Protein AF-A0A1G3ZGP4-F1 (afdb_monomer_lite)

pLDDT: mean 72.04, std 26.47, range [20.64, 98.38]

Structure (mmCIF, N/CA/C/O backbone):
data_AF-A0A1G3ZGP4-F1
#
_entry.id   AF-A0A1G3ZGP4-F1
#
loop_
_atom_site.group_PDB
_atom_site.id
_atom_site.type_symbol
_atom_site.label_atom_id
_atom_site.label_alt_id
_atom_site.label_comp_id
_atom_site.label_asym_id
_atom_site.label_entity_id
_atom_site.label_seq_id
_atom_site.pdbx_PDB_ins_code
_atom_site.Cartn_x
_atom_site.Cartn_y
_atom_site.Cartn_z
_atom_site.occupancy
_atom_site.B_iso_or_equiv
_atom_site.auth_seq_id
_atom_site.auth_comp_id
_atom_site.auth_asym_id
_atom_site.auth_atom_id
_atom_site.pdbx_PDB_model_num
ATOM 1 N N . MET A 1 1 ? 17.259 -28.794 33.630 1.00 30.28 1 MET A N 1
ATOM 2 C CA . MET A 1 1 ? 17.400 -28.107 32.332 1.00 30.28 1 MET A CA 1
ATOM 3 C C . MET A 1 1 ? 16.826 -29.034 31.277 1.00 30.28 1 MET A C 1
ATOM 5 O O . MET A 1 1 ? 17.489 -29.990 30.903 1.00 30.28 1 MET A O 1
ATOM 9 N N . ALA A 1 2 ? 15.559 -28.841 30.924 1.00 24.89 2 ALA A N 1
ATOM 10 C CA . ALA A 1 2 ? 14.882 -29.600 29.879 1.00 24.89 2 ALA A CA 1
ATOM 11 C C . ALA A 1 2 ? 14.595 -28.608 28.750 1.00 24.89 2 ALA A C 1
ATOM 13 O O . ALA A 1 2 ? 13.905 -27.619 28.978 1.00 24.89 2 ALA A O 1
ATOM 14 N N . SER A 1 3 ? 15.227 -28.825 27.597 1.00 26.55 3 SER A N 1
ATOM 15 C CA . SER A 1 3 ? 14.994 -28.055 26.375 1.00 26.55 3 SER A CA 1
ATOM 16 C C . SER A 1 3 ? 13.676 -28.521 25.769 1.00 26.55 3 SER A C 1
ATOM 18 O O . SER A 1 3 ? 13.491 -29.727 25.609 1.00 26.55 3 SER A O 1
ATOM 20 N N . THR A 1 4 ? 12.763 -27.597 25.488 1.00 29.69 4 THR A N 1
ATOM 21 C CA . THR A 1 4 ? 11.471 -27.861 24.847 1.00 29.69 4 THR A CA 1
ATOM 22 C C . THR A 1 4 ? 11.693 -28.022 23.336 1.00 29.69 4 THR A C 1
ATOM 24 O O . THR A 1 4 ? 12.043 -27.037 22.687 1.00 29.69 4 THR A O 1
ATOM 27 N N . PRO A 1 5 ? 11.514 -29.215 22.742 1.00 32.72 5 PRO A N 1
ATOM 28 C CA . PRO A 1 5 ? 11.531 -29.385 21.295 1.00 32.72 5 PRO A CA 1
ATOM 29 C C . PRO A 1 5 ? 10.116 -29.123 20.764 1.00 32.72 5 PRO A C 1
ATOM 31 O O . PRO A 1 5 ? 9.144 -29.674 21.280 1.00 32.72 5 PRO A O 1
ATOM 34 N N . GLY A 1 6 ? 9.969 -28.253 19.767 1.00 30.44 6 GLY A N 1
ATOM 35 C CA . GLY A 1 6 ? 8.663 -28.055 19.128 1.00 30.44 6 GLY A CA 1
ATOM 36 C C . GLY A 1 6 ? 8.574 -26.872 18.170 1.00 30.44 6 GLY A C 1
ATOM 37 O O . GLY A 1 6 ? 7.780 -26.913 17.240 1.00 30.44 6 GLY A O 1
ATOM 38 N N . GLY A 1 7 ? 9.402 -25.839 18.346 1.00 31.33 7 GLY A N 1
ATOM 39 C CA . GLY A 1 7 ? 9.427 -24.688 17.433 1.00 31.33 7 GLY A CA 1
ATOM 40 C C . GLY A 1 7 ? 10.243 -24.943 16.165 1.00 31.33 7 GLY A C 1
ATOM 41 O O . GLY A 1 7 ? 9.754 -24.715 15.062 1.00 31.33 7 GLY A O 1
ATOM 42 N N . GLU A 1 8 ? 11.470 -25.449 16.322 1.00 35.12 8 GLU A N 1
ATOM 43 C CA . GLU A 1 8 ? 12.421 -25.623 15.214 1.00 35.12 8 GLU A CA 1
ATOM 44 C C . GLU A 1 8 ? 12.004 -26.739 14.246 1.00 35.12 8 GLU A C 1
ATOM 46 O O . GLU A 1 8 ? 12.036 -26.519 13.044 1.00 35.12 8 GLU A O 1
ATOM 51 N N . GLU A 1 9 ? 11.487 -27.873 14.731 1.00 37.09 9 GLU A N 1
ATOM 52 C CA . GLU A 1 9 ? 11.041 -28.989 13.873 1.00 37.09 9 GLU A CA 1
ATOM 53 C C . GLU A 1 9 ? 9.813 -28.632 13.006 1.00 37.09 9 GLU A C 1
ATOM 55 O O . GLU A 1 9 ? 9.682 -29.089 11.869 1.00 37.09 9 GLU A O 1
ATOM 60 N N . ILE A 1 10 ? 8.914 -27.775 13.508 1.00 41.91 10 ILE A N 1
ATOM 61 C CA . ILE A 1 10 ? 7.769 -27.268 12.730 1.00 41.91 10 ILE A CA 1
ATOM 62 C C . ILE A 1 10 ? 8.244 -26.240 11.695 1.00 41.91 10 ILE A C 1
ATOM 64 O O . ILE A 1 10 ? 7.747 -26.235 10.565 1.00 41.91 10 ILE A O 1
ATOM 68 N N . LEU A 1 11 ? 9.224 -25.401 12.058 1.00 37.25 11 LEU A N 1
ATOM 69 C CA . LEU A 1 11 ? 9.869 -24.469 11.134 1.00 37.25 11 LEU A CA 1
ATOM 70 C C . LEU A 1 11 ? 10.601 -25.227 10.016 1.00 37.25 11 LEU A C 1
ATOM 72 O O . LEU A 1 11 ? 10.443 -24.874 8.853 1.00 37.25 11 LEU A O 1
ATOM 76 N N . GLU A 1 12 ? 11.326 -26.298 10.344 1.00 40.34 12 GLU A N 1
ATOM 77 C CA . GLU A 1 12 ? 12.027 -27.161 9.387 1.00 40.34 12 GLU A CA 1
ATOM 78 C C . GLU A 1 12 ? 11.057 -27.888 8.449 1.00 40.34 12 GLU A C 1
ATOM 80 O O . GLU A 1 12 ? 11.281 -27.900 7.243 1.00 40.34 12 GLU A O 1
ATOM 85 N N . SER A 1 13 ? 9.924 -28.392 8.951 1.00 39.81 13 SER A N 1
ATOM 86 C CA . SER A 1 13 ? 8.887 -29.013 8.111 1.00 39.81 13 SER A CA 1
ATOM 87 C C . SER A 1 13 ? 8.228 -28.022 7.136 1.00 39.81 13 SER A C 1
ATOM 89 O O . SER A 1 13 ? 7.870 -28.379 6.009 1.00 39.81 13 SER A O 1
ATOM 91 N N . LEU A 1 14 ? 8.077 -26.756 7.539 1.00 38.91 14 LEU A N 1
ATOM 92 C CA . LEU A 1 14 ? 7.629 -25.677 6.654 1.00 38.91 14 LEU A CA 1
ATOM 93 C C . LEU A 1 14 ? 8.726 -25.259 5.665 1.00 38.91 14 LEU A C 1
ATOM 95 O O . LEU A 1 14 ? 8.410 -25.043 4.499 1.00 38.91 14 LEU A O 1
ATOM 99 N N . ILE A 1 15 ? 9.994 -25.209 6.086 1.00 42.00 15 ILE A N 1
ATOM 100 C CA . ILE A 1 15 ? 11.162 -24.970 5.219 1.00 42.00 15 ILE A CA 1
ATOM 101 C C . ILE A 1 15 ? 11.289 -26.077 4.162 1.00 42.00 15 ILE A C 1
ATOM 103 O O . ILE A 1 15 ? 11.559 -25.779 3.000 1.00 42.00 15 ILE A O 1
ATOM 107 N N . GLU A 1 16 ? 11.032 -27.333 4.519 1.00 36.81 16 GLU A N 1
ATOM 108 C CA . GLU A 1 16 ? 11.048 -28.485 3.612 1.00 36.81 16 GLU A CA 1
ATOM 109 C C . GLU A 1 16 ? 9.872 -28.444 2.620 1.00 36.81 16 GLU A C 1
ATOM 111 O O . GLU A 1 16 ? 10.074 -28.602 1.415 1.00 36.81 16 GLU A O 1
ATOM 116 N N . LYS A 1 17 ? 8.654 -28.105 3.076 1.00 40.75 17 LYS A N 1
ATOM 117 C CA . LYS A 1 17 ? 7.499 -27.877 2.183 1.00 40.75 17 LYS A CA 1
ATOM 118 C C . LYS A 1 17 ? 7.718 -26.711 1.227 1.00 40.75 17 LYS A C 1
ATOM 120 O O . LYS A 1 17 ? 7.398 -26.824 0.047 1.00 40.75 17 LYS A O 1
ATOM 125 N N . VAL A 1 18 ? 8.276 -25.607 1.714 1.00 34.72 18 VAL A N 1
ATOM 126 C CA . VAL A 1 18 ? 8.612 -24.443 0.889 1.00 34.72 18 VAL A CA 1
ATOM 127 C C . VAL A 1 18 ? 9.711 -24.807 -0.111 1.00 34.72 18 VAL A C 1
ATOM 129 O O . VAL A 1 18 ? 9.588 -24.441 -1.271 1.00 34.72 18 VAL A O 1
ATOM 132 N N . SER A 1 19 ? 10.706 -25.609 0.281 1.00 34.97 19 SER A N 1
ATOM 133 C CA . SER A 1 19 ? 11.766 -26.105 -0.614 1.00 34.97 19 SER A CA 1
ATOM 134 C C . SER A 1 19 ? 11.223 -27.034 -1.711 1.00 34.97 19 SER A C 1
ATOM 136 O O . SER A 1 19 ? 11.649 -26.929 -2.857 1.00 34.97 19 SER A O 1
ATOM 138 N N . SER A 1 20 ? 10.218 -27.864 -1.402 1.00 34.88 20 SER A N 1
ATOM 139 C CA . SER A 1 20 ? 9.559 -28.753 -2.376 1.00 34.88 20 SER A CA 1
ATOM 140 C C . SER A 1 20 ? 8.704 -28.028 -3.426 1.00 34.88 20 SER A C 1
ATOM 142 O O . SER A 1 20 ? 8.462 -28.578 -4.490 1.00 34.88 20 SER A O 1
ATOM 144 N N . PHE A 1 21 ? 8.290 -26.778 -3.178 1.00 34.84 21 PHE A N 1
ATOM 145 C CA . PHE A 1 21 ? 7.625 -25.940 -4.190 1.00 34.84 21 PHE A CA 1
ATOM 146 C C . PHE A 1 21 ? 8.592 -25.409 -5.264 1.00 34.84 21 PHE A C 1
ATOM 148 O O . PHE A 1 21 ? 8.140 -24.898 -6.288 1.00 34.84 21 PHE A O 1
ATOM 155 N N . PHE A 1 22 ? 9.908 -25.490 -5.036 1.00 38.66 22 PHE A N 1
ATOM 156 C CA . PHE A 1 22 ? 10.931 -24.987 -5.961 1.00 38.66 22 PHE A CA 1
ATOM 157 C C . PHE A 1 22 ? 11.486 -26.057 -6.910 1.00 38.66 22 PHE A C 1
ATOM 159 O O . PHE A 1 22 ? 12.210 -25.710 -7.845 1.00 38.66 22 PHE A O 1
ATOM 166 N N . GLU A 1 23 ? 11.115 -27.325 -6.725 1.00 33.03 23 GLU A N 1
ATOM 167 C CA . GLU A 1 23 ? 11.453 -28.424 -7.628 1.00 33.03 23 GLU A CA 1
ATOM 168 C C . GLU A 1 23 ? 10.160 -28.972 -8.258 1.00 33.03 23 GLU A C 1
ATOM 170 O O . GLU A 1 23 ? 9.403 -29.689 -7.621 1.00 33.03 23 GLU A O 1
ATOM 175 N N . GLU A 1 24 ? 9.938 -28.622 -9.531 1.00 29.19 24 GLU A N 1
ATOM 176 C CA . GLU A 1 24 ? 8.898 -29.127 -10.453 1.00 29.19 24 GLU A CA 1
ATOM 177 C C . GLU A 1 24 ? 7.499 -28.457 -10.445 1.00 29.19 24 GLU A C 1
ATOM 179 O O . GLU A 1 24 ? 6.702 -28.589 -9.523 1.00 29.19 24 GLU A O 1
ATOM 184 N N . GLY A 1 25 ? 7.149 -27.849 -11.594 1.00 26.92 25 GLY A N 1
ATOM 185 C CA . GLY A 1 25 ? 5.764 -27.742 -12.079 1.00 26.92 25 GLY A CA 1
ATOM 186 C C . GLY A 1 25 ? 5.213 -26.327 -12.288 1.00 26.92 25 GLY A C 1
ATOM 187 O O . GLY A 1 25 ? 5.060 -25.558 -11.346 1.00 26.92 25 GLY A O 1
ATOM 188 N N . GLU A 1 26 ? 4.852 -26.005 -13.536 1.00 31.44 26 GLU A N 1
ATOM 189 C CA . GLU A 1 26 ? 4.040 -24.837 -13.904 1.00 31.44 26 GLU A CA 1
ATOM 190 C C . GLU A 1 26 ? 2.737 -24.798 -13.086 1.00 31.44 26 GLU A C 1
ATOM 192 O O . GLU A 1 26 ? 1.856 -25.641 -13.254 1.00 31.44 26 GLU A O 1
ATOM 197 N N . VAL A 1 27 ? 2.591 -23.801 -12.210 1.00 28.31 27 VAL A N 1
ATOM 198 C CA . VAL A 1 27 ? 1.310 -23.501 -11.562 1.00 28.31 27 VAL A CA 1
ATOM 199 C C . VAL A 1 27 ? 0.568 -22.492 -12.438 1.00 28.31 27 VAL A C 1
ATOM 201 O O . VAL A 1 27 ? 0.766 -21.282 -12.326 1.00 28.31 27 VAL A O 1
ATOM 204 N N . GLU A 1 28 ? -0.297 -22.992 -13.322 1.00 27.97 28 GLU A N 1
ATOM 205 C CA . GLU A 1 28 ? -1.373 -22.196 -13.921 1.00 27.97 28 GLU A CA 1
ATOM 206 C C . GLU A 1 28 ? -2.354 -21.787 -12.810 1.00 27.97 28 GLU A C 1
ATOM 208 O O . GLU A 1 28 ? -3.287 -22.506 -12.446 1.00 27.97 28 GLU A O 1
ATOM 213 N N . GLY A 1 29 ? -2.114 -20.614 -12.226 1.00 30.97 29 GLY A N 1
ATOM 214 C CA . GLY A 1 29 ? -3.035 -19.962 -11.304 1.00 30.97 29 GLY A CA 1
ATOM 215 C C . GLY A 1 29 ? -4.256 -19.435 -12.053 1.00 30.97 29 GLY A C 1
ATOM 216 O O . GLY A 1 29 ? -4.298 -18.264 -12.427 1.00 30.97 29 GLY A O 1
ATOM 217 N N . ASN A 1 30 ? -5.257 -20.290 -12.268 1.00 24.47 30 ASN A N 1
ATOM 218 C CA . ASN A 1 30 ? -6.585 -19.851 -12.683 1.00 24.47 30 ASN A CA 1
ATOM 219 C C . ASN A 1 30 ? -7.216 -19.029 -11.552 1.00 24.47 30 ASN A C 1
ATOM 221 O O . ASN A 1 30 ? -7.710 -19.564 -10.559 1.00 24.47 30 ASN A O 1
ATOM 225 N N . LEU A 1 31 ? -7.188 -17.708 -11.724 1.00 29.11 31 LEU A N 1
ATOM 226 C CA . LEU A 1 31 ? -8.011 -16.759 -10.989 1.00 29.11 31 LEU A CA 1
ATOM 227 C C . LEU A 1 31 ? -9.477 -17.177 -11.143 1.00 29.11 31 LEU A C 1
ATOM 229 O O . LEU A 1 31 ? -10.026 -17.126 -12.242 1.00 29.11 31 LEU A O 1
ATOM 233 N N . VAL A 1 32 ? -10.130 -17.555 -10.047 1.00 25.81 32 VAL A N 1
ATOM 234 C CA . VAL A 1 32 ? -11.587 -17.442 -9.966 1.00 25.81 32 VAL A CA 1
ATOM 235 C C . VAL A 1 32 ? -11.860 -16.051 -9.396 1.00 25.81 32 VAL A C 1
ATOM 237 O O . VAL A 1 32 ? -11.592 -15.832 -8.213 1.00 25.81 32 VAL A O 1
ATOM 240 N N . PRO A 1 33 ? -12.356 -15.089 -10.195 1.00 27.81 33 PRO A N 1
ATOM 241 C CA . PRO A 1 33 ? -12.885 -13.860 -9.636 1.00 27.81 33 PRO A CA 1
ATOM 242 C C . PRO A 1 33 ? -14.086 -14.235 -8.768 1.00 27.81 33 PRO A C 1
ATOM 244 O O . PRO A 1 33 ? -15.070 -14.789 -9.262 1.00 27.81 33 PRO A O 1
ATOM 247 N N . LEU A 1 34 ? -14.004 -13.975 -7.463 1.00 30.44 34 LEU A N 1
ATOM 248 C CA . LEU A 1 34 ? -15.187 -14.048 -6.612 1.00 30.44 34 LEU A CA 1
ATOM 249 C C . LEU A 1 34 ? -16.151 -12.934 -7.060 1.00 30.44 34 LEU A C 1
ATOM 251 O O . LEU A 1 34 ? -15.726 -11.778 -7.131 1.00 30.44 34 LEU A O 1
ATOM 255 N N . PRO A 1 35 ? -17.419 -13.245 -7.392 1.00 27.42 35 PRO A N 1
ATOM 256 C CA . PRO A 1 35 ? -18.366 -12.240 -7.854 1.00 27.42 35 PRO A CA 1
ATOM 257 C C . PRO A 1 35 ? -18.645 -11.223 -6.747 1.00 27.42 35 PRO A C 1
ATOM 259 O O . PRO A 1 35 ? -19.021 -11.590 -5.634 1.00 27.42 35 PRO A O 1
ATOM 262 N N . ILE A 1 36 ? -18.503 -9.941 -7.079 1.00 34.25 36 ILE A N 1
ATOM 263 C CA . ILE A 1 36 ? -18.823 -8.805 -6.201 1.00 34.25 36 ILE A CA 1
ATOM 264 C C . ILE A 1 36 ? -20.354 -8.672 -5.999 1.00 34.25 36 ILE A C 1
ATOM 266 O O . ILE A 1 36 ? -20.807 -8.080 -5.023 1.00 34.25 36 ILE A O 1
ATOM 270 N N . ASP A 1 37 ? -21.167 -9.316 -6.843 1.00 25.44 37 ASP A N 1
ATOM 271 C CA . ASP A 1 37 ? -22.614 -9.069 -6.947 1.00 25.44 37 ASP A CA 1
ATOM 272 C C . ASP A 1 37 ? -23.512 -9.912 -6.017 1.00 25.44 37 ASP A C 1
ATOM 274 O O . ASP A 1 37 ? -24.717 -10.012 -6.238 1.00 25.44 37 ASP A O 1
ATOM 278 N N . SER A 1 38 ? -22.984 -10.558 -4.973 1.00 28.78 38 SER A N 1
ATOM 279 C CA . SER A 1 38 ? -23.799 -11.426 -4.091 1.00 28.78 38 SER A CA 1
ATOM 280 C C . SER A 1 38 ? -23.657 -11.152 -2.596 1.00 28.78 38 SER A C 1
ATOM 282 O O . SER A 1 38 ? -23.787 -12.065 -1.783 1.00 28.78 38 SER A O 1
ATOM 284 N N . ILE A 1 39 ? -23.474 -9.890 -2.202 1.00 31.77 39 ILE A N 1
ATOM 285 C CA . ILE A 1 39 ? -23.749 -9.472 -0.821 1.00 31.77 39 ILE A CA 1
ATOM 286 C C . ILE A 1 39 ? -25.199 -8.979 -0.764 1.00 31.77 39 ILE A C 1
ATOM 288 O O . ILE A 1 39 ? -25.479 -7.783 -0.793 1.00 31.77 39 ILE A O 1
ATOM 292 N N . GLN A 1 40 ? -26.141 -9.927 -0.723 1.00 27.86 40 GLN A N 1
ATOM 293 C CA . GLN A 1 40 ? -27.470 -9.636 -0.190 1.00 27.86 40 GLN A CA 1
ATOM 294 C C . GLN A 1 40 ? -27.327 -9.263 1.288 1.00 27.86 40 GLN A C 1
ATOM 296 O O . GLN A 1 40 ? -26.560 -9.883 2.025 1.00 27.86 40 GLN A O 1
ATOM 301 N N . GLU A 1 41 ? -28.060 -8.222 1.677 1.00 34.09 41 GLU A N 1
ATOM 302 C CA . GLU A 1 41 ? -28.138 -7.638 3.014 1.00 34.09 41 GLU A CA 1
ATOM 303 C C . GLU A 1 41 ? -28.104 -8.698 4.130 1.00 34.09 41 GLU A C 1
ATOM 305 O O . GLU A 1 41 ? -29.100 -9.360 4.421 1.00 34.09 41 GLU A O 1
ATOM 310 N N . ALA A 1 42 ? -26.955 -8.835 4.795 1.00 24.77 42 ALA A N 1
ATOM 311 C CA . ALA A 1 42 ? -26.877 -9.492 6.093 1.00 24.77 42 ALA A CA 1
ATOM 312 C C . ALA A 1 42 ? -27.257 -8.476 7.191 1.00 24.77 42 ALA A C 1
ATOM 314 O O . ALA A 1 42 ? -26.922 -7.290 7.086 1.00 24.77 42 ALA A O 1
ATOM 315 N N . PRO A 1 43 ? -27.989 -8.903 8.234 1.00 23.50 43 PRO A N 1
ATOM 316 C CA . PRO A 1 43 ? -28.705 -8.001 9.120 1.00 23.50 43 PRO A CA 1
ATOM 317 C C . PRO A 1 43 ? -27.756 -7.151 9.964 1.00 23.50 43 PRO A C 1
ATOM 319 O O . PRO A 1 43 ? -26.778 -7.626 10.542 1.00 23.50 43 PRO A O 1
ATOM 322 N N . ARG A 1 44 ? -28.102 -5.865 10.070 1.00 28.95 44 ARG A N 1
ATOM 323 C CA . ARG A 1 44 ? -27.511 -4.915 11.013 1.00 28.95 44 ARG A CA 1
ATOM 324 C C . ARG A 1 44 ? -27.760 -5.396 12.439 1.00 28.95 44 ARG A C 1
ATOM 326 O O . ARG A 1 44 ? -28.801 -5.101 13.022 1.00 28.95 44 ARG A O 1
ATOM 333 N N . THR A 1 45 ? -26.806 -6.101 13.025 1.00 25.91 45 THR A N 1
ATOM 334 C CA . THR A 1 45 ? -26.709 -6.228 14.481 1.00 25.91 45 THR A CA 1
ATOM 335 C C . THR A 1 45 ? -25.251 -6.482 14.841 1.00 25.91 45 THR A C 1
ATOM 337 O O . THR A 1 45 ? -24.763 -7.600 14.754 1.00 25.91 45 THR A O 1
ATOM 340 N N . ILE A 1 46 ? -24.530 -5.418 15.196 1.00 26.12 46 ILE A 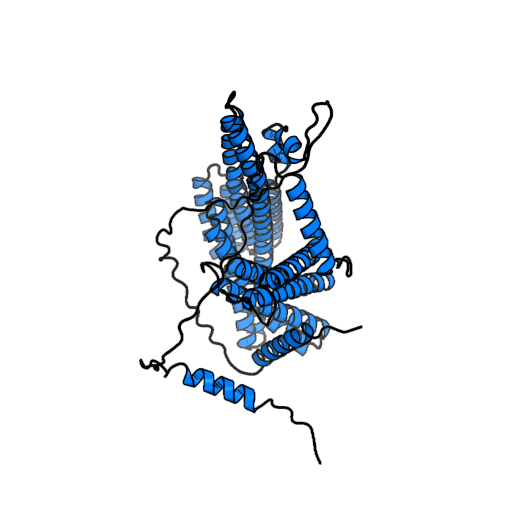N 1
ATOM 341 C CA . ILE A 1 46 ? -23.295 -5.547 15.968 1.00 26.12 46 ILE A CA 1
ATOM 342 C C . ILE A 1 46 ? -23.714 -5.287 17.408 1.00 26.12 46 ILE A C 1
ATOM 344 O O . ILE A 1 46 ? -23.986 -4.145 17.781 1.00 26.12 46 ILE A O 1
ATOM 348 N N . GLU A 1 47 ? -23.827 -6.361 18.186 1.00 24.05 47 GLU A N 1
ATOM 349 C CA . GLU A 1 47 ? -23.710 -6.262 19.633 1.00 24.05 47 GLU A CA 1
ATOM 350 C C . GLU A 1 47 ? -22.302 -5.751 19.946 1.00 24.05 47 GLU A C 1
ATOM 352 O O . GLU A 1 47 ? -21.288 -6.353 19.587 1.00 24.05 47 GLU A O 1
ATOM 357 N N . GLU A 1 48 ? -22.260 -4.577 20.566 1.00 26.61 48 GLU A N 1
ATOM 358 C CA . GLU A 1 48 ? -21.069 -3.992 21.157 1.00 26.61 48 GLU A CA 1
ATOM 359 C C . GLU A 1 48 ? -20.589 -4.912 22.290 1.00 26.61 48 GLU A C 1
ATOM 361 O O . GLU A 1 48 ? -21.163 -4.941 23.378 1.00 26.61 48 GLU A O 1
ATOM 366 N N . GLY A 1 49 ? -19.522 -5.672 22.036 1.00 23.44 49 GLY A N 1
ATOM 367 C CA . GLY A 1 49 ? -18.772 -6.361 23.080 1.00 23.44 49 GLY A CA 1
ATOM 368 C C . GLY A 1 49 ? -18.137 -5.334 24.016 1.00 23.44 49 GLY A C 1
ATOM 369 O O . GLY A 1 49 ? -17.144 -4.692 23.677 1.00 23.44 49 GLY A O 1
ATOM 370 N N . ALA A 1 50 ? -18.748 -5.145 25.182 1.00 23.77 50 ALA A N 1
ATOM 371 C CA . ALA A 1 50 ? -18.289 -4.241 26.222 1.00 23.77 50 ALA A CA 1
ATOM 372 C C . ALA A 1 50 ? -16.958 -4.720 26.827 1.00 23.77 50 ALA A C 1
ATOM 374 O O . ALA A 1 50 ? -16.906 -5.747 27.499 1.00 23.77 50 ALA A O 1
ATOM 375 N N . PHE A 1 51 ? -15.895 -3.931 26.660 1.00 23.48 51 PHE A N 1
ATOM 376 C CA . PHE A 1 51 ? -14.731 -3.983 27.542 1.00 23.48 51 PHE A CA 1
ATOM 377 C C . PHE A 1 51 ? -15.001 -3.077 28.751 1.00 23.48 51 PHE A C 1
ATOM 379 O O . PHE A 1 51 ? -15.069 -1.853 28.627 1.00 23.48 51 PHE A O 1
ATOM 386 N N . GLN A 1 52 ? -15.205 -3.685 29.921 1.00 24.91 52 GLN A N 1
ATOM 387 C CA . GLN A 1 52 ? -15.196 -2.987 31.206 1.00 24.91 52 GLN A CA 1
ATOM 388 C C . GLN A 1 52 ? -13.747 -2.827 31.676 1.00 24.91 52 GLN A C 1
ATOM 390 O O . GLN A 1 52 ? -13.103 -3.805 32.049 1.00 24.91 52 GLN A O 1
ATOM 395 N N . GLU A 1 53 ? -13.254 -1.591 31.697 1.00 26.78 53 GLU A N 1
ATOM 396 C CA . GLU A 1 53 ? -12.115 -1.201 32.529 1.00 26.78 53 GLU A CA 1
ATOM 397 C C . GLU A 1 53 ? -12.630 -0.379 33.711 1.00 26.78 53 GLU A C 1
ATOM 399 O O . GLU A 1 53 ? -13.289 0.651 33.547 1.00 26.78 53 GLU A O 1
ATOM 404 N N . THR A 1 54 ? -12.332 -0.843 34.919 1.00 27.20 54 THR A N 1
ATOM 405 C CA . THR A 1 54 ? -12.639 -0.156 36.176 1.00 27.20 54 THR A CA 1
ATOM 406 C C . THR A 1 54 ? -11.333 0.098 36.923 1.00 27.20 54 THR A C 1
ATOM 408 O O . THR A 1 54 ? -10.554 -0.838 37.090 1.00 27.20 54 THR A O 1
ATOM 411 N N . PHE A 1 55 ? -11.105 1.334 37.387 1.00 30.97 55 PHE A N 1
ATOM 412 C CA . PHE A 1 55 ? -10.005 1.732 38.285 1.00 30.97 55 PHE A CA 1
ATOM 413 C C . PHE A 1 55 ? -10.560 2.211 39.652 1.00 30.97 55 PHE A C 1
ATOM 415 O O . PHE A 1 55 ? -11.654 2.784 39.667 1.00 30.97 55 PHE A O 1
ATOM 422 N N . PRO A 1 56 ? -9.834 2.029 40.782 1.00 29.64 56 PRO A N 1
ATOM 423 C CA . PRO A 1 56 ? -10.346 2.261 42.140 1.00 29.64 56 PRO A CA 1
ATOM 424 C C . PRO A 1 56 ? -10.310 3.736 42.561 1.00 29.64 56 PRO A C 1
ATOM 426 O O . PRO A 1 56 ? -9.515 4.530 42.050 1.00 29.64 56 PRO A O 1
ATOM 429 N N . ARG A 1 57 ? -11.111 4.097 43.573 1.00 32.03 57 ARG A N 1
ATOM 430 C CA . ARG A 1 57 ? -11.098 5.406 44.250 1.00 32.03 57 ARG A CA 1
ATOM 431 C C . ARG A 1 57 ? -11.281 5.229 45.764 1.00 32.03 57 ARG A C 1
ATOM 433 O O . ARG A 1 57 ? -12.149 4.459 46.144 1.00 32.03 57 ARG A O 1
ATOM 440 N N . ASP A 1 58 ? -10.497 5.968 46.565 1.00 31.12 58 ASP A N 1
ATOM 441 C CA . ASP A 1 58 ? -10.881 6.766 47.763 1.00 31.12 58 ASP A CA 1
ATOM 442 C C . ASP A 1 58 ? -9.606 7.261 48.489 1.00 31.12 58 ASP A C 1
ATOM 444 O O . ASP A 1 58 ? -8.592 6.577 48.431 1.00 31.12 58 ASP A O 1
ATOM 448 N N . THR A 1 59 ? -9.456 8.433 49.131 1.00 34.34 59 THR A N 1
ATOM 449 C CA . THR A 1 59 ? -10.234 9.653 49.487 1.00 34.34 59 THR A CA 1
ATOM 450 C C . THR A 1 59 ? -9.167 10.750 49.744 1.00 34.34 59 THR A C 1
ATOM 452 O O . THR A 1 59 ? -8.154 10.453 50.363 1.00 34.34 59 THR A O 1
ATOM 455 N N . HIS A 1 60 ? -9.210 11.981 49.214 1.00 26.11 60 HIS A N 1
ATOM 456 C CA . HIS A 1 60 ? -9.898 13.161 49.765 1.00 26.11 60 HIS A CA 1
ATOM 457 C C . HIS A 1 60 ? -9.764 14.371 48.801 1.00 26.11 60 HIS A C 1
ATOM 459 O O . HIS A 1 60 ? -8.769 14.512 48.102 1.00 26.11 60 HIS A O 1
ATOM 465 N N . SER A 1 61 ? -10.802 15.218 48.790 1.00 39.91 61 SER A N 1
ATOM 466 C CA . SER A 1 61 ? -10.923 16.611 48.303 1.00 39.91 61 SER A CA 1
ATOM 467 C C . SER A 1 61 ? -9.710 17.308 47.641 1.00 39.91 61 SER A C 1
ATOM 469 O O . SER A 1 61 ? -8.831 17.786 48.348 1.00 39.91 61 SER A O 1
ATOM 471 N N . ILE A 1 62 ? -9.775 17.485 46.312 1.00 32.69 62 ILE A N 1
ATOM 472 C CA . ILE A 1 62 ? -9.649 18.723 45.493 1.00 32.69 62 ILE A CA 1
ATOM 473 C C . ILE A 1 62 ? -10.016 18.302 44.046 1.00 32.69 62 ILE A C 1
ATOM 475 O O . ILE A 1 62 ? -9.797 17.156 43.658 1.00 32.69 62 ILE A O 1
ATOM 479 N N . THR A 1 63 ? -10.698 19.154 43.275 1.00 42.31 63 THR A N 1
ATOM 480 C CA . THR A 1 63 ? -11.340 18.834 41.978 1.00 42.31 63 THR A CA 1
ATOM 481 C C . THR A 1 63 ? -10.363 18.657 40.806 1.00 42.31 63 THR A C 1
ATOM 483 O O . THR A 1 63 ? -10.478 19.345 39.792 1.00 42.31 63 THR A O 1
ATOM 486 N N . ASP A 1 64 ? -9.450 17.694 40.905 1.00 37.66 64 ASP A N 1
ATOM 487 C CA . ASP A 1 64 ? -8.575 17.282 39.805 1.00 37.66 64 ASP A CA 1
ATOM 488 C C . ASP A 1 64 ? -9.149 16.086 39.009 1.00 37.66 64 ASP A C 1
ATOM 490 O O . ASP A 1 64 ? -9.804 15.206 39.584 1.00 37.66 64 ASP A O 1
ATOM 494 N N . PRO A 1 65 ? -8.982 16.049 37.671 1.00 39.75 65 PRO A N 1
ATOM 495 C CA . PRO A 1 65 ? -9.394 14.922 36.818 1.00 39.75 65 PRO A CA 1
ATOM 496 C C . PRO A 1 65 ? -8.667 13.636 37.218 1.00 39.75 65 PRO A C 1
ATOM 498 O O . PRO A 1 65 ? -7.464 13.663 37.454 1.00 39.75 65 PRO A O 1
ATOM 501 N N . LYS A 1 66 ? -9.378 12.503 37.307 1.00 48.47 66 LYS A N 1
ATOM 502 C CA . LYS A 1 66 ? -8.824 11.272 37.904 1.00 48.47 66 LYS A CA 1
ATOM 503 C C . LYS A 1 66 ? -8.211 10.294 36.906 1.00 48.47 66 LYS A C 1
ATOM 505 O O . LYS A 1 66 ? -7.620 9.305 37.323 1.00 48.47 66 LYS A O 1
ATOM 510 N N . ASN A 1 67 ? -8.322 10.556 35.609 1.00 57.84 67 ASN A N 1
ATOM 511 C CA . ASN A 1 67 ? -7.619 9.813 34.568 1.00 57.84 67 ASN A CA 1
ATOM 512 C C . ASN A 1 67 ? -7.427 10.684 33.314 1.00 57.84 67 ASN A C 1
ATOM 514 O O . ASN A 1 67 ? -8.048 11.739 33.162 1.00 57.84 67 ASN A O 1
ATOM 518 N N . LEU A 1 68 ? -6.556 10.235 32.407 1.00 56.16 68 LEU A N 1
ATOM 519 C CA . LEU A 1 68 ? -6.245 10.936 31.157 1.00 56.16 68 LEU A CA 1
ATOM 520 C C . LEU A 1 68 ? -7.502 11.184 30.303 1.00 56.16 68 LEU A C 1
ATOM 522 O O . LEU A 1 68 ? -7.635 12.247 29.705 1.00 56.16 68 LEU A O 1
ATOM 526 N N . GLY A 1 69 ? -8.468 10.260 30.320 1.00 61.41 69 GLY A N 1
ATOM 527 C CA . GLY A 1 69 ? -9.759 10.427 29.649 1.00 61.41 69 GLY A CA 1
ATOM 528 C C . GLY A 1 69 ? -10.595 11.579 30.220 1.00 61.41 69 GLY A C 1
ATOM 529 O O . GLY A 1 69 ? -11.209 12.327 29.468 1.00 61.41 69 GLY A O 1
ATOM 530 N N . ASP A 1 70 ? -10.604 11.788 31.538 1.00 63.22 70 ASP A N 1
ATOM 531 C CA . ASP A 1 70 ? -11.241 12.947 32.177 1.00 63.22 70 ASP A CA 1
ATOM 532 C C . ASP A 1 70 ? -10.553 14.258 31.782 1.00 63.22 70 ASP A C 1
ATOM 534 O O . ASP A 1 70 ? -11.237 15.259 31.574 1.00 63.22 70 ASP A O 1
ATOM 538 N N . HIS A 1 71 ? -9.221 14.256 31.670 1.00 63.59 71 HIS A N 1
ATOM 539 C CA . HIS A 1 71 ? -8.453 15.413 31.205 1.00 63.59 71 HIS A CA 1
ATOM 540 C C . HIS A 1 71 ? -8.768 15.754 29.749 1.00 63.59 71 HIS A C 1
ATOM 542 O O . HIS A 1 71 ? -9.096 16.903 29.463 1.00 63.59 71 HIS A O 1
ATOM 548 N N . ILE A 1 72 ? -8.742 14.756 28.861 1.00 65.31 72 ILE A N 1
ATOM 549 C CA . ILE A 1 72 ? -9.080 14.894 27.439 1.00 65.31 72 ILE A CA 1
ATOM 550 C C . ILE A 1 72 ? -10.493 15.472 27.291 1.00 65.31 72 ILE A C 1
ATOM 552 O O . ILE A 1 72 ? -10.698 16.436 26.564 1.00 65.31 72 ILE A O 1
ATOM 556 N N . MET A 1 73 ? -11.458 14.971 28.064 1.00 67.50 73 MET A N 1
ATOM 557 C CA . MET A 1 73 ? -12.854 15.415 27.995 1.00 67.50 73 MET A CA 1
ATOM 558 C C . MET A 1 73 ? -13.139 16.791 28.618 1.00 67.50 73 MET A C 1
ATOM 560 O O . MET A 1 73 ? -14.238 17.316 28.430 1.00 67.50 73 MET A O 1
ATOM 564 N N . LYS A 1 74 ? -12.191 17.374 29.363 1.00 68.56 74 LYS A N 1
ATOM 565 C CA . LYS A 1 74 ? -12.270 18.759 29.864 1.00 68.56 74 LYS A CA 1
ATOM 566 C C . LYS A 1 74 ? -11.716 19.780 28.870 1.00 68.56 74 LYS A C 1
ATOM 568 O O . LYS A 1 74 ? -11.893 20.979 29.088 1.00 68.56 74 LYS A O 1
ATOM 573 N N . LEU A 1 75 ? -11.043 19.332 27.812 1.00 63.69 75 LEU A N 1
ATOM 574 C CA . LEU A 1 75 ? -10.545 20.227 26.781 1.00 63.69 75 LEU A CA 1
ATOM 575 C C . LEU A 1 75 ? -11.721 20.782 25.960 1.00 63.69 75 LEU A C 1
ATOM 577 O O . LEU A 1 75 ? -12.685 20.058 25.696 1.00 63.69 75 LEU A O 1
ATOM 581 N N . PRO A 1 76 ? -11.664 22.063 25.553 1.00 61.53 76 PRO A N 1
ATOM 582 C CA . PRO A 1 76 ? -12.562 22.606 24.545 1.00 61.53 76 PRO A CA 1
ATOM 583 C C . PRO A 1 76 ? -12.666 21.673 23.337 1.00 61.53 76 PRO A C 1
ATOM 585 O O . PRO A 1 76 ? -11.664 21.096 22.913 1.00 61.53 76 PRO A O 1
ATOM 588 N N . ALA A 1 77 ? -13.867 21.562 22.763 1.00 58.94 77 ALA A N 1
ATOM 589 C CA . ALA A 1 77 ? -14.128 20.717 21.598 1.00 58.94 77 ALA A CA 1
ATOM 590 C C . ALA A 1 77 ? -13.139 20.974 20.444 1.00 58.94 77 ALA A C 1
ATOM 592 O O . ALA A 1 77 ? -12.714 20.057 19.741 1.00 58.94 77 ALA A O 1
ATOM 593 N N . ASP A 1 78 ? -12.725 22.229 20.323 1.00 58.53 78 ASP A N 1
ATOM 594 C CA . ASP A 1 78 ? -11.822 22.733 19.297 1.00 58.53 78 ASP A CA 1
ATOM 595 C C . ASP A 1 78 ? -10.376 22.233 19.487 1.00 58.53 78 ASP A C 1
ATOM 597 O O . ASP A 1 78 ? -9.605 22.191 18.531 1.00 58.53 78 ASP A O 1
ATOM 601 N N . LEU A 1 79 ? -10.007 21.791 20.698 1.00 57.78 79 LEU A N 1
ATOM 602 C CA . LEU A 1 79 ? -8.693 21.213 20.992 1.00 57.78 79 LEU A CA 1
ATOM 603 C C . LEU A 1 79 ? -8.614 19.713 20.691 1.00 57.78 79 LEU A C 1
ATOM 605 O O . LEU A 1 79 ? -7.502 19.216 20.526 1.00 57.78 79 LEU A O 1
ATOM 609 N N . PHE A 1 80 ? -9.737 18.990 20.549 1.00 60.75 80 PHE A N 1
ATOM 610 C CA . PHE A 1 80 ? -9.698 17.570 20.154 1.00 60.75 80 PHE A CA 1
ATOM 611 C C . PHE A 1 80 ? -9.033 17.378 18.789 1.00 60.75 80 PHE A C 1
ATOM 613 O O . PHE A 1 80 ? -8.321 16.397 18.590 1.00 60.75 80 PHE A O 1
ATOM 620 N N . GLY A 1 81 ? -9.200 18.341 17.875 1.00 57.12 81 GLY A N 1
ATOM 621 C CA . GLY A 1 81 ? -8.534 18.331 16.572 1.00 57.12 81 GLY A CA 1
ATOM 622 C C . GLY A 1 81 ? -7.004 18.351 16.663 1.00 57.12 81 GLY A C 1
ATOM 623 O O . GLY A 1 81 ? -6.347 17.841 15.764 1.00 57.12 81 GLY A O 1
ATOM 624 N N . GLY A 1 82 ? -6.437 18.873 17.758 1.00 59.62 82 GLY A N 1
ATOM 625 C CA . GLY A 1 82 ? -4.992 18.889 18.002 1.00 59.62 82 GLY A CA 1
ATOM 626 C C . GLY A 1 82 ? -4.403 17.548 18.457 1.00 59.62 82 GLY A C 1
ATOM 627 O O . GLY A 1 82 ? -3.192 17.375 18.379 1.00 59.62 82 GLY A O 1
ATOM 628 N N . PHE A 1 83 ? -5.231 16.596 18.908 1.00 63.78 83 PHE A N 1
ATOM 629 C CA . PHE A 1 83 ? -4.784 15.252 19.318 1.00 63.78 83 PHE A CA 1
ATOM 630 C C . PHE A 1 83 ? -4.829 14.231 18.179 1.00 63.78 83 PHE A C 1
ATOM 632 O O . PHE A 1 83 ? -4.314 13.123 18.318 1.00 63.78 83 PHE A O 1
ATOM 639 N N . LEU A 1 84 ? -5.459 14.585 17.061 1.00 68.88 84 LEU A N 1
ATOM 640 C CA . LEU A 1 84 ? -5.616 13.698 15.919 1.00 68.88 84 LEU A CA 1
ATOM 641 C C . LEU A 1 84 ? -4.466 13.882 14.942 1.00 68.88 84 LEU A C 1
ATOM 643 O O . LEU A 1 84 ? -3.984 14.994 14.716 1.00 68.88 84 LEU A O 1
ATOM 647 N N . ARG A 1 85 ? -4.095 12.787 14.278 1.00 82.81 85 ARG A N 1
ATOM 648 C CA . ARG A 1 85 ? -3.334 12.869 13.034 1.00 82.81 85 ARG A CA 1
ATOM 649 C C . ARG A 1 85 ? -4.067 13.788 12.062 1.00 82.81 85 ARG A C 1
ATOM 651 O O . ARG A 1 85 ? -5.283 13.693 11.895 1.00 82.81 85 ARG A O 1
ATOM 658 N N . SER A 1 86 ? -3.311 14.691 11.445 1.00 85.12 86 SER A N 1
ATOM 659 C CA . SER A 1 86 ? -3.828 15.660 10.484 1.00 85.12 86 SER A CA 1
ATOM 660 C C . SER A 1 86 ? -3.524 15.170 9.068 1.00 85.12 86 SER A C 1
ATOM 662 O O . SER A 1 86 ? -2.451 15.484 8.543 1.00 85.12 86 SER A O 1
ATOM 664 N N . PRO A 1 87 ? -4.455 14.451 8.407 1.00 90.06 87 PRO A N 1
ATOM 665 C CA . PRO A 1 87 ? -4.248 13.996 7.032 1.00 90.06 87 PRO A CA 1
ATOM 666 C C . PRO A 1 87 ? -4.036 15.170 6.061 1.00 90.06 87 PRO A C 1
ATOM 668 O O . PRO A 1 87 ? -3.395 15.007 5.030 1.00 90.06 87 PRO A O 1
ATOM 671 N N . LYS A 1 88 ? -4.479 16.384 6.427 1.00 91.44 88 LYS A N 1
ATOM 672 C CA . LYS A 1 88 ? -4.198 17.624 5.687 1.00 91.44 88 LYS A CA 1
ATOM 673 C C . LYS A 1 88 ? -2.707 17.926 5.585 1.00 91.44 88 LYS A C 1
ATOM 675 O O . LYS A 1 88 ? -2.245 18.296 4.517 1.00 91.44 88 LYS A O 1
ATOM 680 N N . ALA A 1 89 ? -1.949 17.764 6.671 1.00 91.50 89 ALA A N 1
ATOM 681 C CA . ALA A 1 89 ? -0.516 18.057 6.654 1.00 91.50 89 ALA A CA 1
ATOM 682 C C . ALA A 1 89 ? 0.230 17.119 5.691 1.00 91.50 89 ALA A C 1
ATOM 684 O O . ALA A 1 89 ? 1.070 17.566 4.915 1.00 91.50 89 ALA A O 1
ATOM 685 N N . LYS A 1 90 ? -0.128 15.829 5.696 1.00 93.19 90 LYS A N 1
ATOM 686 C CA . LYS A 1 90 ? 0.428 14.836 4.770 1.00 93.19 90 LYS A CA 1
ATOM 687 C C . LYS A 1 90 ? -0.037 15.080 3.324 1.00 93.19 90 LYS A C 1
ATOM 689 O O . LYS A 1 90 ? 0.765 14.951 2.408 1.00 93.19 90 LYS A O 1
ATOM 694 N N . GLN A 1 91 ? -1.289 15.497 3.111 1.00 95.25 91 GLN A N 1
ATOM 695 C CA . GLN A 1 91 ? -1.789 15.892 1.787 1.00 95.25 91 GLN A CA 1
ATOM 696 C C . GLN A 1 91 ? -1.015 17.083 1.204 1.00 95.25 91 GLN A C 1
ATOM 698 O O . GLN A 1 91 ? -0.629 17.039 0.040 1.00 95.25 91 GLN A O 1
ATOM 703 N N . GLU A 1 92 ? -0.772 18.127 2.003 1.00 94.75 92 GLU A N 1
ATOM 704 C CA . GLU A 1 92 ? 0.009 19.296 1.573 1.00 94.75 92 GLU A CA 1
ATOM 705 C C . GLU A 1 92 ? 1.470 18.927 1.285 1.00 94.75 92 GLU A C 1
ATOM 707 O O . GLU A 1 92 ? 2.045 19.451 0.337 1.00 94.75 92 GLU A O 1
ATOM 712 N N . ALA A 1 93 ? 2.055 17.980 2.031 1.00 95.81 93 ALA A N 1
ATOM 713 C CA . ALA A 1 93 ? 3.383 17.451 1.718 1.00 95.81 93 ALA A CA 1
ATOM 714 C C . ALA A 1 93 ? 3.415 16.782 0.331 1.00 95.81 93 ALA A C 1
ATOM 716 O O . ALA A 1 93 ? 4.237 17.153 -0.501 1.00 95.81 93 ALA A O 1
ATOM 717 N N . TYR A 1 94 ? 2.465 15.888 0.027 1.00 97.19 94 TYR A N 1
ATOM 718 C CA . TYR A 1 94 ? 2.379 15.279 -1.308 1.00 97.19 94 TYR A CA 1
ATOM 719 C C . TYR A 1 94 ? 2.101 16.292 -2.416 1.00 97.19 94 TYR A C 1
ATOM 721 O O . TYR A 1 94 ? 2.585 16.131 -3.532 1.00 97.19 94 TYR A O 1
ATOM 729 N N . LYS A 1 95 ? 1.325 17.338 -2.125 1.00 96.31 95 LYS A N 1
ATOM 730 C CA . LYS A 1 95 ? 1.073 18.420 -3.075 1.00 96.31 95 LYS A CA 1
ATOM 731 C C . LYS A 1 95 ? 2.346 19.220 -3.363 1.00 96.31 95 LYS A C 1
ATOM 733 O O . LYS A 1 95 ? 2.616 19.504 -4.524 1.00 96.31 95 LYS A O 1
ATOM 738 N N . ALA A 1 96 ? 3.138 19.538 -2.340 1.00 97.06 96 ALA A N 1
ATOM 739 C CA . ALA A 1 96 ? 4.429 20.198 -2.515 1.00 97.06 96 ALA A CA 1
ATOM 740 C C . ALA A 1 96 ? 5.402 19.323 -3.325 1.00 97.06 96 ALA A C 1
ATOM 742 O O . ALA A 1 96 ? 5.992 19.802 -4.290 1.00 97.06 96 ALA A O 1
ATOM 743 N N . GLU A 1 97 ? 5.497 18.028 -3.004 1.00 97.56 97 GLU A N 1
ATOM 744 C CA . GLU A 1 97 ? 6.295 17.063 -3.777 1.00 97.56 97 GLU A CA 1
ATOM 745 C C . GLU A 1 97 ? 5.796 16.920 -5.225 1.00 97.56 97 GLU A C 1
ATOM 747 O O . GLU A 1 97 ? 6.589 16.729 -6.146 1.00 97.56 97 GLU A O 1
ATOM 752 N N . HIS A 1 98 ? 4.482 17.018 -5.454 1.00 97.69 98 HIS A N 1
ATOM 753 C CA . HIS A 1 98 ? 3.894 16.995 -6.796 1.00 97.69 98 HIS A CA 1
ATOM 754 C C . HIS A 1 98 ? 4.288 18.237 -7.595 1.00 97.69 98 HIS A C 1
ATOM 756 O O . HIS A 1 98 ? 4.703 18.115 -8.747 1.00 97.69 98 HIS A O 1
ATOM 762 N N . GLU A 1 99 ? 4.217 19.420 -6.983 1.00 97.38 99 GLU A N 1
ATOM 763 C CA . GLU A 1 99 ? 4.640 20.677 -7.603 1.00 97.38 99 GLU A CA 1
ATOM 764 C C . GLU A 1 99 ? 6.141 20.680 -7.931 1.00 97.38 99 GLU A C 1
ATOM 766 O O . GLU A 1 99 ? 6.522 21.127 -9.016 1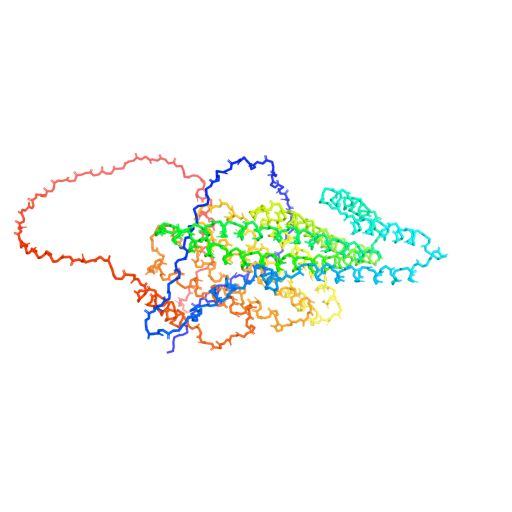.00 97.38 99 GLU A O 1
ATOM 771 N N . GLU A 1 100 ? 6.977 20.137 -7.045 1.00 97.94 100 GLU A N 1
ATOM 772 C CA . GLU A 1 100 ? 8.410 19.930 -7.278 1.00 97.94 100 GLU A CA 1
ATOM 773 C C . GLU A 1 100 ? 8.651 18.967 -8.449 1.00 97.94 100 GLU A C 1
ATOM 775 O O . GLU A 1 100 ? 9.334 19.325 -9.410 1.00 97.94 100 GLU A O 1
ATOM 780 N N . ALA A 1 101 ? 8.010 17.793 -8.445 1.00 97.31 101 ALA A N 1
ATOM 781 C CA . ALA A 1 101 ? 8.140 16.810 -9.520 1.00 97.31 101 ALA A CA 1
ATOM 782 C C . ALA A 1 101 ? 7.706 17.377 -10.883 1.00 97.31 101 ALA A C 1
ATOM 784 O O . ALA A 1 101 ? 8.313 17.074 -11.910 1.00 97.31 101 ALA A O 1
ATOM 785 N N . VAL A 1 102 ? 6.680 18.235 -10.919 1.00 97.56 102 VAL A N 1
ATOM 786 C CA . VAL A 1 102 ? 6.290 18.951 -12.142 1.00 97.56 102 VAL A CA 1
ATOM 787 C C . VAL A 1 102 ? 7.424 19.852 -12.637 1.00 97.56 102 VAL A C 1
ATOM 789 O O . VAL A 1 102 ? 7.715 19.837 -13.831 1.00 97.56 102 VAL A O 1
ATOM 792 N N . GLN A 1 103 ? 8.069 20.626 -11.761 1.00 97.75 103 GLN A N 1
ATOM 793 C CA . GLN A 1 103 ? 9.167 21.526 -12.146 1.00 97.75 103 GLN A CA 1
ATOM 794 C C . GLN A 1 103 ? 10.395 20.754 -12.647 1.00 97.75 103 GLN A C 1
ATOM 796 O O . GLN A 1 103 ? 10.980 21.118 -13.674 1.00 97.75 103 GLN A O 1
ATOM 801 N N . GLU A 1 104 ? 10.754 19.667 -11.962 1.00 97.69 104 GLU A N 1
ATOM 802 C CA . GLU A 1 104 ? 11.835 18.765 -12.371 1.00 97.69 104 GLU A CA 1
ATOM 803 C C . GLU A 1 104 ? 11.574 18.200 -13.773 1.00 97.69 104 GLU A C 1
ATOM 805 O O . GLU A 1 104 ? 12.415 18.321 -14.665 1.00 97.69 104 GLU A O 1
ATOM 810 N N . LEU A 1 105 ? 10.373 17.662 -14.005 1.00 96.75 105 LEU A N 1
ATOM 811 C CA . LEU A 1 105 ? 10.004 17.050 -15.281 1.00 96.75 105 LEU A CA 1
ATOM 812 C C . LEU A 1 105 ? 9.885 18.075 -16.415 1.00 96.75 105 LEU A C 1
ATOM 814 O O . LEU A 1 105 ? 10.251 17.767 -17.545 1.00 96.75 105 LEU A O 1
ATOM 818 N N . GLN A 1 106 ? 9.435 19.302 -16.142 1.00 96.69 106 GLN A N 1
ATOM 819 C CA . GLN A 1 106 ? 9.440 20.385 -17.137 1.00 96.69 106 GLN A CA 1
ATOM 820 C C . GLN A 1 106 ? 10.861 20.805 -17.530 1.00 96.69 106 GLN A C 1
ATOM 822 O O . GLN A 1 106 ? 11.096 21.172 -18.680 1.00 96.69 106 GLN A O 1
ATOM 827 N N . THR A 1 107 ? 11.809 20.731 -16.593 1.00 96.81 107 THR A N 1
ATOM 828 C CA . THR A 1 107 ? 13.228 20.993 -16.866 1.00 96.81 107 THR A CA 1
ATOM 829 C C . THR A 1 107 ? 13.854 19.853 -17.669 1.00 96.81 107 THR A C 1
ATOM 831 O O . THR A 1 107 ? 14.627 20.096 -18.593 1.00 96.81 107 THR A O 1
ATOM 834 N N . GLN A 1 108 ? 13.506 18.608 -17.336 1.00 96.94 108 GLN A N 1
ATOM 835 C CA . GLN A 1 108 ? 14.004 17.413 -18.016 1.00 96.94 108 GLN A CA 1
ATOM 836 C C . GLN A 1 108 ? 13.440 17.258 -19.437 1.00 96.94 108 GLN A C 1
ATOM 838 O O . GLN A 1 108 ? 14.158 16.827 -20.339 1.00 96.94 108 GLN A O 1
ATOM 843 N N . TYR A 1 109 ? 12.175 17.631 -19.640 1.00 96.75 109 TYR A N 1
ATOM 844 C CA . TYR A 1 109 ? 11.448 17.497 -20.902 1.00 96.75 109 TYR A CA 1
ATOM 845 C C . TYR A 1 109 ? 10.928 18.863 -21.379 1.00 96.75 109 TYR A C 1
ATOM 847 O O . TYR A 1 109 ? 9.721 19.123 -21.324 1.00 96.75 109 TYR A O 1
ATOM 855 N N . PRO A 1 110 ? 11.820 19.757 -21.843 1.00 95.69 110 PRO A N 1
ATOM 856 C CA . PRO A 1 110 ? 11.422 21.074 -22.310 1.00 95.69 110 PRO A CA 1
ATOM 857 C C . PRO A 1 110 ? 10.633 20.978 -23.623 1.00 95.69 110 PRO A C 1
ATOM 859 O O . PRO A 1 110 ? 10.796 20.044 -24.415 1.00 95.69 110 PRO A O 1
ATOM 862 N N . SER A 1 111 ? 9.770 21.965 -23.868 1.00 95.81 111 SER A N 1
ATOM 863 C CA . SER A 1 111 ? 8.835 21.971 -25.004 1.00 95.81 111 SER A CA 1
ATOM 864 C C . SER A 1 111 ? 9.513 21.912 -26.376 1.00 95.81 111 SER A C 1
ATOM 866 O O . SER A 1 111 ? 8.937 21.408 -27.336 1.00 95.81 111 SER A O 1
ATOM 868 N N . GLU A 1 112 ? 10.749 22.394 -26.458 1.00 95.81 112 GLU A N 1
ATOM 869 C CA . GLU A 1 112 ? 11.558 22.472 -27.664 1.00 95.81 112 GLU A CA 1
ATOM 870 C C . GLU A 1 112 ? 12.110 21.106 -28.082 1.00 95.81 112 GLU A C 1
ATOM 872 O O . GLU A 1 112 ? 12.279 20.855 -29.274 1.00 95.81 112 GLU A O 1
ATOM 877 N N . THR A 1 113 ? 12.403 20.225 -27.118 1.00 95.19 113 THR A N 1
ATOM 878 C CA . THR A 1 113 ? 13.018 18.913 -27.383 1.00 95.19 113 THR A CA 1
ATOM 879 C C . THR A 1 113 ? 12.052 17.752 -27.183 1.00 95.19 113 THR A C 1
ATOM 881 O O . THR A 1 113 ? 12.238 16.703 -27.792 1.00 95.19 113 THR A O 1
ATOM 884 N N . SER A 1 114 ? 11.026 17.922 -26.346 1.00 95.69 114 SER A N 1
ATOM 885 C CA . SER A 1 114 ? 10.052 16.885 -25.983 1.00 95.69 114 SER A CA 1
ATOM 886 C C . SER A 1 114 ? 8.622 17.452 -25.932 1.00 95.69 114 SER A C 1
ATOM 888 O O . SER A 1 114 ? 7.980 17.410 -24.878 1.00 95.69 114 SER A O 1
ATOM 890 N N . PRO A 1 115 ? 8.088 17.987 -27.051 1.00 95.12 115 PRO A N 1
ATOM 891 C CA . PRO A 1 115 ? 6.817 18.721 -27.066 1.00 95.12 115 PRO A CA 1
ATOM 892 C C . PRO A 1 115 ? 5.627 17.895 -26.559 1.00 95.12 115 PRO A C 1
ATOM 894 O O . PRO A 1 115 ? 4.771 18.417 -25.848 1.00 95.12 115 PRO A O 1
ATOM 897 N N . GLU A 1 116 ? 5.585 16.597 -26.869 1.00 95.50 116 GLU A N 1
ATOM 898 C CA . GLU A 1 116 ? 4.505 15.707 -26.428 1.00 95.50 116 GLU A CA 1
ATOM 899 C C . GLU A 1 116 ? 4.499 15.509 -24.904 1.00 95.50 116 GLU A C 1
ATOM 901 O O . GLU A 1 116 ? 3.453 15.641 -24.264 1.00 95.50 116 GLU A O 1
ATOM 906 N N . LEU A 1 117 ? 5.666 15.247 -24.301 1.00 95.00 117 LEU A N 1
ATOM 907 C CA . LEU A 1 117 ? 5.797 15.086 -22.849 1.00 95.00 117 LEU A CA 1
ATOM 908 C C . LEU A 1 117 ? 5.520 16.403 -22.120 1.00 95.00 117 LEU A C 1
ATOM 910 O O . LEU A 1 117 ? 4.766 16.412 -21.148 1.00 95.00 117 LEU A O 1
ATOM 914 N N . ALA A 1 118 ? 6.039 17.524 -22.628 1.00 95.94 118 ALA A N 1
ATOM 915 C CA . ALA A 1 118 ? 5.779 18.851 -22.073 1.00 95.94 118 ALA A CA 1
ATOM 916 C C . ALA A 1 118 ? 4.274 19.191 -22.063 1.00 95.94 118 ALA A C 1
ATOM 918 O O . ALA A 1 118 ? 3.748 19.714 -21.071 1.00 95.94 118 ALA A O 1
ATOM 919 N N . GLN A 1 119 ? 3.554 18.841 -23.137 1.00 96.50 119 GLN A N 1
ATOM 920 C CA . GLN A 1 119 ? 2.104 19.019 -23.221 1.00 96.50 119 GLN A CA 1
ATOM 921 C C . GLN A 1 119 ? 1.360 18.123 -22.221 1.00 96.50 119 GLN A C 1
ATOM 923 O O . GLN A 1 119 ? 0.430 18.595 -21.556 1.00 96.50 119 GLN A O 1
ATOM 928 N N . LYS A 1 120 ? 1.768 16.854 -22.068 1.00 96.88 120 LYS A N 1
ATOM 929 C CA . LYS A 1 120 ? 1.181 15.940 -21.072 1.00 96.88 120 LYS A CA 1
ATOM 930 C C . LYS A 1 120 ? 1.396 16.439 -19.642 1.00 96.88 120 LYS A C 1
ATOM 932 O O . LYS A 1 120 ? 0.434 16.485 -18.879 1.00 96.88 120 LYS A O 1
ATOM 937 N N . ILE A 1 121 ? 2.600 16.908 -19.301 1.00 97.12 121 ILE A N 1
ATOM 938 C CA . ILE A 1 121 ? 2.904 17.493 -17.983 1.00 97.12 121 ILE A CA 1
ATOM 939 C C . ILE A 1 121 ? 2.022 18.719 -17.716 1.00 97.12 121 ILE A C 1
ATOM 941 O O . ILE A 1 121 ? 1.428 18.839 -16.645 1.00 97.12 121 ILE A O 1
ATOM 945 N N . THR A 1 122 ? 1.887 19.615 -18.697 1.00 96.44 122 THR A N 1
ATOM 946 C CA . THR A 1 122 ? 1.062 20.829 -18.568 1.00 96.44 122 THR A CA 1
ATOM 947 C C . THR A 1 122 ? -0.416 20.488 -18.375 1.00 96.44 122 THR A C 1
ATOM 949 O O . THR A 1 122 ? -1.074 21.041 -17.492 1.00 96.44 122 THR A O 1
ATOM 952 N N . THR A 1 123 ? -0.926 19.536 -19.159 1.00 96.69 123 THR A N 1
ATOM 953 C CA . THR A 1 123 ? -2.314 19.060 -19.066 1.00 96.69 123 THR A CA 1
ATOM 954 C C . THR A 1 123 ? -2.583 18.426 -17.701 1.00 96.69 123 THR A C 1
ATOM 956 O O . THR A 1 123 ? -3.571 18.759 -17.048 1.00 96.69 123 THR A O 1
ATOM 959 N N . TRP A 1 124 ? -1.665 17.580 -17.222 1.00 97.19 124 TRP A N 1
ATOM 960 C CA . TRP A 1 124 ? -1.748 16.958 -15.902 1.00 97.19 124 TRP A CA 1
ATOM 961 C C . TRP A 1 124 ? -1.747 17.983 -14.771 1.00 97.19 124 TRP A C 1
ATOM 963 O O . TRP A 1 124 ? -2.616 17.954 -13.901 1.00 97.19 124 TRP A O 1
ATOM 973 N N . LYS A 1 125 ? -0.799 18.928 -14.806 1.00 96.69 125 LYS A N 1
ATOM 974 C CA . LYS A 1 125 ? -0.696 20.019 -13.831 1.00 96.69 125 LYS A CA 1
ATOM 975 C C . LYS A 1 125 ? -2.011 20.788 -13.734 1.00 96.69 125 LYS A C 1
ATOM 977 O O . LYS A 1 125 ? -2.486 21.041 -12.630 1.00 96.69 125 LYS A O 1
ATOM 982 N N . GLN A 1 126 ? -2.614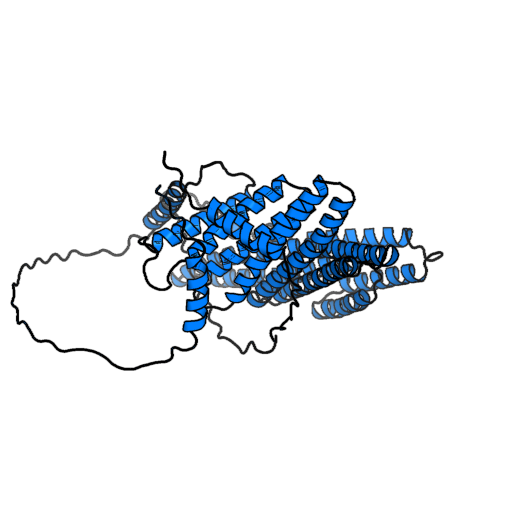 21.128 -14.875 1.00 96.56 126 GLN A N 1
ATOM 983 C CA . GLN A 1 126 ? -3.890 21.838 -14.904 1.00 96.56 126 GLN A CA 1
ATOM 984 C C . GLN A 1 126 ? -5.027 20.998 -14.309 1.00 96.56 126 GLN A C 1
ATOM 986 O O . GLN A 1 126 ? -5.817 21.523 -13.527 1.00 96.56 126 GLN A O 1
ATOM 991 N N . ALA A 1 127 ? -5.106 19.707 -14.643 1.00 96.31 127 ALA A N 1
ATOM 992 C CA . ALA A 1 127 ? -6.132 18.812 -14.111 1.00 96.31 127 ALA A CA 1
ATOM 993 C C . ALA A 1 127 ? -6.031 18.664 -12.583 1.00 96.31 127 ALA A C 1
ATOM 995 O O . ALA A 1 127 ? -7.026 18.842 -11.879 1.00 96.31 127 ALA A O 1
ATOM 996 N N . VAL A 1 128 ? -4.823 18.437 -12.054 1.00 95.88 128 VAL A N 1
ATOM 997 C CA . VAL A 1 128 ? -4.588 18.345 -10.604 1.00 95.88 128 VAL A CA 1
ATOM 998 C C . VAL A 1 128 ? -4.873 19.680 -9.911 1.00 95.88 128 VAL A C 1
ATOM 1000 O O . VAL A 1 128 ? -5.529 19.694 -8.872 1.00 95.88 128 VAL A O 1
ATOM 1003 N N . ALA A 1 129 ? -4.469 20.815 -10.491 1.00 94.62 129 ALA A N 1
ATOM 1004 C CA . ALA A 1 129 ? -4.778 22.135 -9.938 1.00 94.62 129 ALA A CA 1
ATOM 1005 C C . ALA A 1 129 ? -6.293 22.407 -9.893 1.00 94.62 129 ALA A C 1
ATOM 1007 O O . ALA A 1 129 ? -6.800 22.901 -8.885 1.00 94.62 129 ALA A O 1
ATOM 1008 N N . ASN A 1 130 ? -7.025 22.038 -10.949 1.00 94.12 130 ASN A N 1
ATOM 1009 C CA . ASN A 1 130 ? -8.483 22.156 -11.003 1.00 94.12 130 ASN A CA 1
ATOM 1010 C C . ASN A 1 130 ? -9.166 21.284 -9.942 1.00 94.12 130 ASN A C 1
ATOM 1012 O O . ASN A 1 130 ? -10.118 21.730 -9.302 1.00 94.12 130 ASN A O 1
ATOM 1016 N N . TRP A 1 131 ? -8.683 20.056 -9.744 1.00 95.06 131 TRP A N 1
ATOM 1017 C CA . TRP A 1 131 ? -9.184 19.152 -8.711 1.00 95.06 131 TRP A CA 1
ATOM 1018 C C . TRP A 1 131 ? -8.922 19.698 -7.300 1.00 95.06 131 TRP A C 1
ATOM 1020 O O . TRP A 1 131 ? -9.861 19.847 -6.516 1.00 95.06 131 TRP A O 1
ATOM 1030 N N . CYS A 1 132 ? -7.678 20.078 -6.997 1.00 90.81 132 CYS A N 1
ATOM 1031 C CA . CYS A 1 132 ? -7.281 20.617 -5.694 1.00 90.81 132 CYS A CA 1
ATOM 1032 C C . CYS A 1 132 ? -7.956 21.957 -5.364 1.00 90.81 132 CYS A C 1
ATOM 1034 O O . CYS A 1 132 ? -8.254 22.225 -4.202 1.00 90.81 132 CYS A O 1
ATOM 1036 N N . GLY A 1 133 ? -8.194 22.802 -6.372 1.00 88.38 133 GLY A N 1
ATOM 1037 C CA . GLY A 1 133 ? -8.855 24.101 -6.220 1.00 88.38 133 GLY A CA 1
ATOM 1038 C C . GLY A 1 133 ? -10.381 24.024 -6.104 1.00 88.38 133 GLY A C 1
ATOM 1039 O O . GLY A 1 133 ? -11.025 25.036 -5.825 1.00 88.38 133 GLY A O 1
ATOM 1040 N N . CYS A 1 134 ? -10.977 22.850 -6.322 1.00 89.00 134 CYS A N 1
ATOM 1041 C CA . CYS A 1 134 ? -12.419 22.669 -6.245 1.00 89.00 134 CYS A CA 1
ATOM 1042 C C . CYS A 1 134 ? -12.903 22.558 -4.789 1.00 89.00 134 CYS A C 1
ATOM 1044 O O . CYS A 1 134 ? -12.244 21.967 -3.931 1.00 89.00 134 CYS A O 1
ATOM 1046 N N . SER A 1 135 ? -14.092 23.097 -4.511 1.00 82.88 135 SER A N 1
ATOM 1047 C CA . SER A 1 135 ? -14.779 22.940 -3.226 1.00 82.88 135 SER A CA 1
ATOM 1048 C C . SER A 1 135 ? -16.066 22.133 -3.410 1.00 82.88 135 SER A C 1
ATOM 1050 O O . SER A 1 135 ? -16.728 22.234 -4.439 1.00 82.88 135 SER A O 1
ATOM 1052 N N . GLY A 1 136 ? -16.413 21.319 -2.410 1.00 81.12 136 GLY A N 1
ATOM 1053 C CA . GLY A 1 136 ? -17.561 20.408 -2.461 1.00 81.12 136 GLY A CA 1
ATOM 1054 C C . GLY A 1 136 ? -17.183 18.983 -2.879 1.00 81.12 136 GLY A C 1
ATOM 1055 O O . GLY A 1 136 ? -16.401 18.774 -3.801 1.00 81.12 136 GLY A O 1
ATOM 1056 N N . SER A 1 137 ? -17.741 17.993 -2.176 1.00 80.56 137 SER A N 1
ATOM 1057 C CA . SER A 1 137 ? -17.355 16.582 -2.327 1.00 80.56 137 SER A CA 1
ATOM 1058 C C . SER A 1 137 ? -17.695 16.007 -3.709 1.00 80.56 137 SER A C 1
ATOM 1060 O O . SER A 1 137 ? -16.842 15.360 -4.306 1.00 80.56 137 SER A O 1
ATOM 1062 N N . GLU A 1 138 ? -18.887 16.282 -4.248 1.00 81.62 138 GLU A N 1
ATOM 1063 C CA . GLU A 1 138 ? -19.316 15.771 -5.565 1.00 81.62 138 GLU A CA 1
ATOM 1064 C C . GLU A 1 138 ? -18.495 16.362 -6.719 1.00 81.62 138 GLU A C 1
ATOM 1066 O O . GLU A 1 138 ? -18.073 15.656 -7.639 1.00 81.62 138 GLU A O 1
ATOM 1071 N N . ALA A 1 139 ? -18.222 17.666 -6.646 1.00 86.19 139 ALA A N 1
ATOM 1072 C CA . ALA A 1 139 ? -17.417 18.359 -7.640 1.00 86.19 139 ALA A CA 1
ATOM 1073 C C . ALA A 1 139 ? -15.950 17.898 -7.586 1.00 86.19 139 ALA A C 1
ATOM 1075 O O . ALA A 1 139 ? -15.344 17.679 -8.635 1.00 86.19 139 ALA A O 1
ATOM 1076 N N . LYS A 1 140 ? -15.400 17.665 -6.384 1.00 88.94 140 LYS A N 1
ATOM 1077 C CA . LYS A 1 140 ? -14.061 17.082 -6.218 1.00 88.94 140 LYS A CA 1
ATOM 1078 C C . LYS A 1 140 ? -13.956 15.671 -6.794 1.00 88.94 140 LYS A C 1
ATOM 1080 O O . LYS A 1 140 ? -12.971 15.393 -7.468 1.00 88.94 140 LYS A O 1
ATOM 1085 N N . GLU A 1 141 ? -14.937 14.799 -6.563 1.00 88.88 141 GLU A N 1
ATOM 1086 C CA . GLU A 1 141 ? -14.907 13.429 -7.101 1.00 88.88 141 GLU A CA 1
ATOM 1087 C C . GLU A 1 141 ? -14.981 13.436 -8.636 1.00 88.88 141 GLU A C 1
ATOM 1089 O O . GLU A 1 141 ? -14.174 12.793 -9.300 1.00 88.88 141 GLU A O 1
ATOM 1094 N N . SER A 1 142 ? -15.860 14.266 -9.208 1.00 90.00 142 SER A N 1
ATOM 1095 C CA . SER A 1 142 ? -15.974 14.423 -10.666 1.00 90.00 142 SER A CA 1
ATOM 1096 C C . SER A 1 142 ? -14.665 14.908 -11.304 1.00 90.00 142 SER A C 1
ATOM 1098 O O . SER A 1 142 ? -14.254 14.407 -12.347 1.00 90.00 142 SER A O 1
ATOM 1100 N N . ARG A 1 143 ? -13.973 15.863 -10.665 1.00 92.75 143 ARG A N 1
ATOM 1101 C CA . ARG A 1 143 ? -12.658 16.347 -11.122 1.00 92.75 143 ARG A CA 1
ATOM 1102 C C . ARG A 1 143 ? -11.551 15.317 -10.940 1.00 92.75 143 ARG A C 1
ATOM 1104 O O . ARG A 1 143 ? -10.627 15.278 -11.746 1.00 92.75 143 ARG A O 1
ATOM 1111 N N . TYR A 1 144 ? -11.632 14.479 -9.912 1.00 93.50 144 TYR A N 1
ATOM 1112 C CA . TYR A 1 144 ? -10.671 13.399 -9.738 1.00 93.50 144 TYR A CA 1
ATOM 1113 C C . TYR A 1 144 ? -10.802 12.331 -10.832 1.00 93.50 144 TYR A C 1
ATOM 1115 O O . TYR A 1 144 ? -9.787 11.821 -11.297 1.00 93.50 144 TYR A O 1
ATOM 1123 N N . GLU A 1 145 ? -12.013 12.042 -11.317 1.00 93.06 145 GLU A N 1
ATOM 1124 C CA . GLU A 1 145 ? -12.184 11.138 -12.464 1.00 93.06 145 GLU A CA 1
ATOM 1125 C C . GLU A 1 145 ? -11.511 11.683 -13.742 1.00 93.06 145 GLU A C 1
ATOM 1127 O O . GLU A 1 145 ? -10.955 10.903 -14.512 1.00 93.06 145 GLU A O 1
ATOM 1132 N N . GLU A 1 146 ? -11.439 13.008 -13.943 1.00 93.19 146 GLU A N 1
ATOM 1133 C CA . GLU A 1 146 ? -10.623 13.602 -15.022 1.00 93.19 146 GLU A CA 1
ATOM 1134 C C . GLU A 1 146 ? -9.127 13.271 -14.844 1.00 93.19 146 GLU A C 1
ATOM 1136 O O . GLU A 1 146 ? -8.471 12.838 -15.793 1.00 93.19 146 GLU A O 1
ATOM 1141 N N . VAL A 1 147 ? -8.593 13.416 -13.624 1.00 94.94 147 VAL A N 1
ATOM 1142 C CA . VAL A 1 147 ? -7.195 13.069 -13.289 1.00 94.94 147 VAL A CA 1
ATOM 1143 C C . VAL A 1 147 ? -6.935 11.574 -13.504 1.00 94.94 147 VAL A C 1
ATOM 1145 O O . VAL A 1 147 ? -5.926 11.188 -14.090 1.00 94.94 147 VAL A O 1
ATOM 1148 N N . LYS A 1 148 ? -7.862 10.716 -13.080 1.00 93.25 148 LYS A N 1
ATOM 1149 C CA . LYS A 1 148 ? -7.768 9.261 -13.231 1.00 93.25 148 LYS A CA 1
ATOM 1150 C C . LYS A 1 148 ? -7.800 8.821 -14.695 1.00 93.25 148 LYS A C 1
ATOM 1152 O O . LYS A 1 148 ? -7.004 7.969 -15.080 1.00 93.25 148 LYS A O 1
ATOM 1157 N N . ASN A 1 149 ? -8.651 9.427 -15.522 1.00 92.94 149 ASN A N 1
ATOM 1158 C CA . ASN A 1 149 ? -8.683 9.149 -16.959 1.00 92.94 149 ASN A CA 1
ATOM 1159 C C . ASN A 1 149 ? -7.348 9.510 -17.621 1.00 92.94 149 ASN A C 1
ATOM 1161 O O . ASN A 1 149 ? -6.777 8.689 -18.339 1.00 92.94 149 ASN A O 1
ATOM 1165 N N . LEU A 1 150 ? -6.792 10.682 -17.297 1.00 93.69 150 LEU A N 1
ATOM 1166 C CA . LEU A 1 150 ? -5.471 11.093 -17.783 1.00 93.69 150 LEU A CA 1
ATOM 1167 C C . LEU A 1 150 ? -4.351 10.135 -17.345 1.00 93.69 150 LEU A C 1
ATOM 1169 O O . LEU A 1 150 ? -3.362 9.983 -18.059 1.00 93.69 150 LEU A O 1
ATOM 1173 N N . ALA A 1 151 ? -4.490 9.479 -16.188 1.00 92.38 151 ALA A N 1
ATOM 1174 C CA . ALA A 1 151 ? -3.467 8.581 -15.657 1.00 92.38 151 ALA A CA 1
ATOM 1175 C C . ALA A 1 151 ? -3.266 7.350 -16.551 1.00 92.38 151 ALA A C 1
ATOM 1177 O O . ALA A 1 151 ? -2.148 6.855 -16.669 1.00 92.38 151 ALA A O 1
ATOM 1178 N N . SER A 1 152 ? -4.338 6.877 -17.198 1.00 88.06 152 SER A N 1
ATOM 1179 C CA . SER A 1 152 ? -4.306 5.702 -18.080 1.00 88.06 152 SER A CA 1
ATOM 1180 C C . SER A 1 152 ? -3.492 5.920 -19.361 1.00 88.06 152 SER A C 1
ATOM 1182 O O . SER A 1 152 ? -2.944 4.972 -19.919 1.00 88.06 152 SER A O 1
ATOM 1184 N N . GLU A 1 153 ? -3.357 7.175 -19.793 1.00 88.62 153 GLU A N 1
ATOM 1185 C CA . GLU A 1 153 ? -2.603 7.582 -20.984 1.00 88.62 153 GLU A CA 1
ATOM 1186 C C . GLU A 1 153 ? -1.217 8.151 -20.637 1.00 88.62 153 GLU A C 1
ATOM 1188 O O . GLU A 1 153 ? -0.476 8.628 -21.515 1.00 88.62 153 GLU A O 1
ATOM 1193 N N . MET A 1 154 ? -0.869 8.152 -19.348 1.00 91.56 154 MET A N 1
ATOM 1194 C CA . MET A 1 154 ? 0.362 8.747 -18.863 1.00 91.56 154 MET A CA 1
ATOM 1195 C C . MET A 1 154 ? 1.561 7.857 -19.223 1.00 91.56 154 MET A C 1
ATOM 1197 O O . MET A 1 154 ? 1.563 6.668 -18.897 1.00 91.56 154 MET A O 1
ATOM 1201 N N . PRO A 1 155 ? 2.594 8.403 -19.886 1.00 93.06 155 PRO A N 1
ATOM 1202 C CA . PRO A 1 155 ? 3.800 7.654 -20.189 1.00 93.06 155 PRO A CA 1
ATOM 1203 C C . PRO A 1 155 ? 4.578 7.333 -18.906 1.00 93.06 155 PRO A C 1
ATOM 1205 O O . PRO A 1 155 ? 4.448 8.013 -17.883 1.00 93.06 155 PRO A O 1
ATOM 1208 N N . GLN A 1 156 ? 5.385 6.274 -18.973 1.00 91.75 156 GLN A N 1
ATOM 1209 C CA . GLN A 1 156 ? 6.091 5.706 -17.823 1.00 91.75 156 GLN A CA 1
ATOM 1210 C C . GLN A 1 156 ? 7.022 6.724 -17.161 1.00 91.75 156 GLN A C 1
ATOM 1212 O O . GLN A 1 156 ? 7.087 6.791 -15.943 1.00 91.75 156 GLN A O 1
ATOM 1217 N N . GLU A 1 157 ? 7.655 7.601 -17.935 1.00 93.38 157 GLU A N 1
ATOM 1218 C CA . GLU A 1 157 ? 8.543 8.669 -17.470 1.00 93.38 157 GLU A CA 1
ATOM 1219 C C . GLU A 1 157 ? 7.868 9.630 -16.479 1.00 93.38 157 GLU A C 1
ATOM 1221 O O . GLU A 1 157 ? 8.544 10.263 -15.671 1.00 93.38 157 GLU A O 1
ATOM 1226 N N . LEU A 1 158 ? 6.536 9.727 -16.517 1.00 96.00 158 LEU A N 1
ATOM 1227 C CA . LEU A 1 158 ? 5.742 10.631 -15.686 1.00 96.00 158 LEU A CA 1
ATOM 1228 C C . LEU A 1 158 ? 5.024 9.898 -14.535 1.00 96.00 158 LEU A C 1
ATOM 1230 O O . LEU A 1 158 ? 4.144 10.476 -13.892 1.00 96.00 158 LEU A O 1
ATOM 1234 N N . TRP A 1 159 ? 5.405 8.647 -14.236 1.00 96.00 159 TRP A N 1
ATOM 1235 C CA . TRP A 1 159 ? 4.774 7.808 -13.205 1.00 96.00 159 TRP A CA 1
ATOM 1236 C C . TRP A 1 159 ? 4.662 8.506 -11.840 1.00 96.00 159 TRP A C 1
ATOM 1238 O O . TRP A 1 159 ? 3.646 8.361 -11.158 1.00 96.00 159 TRP A O 1
ATOM 1248 N N . ARG A 1 160 ? 5.675 9.297 -11.450 1.00 97.25 160 ARG A N 1
ATOM 1249 C CA . ARG A 1 160 ? 5.734 9.975 -10.144 1.00 97.25 160 ARG A CA 1
ATOM 1250 C C . ARG A 1 160 ? 4.582 10.965 -9.966 1.00 97.25 160 ARG A C 1
ATOM 1252 O O . ARG A 1 160 ? 4.017 11.058 -8.879 1.00 97.25 160 ARG A O 1
ATOM 1259 N N . LEU A 1 161 ? 4.171 11.646 -11.040 1.00 97.62 161 LEU A N 1
ATOM 1260 C CA . LEU A 1 161 ? 3.036 12.573 -11.009 1.00 97.62 161 LEU A CA 1
ATOM 1261 C C . LEU A 1 161 ? 1.709 11.850 -10.747 1.00 97.62 161 LEU A C 1
ATOM 1263 O O . LEU A 1 161 ? 0.863 12.368 -10.014 1.00 97.62 161 LEU A O 1
ATOM 1267 N N . VAL A 1 162 ? 1.542 10.656 -11.323 1.00 97.19 162 VAL A N 1
ATOM 1268 C CA . VAL A 1 162 ? 0.370 9.796 -11.097 1.00 97.19 162 VAL A CA 1
ATOM 1269 C C . VAL A 1 162 ? 0.350 9.311 -9.655 1.00 97.19 162 VAL A C 1
ATOM 1271 O O . VAL A 1 162 ? -0.645 9.508 -8.958 1.00 97.19 162 VAL A O 1
ATOM 1274 N N . ALA A 1 163 ? 1.472 8.766 -9.189 1.00 97.56 163 ALA A N 1
ATOM 1275 C CA . ALA A 1 163 ? 1.622 8.216 -7.850 1.00 97.56 163 ALA A CA 1
ATOM 1276 C C . ALA A 1 163 ? 1.285 9.238 -6.750 1.00 97.56 163 ALA A C 1
ATOM 1278 O O . ALA A 1 163 ? 0.483 8.958 -5.858 1.00 97.56 163 ALA A O 1
ATOM 1279 N N . LEU A 1 164 ? 1.830 10.456 -6.853 1.00 98.12 164 LEU A N 1
ATOM 1280 C CA . LEU A 1 164 ? 1.575 11.531 -5.890 1.00 98.12 164 LEU A CA 1
ATOM 1281 C C . LEU A 1 164 ? 0.106 11.974 -5.901 1.00 98.12 164 LEU A C 1
ATOM 1283 O O . LEU A 1 164 ? -0.486 12.155 -4.840 1.00 98.12 164 LEU A O 1
ATOM 1287 N N . SER A 1 165 ? -0.534 12.062 -7.073 1.00 97.19 165 SER A N 1
ATOM 1288 C CA . SER A 1 165 ? -1.966 12.400 -7.152 1.00 97.19 165 SER A CA 1
ATOM 1289 C C . SER A 1 165 ? -2.872 11.331 -6.518 1.00 97.19 165 SER A C 1
ATOM 1291 O O . SER A 1 165 ? -3.872 11.654 -5.874 1.00 97.19 165 SER A O 1
ATOM 1293 N N . GLN A 1 166 ? -2.510 10.052 -6.651 1.00 97.62 166 GLN A N 1
ATOM 1294 C CA . GLN A 1 166 ? -3.214 8.931 -6.030 1.00 97.62 166 GLN A CA 1
ATOM 1295 C C . GLN A 1 166 ? -3.021 8.933 -4.507 1.00 97.62 166 GLN A C 1
ATOM 1297 O O . GLN A 1 166 ? -3.988 8.766 -3.764 1.00 97.62 166 GLN A O 1
ATOM 1302 N N . ALA A 1 167 ? -1.809 9.218 -4.026 1.00 97.69 167 ALA A N 1
ATOM 1303 C CA . ALA A 1 167 ? -1.541 9.408 -2.601 1.00 97.69 167 ALA A CA 1
ATOM 1304 C C . ALA A 1 167 ? -2.339 10.594 -2.019 1.00 97.69 167 ALA A C 1
ATOM 1306 O O . ALA A 1 167 ? -2.973 10.468 -0.967 1.00 97.69 167 ALA A O 1
ATOM 1307 N N . MET A 1 168 ? -2.403 11.720 -2.739 1.00 97.00 168 MET A N 1
ATOM 1308 C CA . MET A 1 168 ? -3.240 12.873 -2.377 1.00 97.00 168 MET A CA 1
ATOM 1309 C C . MET A 1 168 ? -4.729 12.515 -2.305 1.00 97.00 168 MET A C 1
ATOM 1311 O O . MET A 1 168 ? -5.432 13.039 -1.439 1.00 97.00 168 MET A O 1
ATOM 1315 N N . LYS A 1 169 ? -5.217 11.619 -3.175 1.00 96.31 169 LYS A N 1
ATOM 1316 C CA . LYS A 1 169 ? -6.612 11.153 -3.159 1.00 96.31 169 LYS A CA 1
ATOM 1317 C C . LYS A 1 169 ? -6.927 10.358 -1.898 1.00 96.31 169 LYS A C 1
ATOM 1319 O O . LYS A 1 169 ? -7.933 10.645 -1.255 1.00 96.31 169 LYS A O 1
ATOM 1324 N N . ILE A 1 170 ? -6.050 9.435 -1.493 1.00 96.69 170 ILE A N 1
ATOM 1325 C CA . ILE A 1 170 ? -6.204 8.713 -0.219 1.00 96.69 170 ILE A CA 1
ATOM 1326 C C . ILE A 1 170 ? -6.259 9.695 0.956 1.00 96.69 170 ILE A C 1
ATOM 1328 O O . ILE A 1 170 ? -7.064 9.520 1.870 1.00 96.69 170 ILE A O 1
ATOM 1332 N N . MET A 1 171 ? -5.436 10.749 0.937 1.00 95.81 171 MET A N 1
ATOM 1333 C CA . MET A 1 171 ? -5.460 11.771 1.988 1.00 95.81 171 MET A CA 1
ATOM 1334 C C . MET A 1 171 ? -6.741 12.611 1.968 1.00 95.81 171 MET A C 1
ATOM 1336 O O . MET A 1 171 ? -7.272 12.911 3.034 1.00 95.81 171 MET A O 1
ATOM 1340 N N . GLU A 1 172 ? -7.296 12.927 0.797 1.00 93.69 172 GLU A N 1
ATOM 1341 C CA . GLU A 1 172 ? -8.618 13.564 0.682 1.00 93.69 172 GLU A CA 1
ATOM 1342 C C . GLU A 1 172 ? -9.726 12.675 1.277 1.00 93.69 172 GLU A C 1
ATOM 1344 O O . GLU A 1 172 ? -10.583 13.143 2.037 1.00 93.69 172 GLU A O 1
ATOM 1349 N N . ASP A 1 173 ? -9.680 11.373 0.991 1.00 93.25 173 ASP A N 1
ATOM 1350 C CA . ASP A 1 173 ? -10.615 10.399 1.550 1.00 93.25 173 ASP A CA 1
ATOM 1351 C C . ASP A 1 173 ? -10.436 10.265 3.076 1.00 93.25 173 ASP A C 1
ATOM 1353 O O . ASP A 1 173 ? -11.426 10.204 3.807 1.00 93.25 173 ASP A O 1
ATOM 1357 N N . ALA A 1 174 ? -9.201 10.339 3.587 1.00 92.19 174 ALA A N 1
ATOM 1358 C CA . ALA A 1 174 ? -8.898 10.365 5.021 1.00 92.19 174 ALA A CA 1
ATOM 1359 C C . ALA A 1 174 ? -9.384 11.649 5.719 1.00 92.19 174 ALA A C 1
ATOM 1361 O O . ALA A 1 174 ? -9.909 11.594 6.836 1.00 92.19 174 ALA A O 1
ATOM 1362 N N . ILE A 1 175 ? -9.258 12.810 5.068 1.00 90.25 175 ILE A N 1
ATOM 1363 C CA . ILE A 1 175 ? -9.822 14.077 5.556 1.00 90.25 175 ILE A CA 1
ATOM 1364 C C . ILE A 1 175 ? -11.337 13.949 5.666 1.00 90.25 175 ILE A C 1
ATOM 1366 O O . ILE A 1 175 ? -11.907 14.309 6.695 1.00 90.25 175 ILE A O 1
ATOM 1370 N N . THR A 1 176 ? -11.988 13.386 4.651 1.00 88.44 176 THR A N 1
ATOM 1371 C CA . THR A 1 176 ? -13.437 13.171 4.683 1.00 88.44 176 THR A CA 1
ATOM 1372 C C . THR A 1 176 ? -13.816 12.177 5.778 1.00 88.44 176 THR A C 1
ATOM 1374 O O . THR A 1 176 ? -14.730 12.441 6.551 1.00 88.44 176 THR A O 1
ATOM 1377 N N . TYR A 1 177 ? -13.066 11.084 5.936 1.00 86.88 177 TYR A N 1
ATOM 1378 C CA . TYR A 1 177 ? -13.258 10.104 7.006 1.00 86.88 177 TYR A CA 1
ATOM 1379 C C . TYR A 1 177 ? -13.211 10.728 8.413 1.00 86.88 177 TYR A C 1
ATOM 1381 O O . TYR A 1 177 ? -13.959 10.322 9.304 1.00 86.88 177 TYR A O 1
ATOM 1389 N N . SER A 1 178 ? -12.408 11.776 8.628 1.00 84.50 178 SER A N 1
ATOM 1390 C CA . SER A 1 178 ? -12.351 12.464 9.927 1.00 84.50 178 SER A CA 1
ATOM 1391 C C . SER A 1 178 ? -13.704 13.051 10.383 1.00 84.50 178 SER A C 1
ATOM 1393 O O . SER A 1 178 ? -13.905 13.261 11.582 1.00 84.50 178 SER A O 1
ATOM 1395 N N . GLN A 1 179 ? -14.683 13.216 9.478 1.00 79.50 179 GLN A N 1
ATOM 1396 C CA . GLN A 1 179 ? -16.045 13.669 9.799 1.00 79.50 179 GLN A CA 1
ATOM 1397 C C . GLN A 1 179 ? -16.819 12.727 10.740 1.00 79.50 179 GLN A C 1
ATOM 1399 O O . GLN A 1 179 ? -17.769 13.156 11.403 1.00 79.50 179 GLN A O 1
ATOM 1404 N N . TYR A 1 180 ? -16.411 11.458 10.857 1.00 74.81 180 TYR A N 1
ATOM 1405 C CA . TYR A 1 180 ? -17.042 10.514 11.784 1.00 74.81 180 TYR A CA 1
ATOM 1406 C C . TYR A 1 180 ? -16.814 10.870 13.261 1.00 74.81 180 TYR A C 1
ATOM 1408 O O . TYR A 1 180 ? -17.595 10.441 14.118 1.00 74.81 180 TYR A O 1
ATOM 1416 N N . LEU A 1 181 ? -15.797 11.681 13.572 1.00 78.12 181 LEU A N 1
ATOM 1417 C CA . LEU A 1 181 ? -15.511 12.108 14.939 1.00 78.12 181 LEU A CA 1
ATOM 1418 C C . LEU A 1 181 ? -16.447 13.233 15.434 1.00 78.12 181 LEU A C 1
ATOM 1420 O O . LEU A 1 181 ? -17.052 13.050 16.495 1.00 78.12 181 LEU A O 1
ATOM 1424 N N . PRO A 1 182 ? -16.670 14.345 14.697 1.00 73.19 182 PRO A N 1
ATOM 1425 C CA . PRO A 1 182 ? -17.690 15.337 15.054 1.00 73.19 182 PRO A CA 1
ATOM 1426 C C . PRO A 1 182 ? -19.085 14.746 15.314 1.00 73.19 182 PRO A C 1
ATOM 1428 O O . PRO A 1 182 ? -19.788 15.193 16.222 1.00 73.19 182 PRO A O 1
ATOM 1431 N N . LEU A 1 183 ? -19.484 13.706 14.569 1.00 71.75 183 LEU A N 1
ATOM 1432 C CA . LEU A 1 183 ? -20.758 13.006 14.782 1.00 71.75 183 LEU A CA 1
ATOM 1433 C C . LEU A 1 183 ? -20.827 12.319 16.156 1.00 71.75 183 LEU A C 1
ATOM 1435 O O . LEU A 1 183 ? -21.849 12.405 16.842 1.00 71.75 183 LEU A O 1
ATOM 1439 N N . ALA A 1 184 ? -19.739 11.673 16.583 1.00 70.88 184 ALA A N 1
ATOM 1440 C CA . ALA A 1 184 ? -19.636 11.053 17.903 1.00 70.88 184 ALA A CA 1
ATOM 1441 C C . ALA A 1 184 ? -19.652 12.103 19.026 1.00 70.88 184 ALA A C 1
ATOM 1443 O O . ALA A 1 184 ? -20.349 11.937 20.029 1.00 70.88 184 ALA A O 1
ATOM 1444 N N . LEU A 1 185 ? -18.941 13.215 18.821 1.00 77.12 185 LEU A N 1
ATOM 1445 C CA . LEU A 1 185 ? -18.873 14.323 19.772 1.00 77.12 185 LEU A CA 1
ATOM 1446 C C . LEU A 1 185 ? -20.244 14.984 19.982 1.00 77.12 185 LEU A C 1
ATOM 1448 O O . LEU A 1 185 ? -20.631 15.263 21.116 1.00 77.12 185 LEU A O 1
ATOM 1452 N N . LYS A 1 186 ? -21.018 15.180 18.906 1.00 78.31 186 LYS A N 1
ATOM 1453 C CA . LYS A 1 186 ? -22.386 15.715 18.984 1.00 78.31 186 LYS A CA 1
ATOM 1454 C C . LYS A 1 186 ? -23.285 14.843 19.863 1.00 78.31 186 LYS A C 1
ATOM 1456 O O . LYS A 1 186 ? -24.017 15.377 20.692 1.00 78.31 186 LYS A O 1
ATOM 1461 N N . LYS A 1 187 ? -23.209 13.516 19.713 1.00 74.25 187 LYS A N 1
ATOM 1462 C CA . LYS A 1 187 ? -23.977 12.567 20.536 1.00 74.25 187 LYS A CA 1
ATOM 1463 C C . LYS A 1 187 ? -23.587 12.659 22.014 1.00 74.25 187 LYS A C 1
ATOM 1465 O O . LYS A 1 187 ? -24.467 12.759 22.862 1.00 74.25 187 LYS A O 1
ATOM 1470 N N . TYR A 1 188 ? -22.286 12.703 22.309 1.00 76.94 188 TYR A N 1
ATOM 1471 C CA . TYR A 1 188 ? -21.798 12.878 23.678 1.00 76.94 188 TYR A CA 1
ATOM 1472 C C . TYR A 1 188 ? -22.309 14.171 24.326 1.00 76.94 188 TYR A C 1
ATOM 1474 O O . TYR A 1 188 ? -22.821 14.125 25.441 1.00 76.94 188 TYR A O 1
ATOM 1482 N N . ASN A 1 189 ? -22.223 15.305 23.626 1.00 77.12 189 ASN A N 1
ATOM 1483 C CA . ASN A 1 189 ? -22.686 16.586 24.164 1.00 77.12 189 ASN A CA 1
ATOM 1484 C C . ASN A 1 189 ? -24.187 16.555 24.502 1.00 77.12 189 ASN A C 1
ATOM 1486 O O . ASN A 1 189 ? -24.573 16.984 25.583 1.00 77.12 189 ASN A O 1
ATOM 1490 N N . VAL A 1 190 ? -25.017 15.968 23.631 1.00 80.19 190 VAL A N 1
ATOM 1491 C CA . VAL A 1 190 ? -26.464 15.816 23.874 1.00 80.19 190 VAL A CA 1
ATOM 1492 C C . VAL A 1 190 ? -26.755 14.993 25.131 1.00 80.19 190 VAL A C 1
ATOM 1494 O O . VAL A 1 190 ? -27.653 15.343 25.892 1.00 80.19 190 VAL A O 1
ATOM 1497 N N . ASP A 1 191 ? -26.023 13.902 25.360 1.00 75.19 191 ASP A N 1
ATOM 1498 C CA . ASP A 1 191 ? -26.239 13.058 26.540 1.00 75.19 191 ASP A CA 1
ATOM 1499 C C . ASP A 1 191 ? -25.675 13.677 27.821 1.00 75.19 191 ASP A C 1
ATOM 1501 O O . ASP A 1 191 ? -26.268 13.516 28.884 1.00 75.19 191 ASP A O 1
ATOM 1505 N N . ARG A 1 192 ? -24.574 14.430 27.721 1.00 72.31 192 ARG A N 1
ATOM 1506 C CA . ARG A 1 192 ? -23.991 15.188 28.835 1.00 72.31 192 ARG A CA 1
ATOM 1507 C C . ARG A 1 192 ? -24.919 16.301 29.323 1.00 72.31 192 ARG A C 1
ATOM 1509 O O . ARG A 1 192 ? -24.993 16.551 30.522 1.00 72.31 192 ARG A O 1
ATOM 1516 N N . ASP A 1 193 ? -25.597 16.980 28.402 1.00 74.94 193 ASP A N 1
ATOM 1517 C CA . ASP A 1 193 ? -26.422 18.147 28.721 1.00 74.94 193 ASP A CA 1
ATOM 1518 C C . ASP A 1 193 ? -27.797 17.759 29.312 1.00 74.94 193 ASP A C 1
ATOM 1520 O O . ASP A 1 193 ? -28.511 18.614 29.840 1.00 74.94 193 ASP A O 1
ATOM 1524 N N . LYS A 1 194 ? -28.158 16.466 29.305 1.00 73.62 194 LYS A N 1
ATOM 1525 C CA . LYS A 1 194 ? -29.305 15.943 30.064 1.00 73.62 194 LYS A CA 1
ATOM 1526 C C . LYS A 1 194 ? -28.964 15.959 31.559 1.00 73.62 194 LYS A C 1
ATOM 1528 O O . LYS A 1 194 ? -28.122 15.197 32.024 1.00 73.62 194 LYS A O 1
ATOM 1533 N N . GLN A 1 195 ? -29.614 16.833 32.325 1.00 63.94 195 GLN A N 1
ATOM 1534 C CA . GLN A 1 195 ? -29.393 16.954 33.770 1.00 63.94 195 GLN A CA 1
ATOM 1535 C C . GLN A 1 195 ? -30.438 16.190 34.595 1.00 63.94 195 GLN A C 1
ATOM 1537 O O . GLN A 1 195 ? -31.594 16.069 34.201 1.00 63.94 195 GLN A O 1
ATOM 1542 N N . GLY A 1 196 ? -30.031 15.756 35.794 1.00 66.94 196 GLY A N 1
ATOM 1543 C CA . GLY A 1 196 ? -30.946 15.529 36.919 1.00 66.94 196 GLY A CA 1
ATOM 1544 C C . GLY A 1 196 ? -31.345 14.086 37.239 1.00 66.94 196 GLY A C 1
ATOM 1545 O O . GLY A 1 196 ? -31.952 13.885 38.286 1.00 66.94 196 GLY A O 1
ATOM 1546 N N . THR A 1 197 ? -30.985 13.087 36.425 1.00 74.69 197 THR A N 1
ATOM 1547 C CA . THR A 1 197 ? -31.310 11.672 36.705 1.00 74.69 197 THR A CA 1
ATOM 1548 C C . THR A 1 197 ? -30.074 10.766 36.679 1.00 74.69 197 THR A C 1
ATOM 1550 O O . THR A 1 197 ? -29.073 11.078 36.027 1.00 74.69 197 THR A O 1
ATOM 1553 N N . GLU A 1 198 ? -30.117 9.641 37.400 1.00 76.19 198 GLU A N 1
ATOM 1554 C CA . GLU A 1 198 ? -29.039 8.637 37.373 1.00 76.19 198 GLU A CA 1
ATOM 1555 C C . GLU A 1 198 ? -28.903 8.004 35.978 1.00 76.19 198 GLU A C 1
ATOM 1557 O O . GLU A 1 198 ? -27.791 7.765 35.507 1.00 76.19 198 GLU A O 1
ATOM 1562 N N . GLU A 1 199 ? -30.007 7.853 35.242 1.00 77.62 199 GLU A N 1
ATOM 1563 C CA . GLU A 1 199 ? -30.003 7.395 33.850 1.00 77.62 199 GLU A CA 1
ATOM 1564 C C . GLU A 1 199 ? -29.235 8.353 32.932 1.00 77.62 199 GLU A C 1
ATOM 1566 O O . GLU A 1 199 ? -28.517 7.906 32.037 1.00 77.62 199 GLU A O 1
ATOM 1571 N N . ALA A 1 200 ? -29.334 9.666 33.165 1.00 75.19 200 ALA A N 1
ATOM 1572 C CA . ALA A 1 200 ? -28.593 10.662 32.399 1.00 75.19 200 ALA A CA 1
ATOM 1573 C C . ALA A 1 200 ? -27.085 10.602 32.692 1.00 75.19 200 ALA A C 1
ATOM 1575 O O . ALA A 1 200 ? -26.275 10.688 31.769 1.00 75.19 200 ALA A O 1
ATOM 1576 N N . LYS A 1 201 ? -26.690 10.360 33.951 1.00 75.62 201 LYS A N 1
ATOM 1577 C CA . LYS A 1 201 ? -25.277 10.153 34.320 1.00 75.62 201 LYS A CA 1
ATOM 1578 C C . LYS A 1 201 ? -24.702 8.891 33.677 1.00 75.62 201 LYS A C 1
ATOM 1580 O O . LYS A 1 201 ? -23.600 8.935 33.128 1.00 75.62 201 LYS A O 1
ATOM 1585 N N . VAL A 1 202 ? -25.449 7.785 33.699 1.00 80.12 202 VAL A N 1
ATOM 1586 C CA . VAL A 1 202 ? -25.047 6.525 33.052 1.00 80.12 202 VAL A CA 1
ATOM 1587 C C . VAL A 1 202 ? -24.957 6.695 31.532 1.00 80.12 202 VAL A C 1
ATOM 1589 O O . VAL A 1 202 ? -23.989 6.235 30.925 1.00 80.12 202 VAL A O 1
ATOM 1592 N N . ALA A 1 203 ? -25.910 7.392 30.907 1.00 76.31 203 ALA A N 1
ATOM 1593 C CA . ALA A 1 203 ? -25.874 7.691 29.475 1.00 76.31 203 ALA A CA 1
ATOM 1594 C C . ALA A 1 203 ? -24.664 8.561 29.095 1.00 76.31 203 ALA A C 1
ATOM 1596 O O . ALA A 1 203 ? -23.949 8.230 28.150 1.00 76.31 203 ALA A O 1
ATOM 1597 N N . ALA A 1 204 ? -24.373 9.614 29.864 1.00 74.50 204 ALA A N 1
ATOM 1598 C CA . ALA A 1 204 ? -23.207 10.468 29.647 1.00 74.50 204 ALA A CA 1
ATOM 1599 C C . ALA A 1 204 ? -21.882 9.699 29.809 1.00 74.50 204 ALA A C 1
ATOM 1601 O O . ALA A 1 204 ? -20.969 9.868 28.998 1.00 74.50 204 ALA A O 1
ATOM 1602 N N . ALA A 1 205 ? -21.781 8.813 30.807 1.00 77.19 205 ALA A N 1
ATOM 1603 C CA . ALA A 1 205 ? -20.614 7.952 31.001 1.00 77.19 205 ALA A CA 1
ATOM 1604 C C . ALA A 1 205 ? -20.418 6.969 29.831 1.00 77.19 205 ALA A C 1
ATOM 1606 O O . ALA A 1 205 ? -19.310 6.847 29.314 1.00 77.19 205 ALA A O 1
ATOM 1607 N N . ARG A 1 206 ? -21.493 6.327 29.349 1.00 77.56 206 ARG A N 1
ATOM 1608 C CA . ARG A 1 206 ? -21.444 5.444 28.168 1.00 77.56 206 ARG A CA 1
ATOM 1609 C C . ARG A 1 206 ? -21.026 6.202 26.910 1.00 77.56 206 ARG A C 1
ATOM 1611 O O . ARG A 1 206 ? -20.111 5.773 26.211 1.00 77.56 206 ARG A O 1
ATOM 1618 N N . SER A 1 207 ? -21.641 7.352 26.644 1.00 75.12 207 SER A N 1
ATOM 1619 C CA . SER A 1 207 ? -21.314 8.174 25.475 1.00 75.12 207 SER A CA 1
ATOM 1620 C C . SER A 1 207 ? -19.883 8.718 25.525 1.00 75.12 207 SER A C 1
ATOM 1622 O O . SER A 1 207 ? -19.252 8.856 24.478 1.00 75.12 207 SER A O 1
ATOM 1624 N N . LYS A 1 208 ? -19.327 8.951 26.721 1.00 78.50 208 LYS A N 1
ATOM 1625 C CA . LYS A 1 208 ? -17.907 9.277 26.901 1.00 78.50 208 LYS A CA 1
ATOM 1626 C C . LYS A 1 208 ? -16.990 8.126 26.495 1.00 78.50 208 LYS A C 1
ATOM 1628 O O . LYS A 1 208 ? -16.061 8.350 25.724 1.00 78.50 208 LYS A O 1
ATOM 1633 N N . THR A 1 209 ? -17.243 6.913 26.985 1.00 75.31 209 THR A N 1
ATOM 1634 C CA . THR A 1 209 ? -16.450 5.727 26.617 1.00 75.31 209 THR A CA 1
ATOM 1635 C C . THR A 1 209 ? -16.503 5.477 25.110 1.00 75.31 209 THR A C 1
ATOM 1637 O O . THR A 1 209 ? -15.468 5.264 24.483 1.00 75.31 209 THR A O 1
ATOM 1640 N N . ILE A 1 210 ? -17.689 5.598 24.505 1.00 76.25 210 ILE A N 1
ATOM 1641 C CA . ILE A 1 210 ? -17.874 5.474 23.052 1.00 76.25 210 ILE A CA 1
ATOM 1642 C C . ILE A 1 210 ? -17.059 6.531 22.296 1.00 76.25 210 ILE A C 1
ATOM 1644 O O . ILE A 1 210 ? -16.443 6.215 21.280 1.00 76.25 210 ILE A O 1
ATOM 1648 N N . LEU A 1 211 ? -17.046 7.782 22.765 1.00 78.81 211 LEU A N 1
ATOM 1649 C CA . LEU A 1 211 ? -16.289 8.853 22.120 1.00 78.81 211 LEU A CA 1
ATOM 1650 C C . LEU A 1 211 ? -14.779 8.601 22.175 1.00 78.81 211 LEU A C 1
ATOM 1652 O O . LEU A 1 211 ? -14.123 8.744 21.147 1.00 78.81 211 LEU A O 1
ATOM 1656 N N . LEU A 1 212 ? -14.244 8.198 23.331 1.00 78.19 212 LEU A N 1
ATOM 1657 C CA . LEU A 1 212 ? -12.820 7.875 23.477 1.00 78.19 212 LEU A CA 1
ATOM 1658 C C . LEU A 1 212 ? -12.423 6.706 22.564 1.00 78.19 212 LEU A C 1
ATOM 1660 O O . LEU A 1 212 ? -11.496 6.844 21.772 1.00 78.19 212 LEU A O 1
ATOM 1664 N N . GLY A 1 213 ? -13.196 5.614 22.563 1.00 78.75 213 GLY A N 1
ATOM 1665 C CA . GLY A 1 213 ? -12.942 4.487 21.660 1.00 78.75 213 GLY A CA 1
ATOM 1666 C C . GLY A 1 213 ? -13.043 4.868 20.176 1.00 78.75 213 GLY A C 1
ATOM 1667 O O . GLY A 1 213 ? -12.273 4.388 19.345 1.00 78.75 213 GLY A O 1
ATOM 1668 N N . ARG A 1 214 ? -13.960 5.776 19.811 1.00 80.94 214 ARG A N 1
ATOM 1669 C CA . ARG A 1 214 ? -14.037 6.302 18.438 1.00 80.94 214 ARG A CA 1
ATOM 1670 C C . ARG A 1 214 ? -12.863 7.203 18.077 1.00 80.94 214 ARG A C 1
ATOM 1672 O O . ARG A 1 214 ? -12.458 7.180 16.919 1.00 80.94 214 ARG A O 1
ATOM 1679 N N . LEU A 1 215 ? -12.333 7.971 19.023 1.00 82.75 215 LEU A N 1
ATOM 1680 C CA . LEU A 1 215 ? -11.170 8.824 18.802 1.00 82.75 215 LEU A CA 1
ATOM 1681 C C . LEU A 1 215 ? -9.950 7.977 18.428 1.00 82.75 215 LEU A C 1
ATOM 1683 O O . LEU A 1 215 ? -9.341 8.221 17.385 1.00 82.75 215 LEU A O 1
ATOM 1687 N N . ASP A 1 216 ? -9.679 6.924 19.199 1.00 81.00 216 ASP A N 1
ATOM 1688 C CA . ASP A 1 216 ? -8.583 5.993 18.918 1.00 81.00 216 ASP A CA 1
ATOM 1689 C C . ASP A 1 216 ? -8.781 5.273 17.581 1.00 81.00 216 ASP A C 1
ATOM 1691 O O . ASP A 1 216 ? -7.865 5.206 16.759 1.00 81.00 216 ASP A O 1
ATOM 1695 N N . ASN A 1 217 ? -9.998 4.790 17.312 1.00 85.31 217 ASN A N 1
ATOM 1696 C CA . ASN A 1 217 ? -10.316 4.115 16.055 1.00 85.31 217 ASN A CA 1
ATOM 1697 C C . ASN A 1 217 ? -10.127 5.025 14.836 1.00 85.31 217 ASN A C 1
ATOM 1699 O O . ASN A 1 217 ? -9.506 4.610 13.857 1.00 85.31 217 ASN A O 1
ATOM 1703 N N . VAL A 1 218 ? -10.628 6.263 14.887 1.00 86.06 218 VAL A N 1
ATOM 1704 C CA . VAL A 1 218 ? -10.472 7.223 13.786 1.00 86.06 218 VAL A CA 1
ATOM 1705 C C . VAL A 1 218 ? -8.997 7.547 13.572 1.00 86.06 218 VAL A C 1
ATOM 1707 O O . VAL A 1 218 ? -8.523 7.489 12.440 1.00 86.06 218 VAL A O 1
ATOM 1710 N N . ASN A 1 219 ? -8.253 7.815 14.645 1.00 86.75 219 ASN A N 1
ATOM 1711 C CA . ASN A 1 219 ? -6.834 8.144 14.562 1.00 86.75 219 ASN A CA 1
ATOM 1712 C C . ASN A 1 219 ? -5.997 6.984 13.987 1.00 86.75 219 ASN A C 1
ATOM 1714 O O . ASN A 1 219 ? -5.158 7.187 13.108 1.00 86.75 219 ASN A O 1
ATOM 1718 N N . ASN A 1 220 ? -6.270 5.749 14.419 1.00 87.25 220 ASN A N 1
ATOM 1719 C CA . ASN A 1 220 ? -5.615 4.546 13.900 1.00 87.25 220 ASN A CA 1
ATOM 1720 C C . ASN A 1 220 ? -5.948 4.286 12.428 1.00 87.25 220 ASN A C 1
ATOM 1722 O O . ASN A 1 220 ? -5.096 3.841 11.661 1.00 87.25 220 ASN A O 1
ATOM 1726 N N . ASN A 1 221 ? -7.179 4.562 12.014 1.00 90.62 221 ASN A N 1
ATOM 1727 C CA . ASN A 1 221 ? -7.596 4.403 10.627 1.00 90.62 221 ASN A CA 1
ATOM 1728 C C . ASN A 1 221 ? -6.995 5.477 9.712 1.00 90.62 221 ASN A C 1
ATOM 1730 O O . ASN A 1 221 ? -6.572 5.146 8.606 1.00 90.62 221 ASN A O 1
ATOM 1734 N N . ILE A 1 222 ? -6.864 6.720 10.189 1.00 91.38 222 ILE A N 1
ATOM 1735 C CA . ILE A 1 222 ? -6.108 7.769 9.490 1.00 91.38 222 ILE A CA 1
ATOM 1736 C C . ILE A 1 222 ? -4.648 7.341 9.320 1.00 91.38 222 ILE A C 1
ATOM 1738 O O . ILE A 1 222 ? -4.137 7.402 8.208 1.00 91.38 222 ILE A O 1
ATOM 1742 N N . LYS A 1 223 ? -4.005 6.811 10.370 1.00 92.06 223 LYS A N 1
ATOM 1743 C CA . LYS A 1 223 ? -2.638 6.273 10.271 1.00 92.06 223 LYS A CA 1
ATOM 1744 C C . LYS A 1 223 ? -2.514 5.210 9.171 1.00 92.06 223 LYS A C 1
ATOM 1746 O O . LYS A 1 223 ? -1.601 5.275 8.359 1.00 92.06 223 LYS A O 1
ATOM 1751 N N . LYS A 1 224 ? -3.447 4.254 9.108 1.00 92.75 224 LYS A N 1
ATOM 1752 C CA . LYS A 1 224 ? -3.448 3.214 8.062 1.00 92.75 224 LYS A CA 1
ATOM 1753 C C . LYS A 1 224 ? -3.630 3.799 6.658 1.00 92.75 224 LYS A C 1
ATOM 1755 O O . LYS A 1 224 ? -3.072 3.267 5.709 1.00 92.75 224 LYS A O 1
ATOM 1760 N N . LEU A 1 225 ? -4.431 4.856 6.506 1.00 95.38 225 LEU A N 1
ATOM 1761 C CA . LEU A 1 225 ? -4.592 5.555 5.225 1.00 95.38 225 LEU A CA 1
ATOM 1762 C C . LEU A 1 225 ? -3.308 6.297 4.828 1.00 95.38 225 LEU A C 1
ATOM 1764 O O . LEU A 1 225 ? -2.936 6.265 3.660 1.00 95.38 225 LEU A O 1
ATOM 1768 N N . GLU A 1 226 ? -2.603 6.909 5.784 1.00 95.56 226 GLU A N 1
ATOM 1769 C CA . GLU A 1 226 ? -1.282 7.517 5.555 1.00 95.56 226 GLU A CA 1
ATOM 1770 C C . GLU A 1 226 ? -0.265 6.470 5.077 1.00 95.56 226 GLU A C 1
ATOM 1772 O O . GLU A 1 226 ? 0.354 6.658 4.032 1.00 95.56 226 GLU A O 1
ATOM 1777 N N . GLU A 1 227 ? -0.169 5.334 5.778 1.00 94.50 227 GLU A N 1
ATOM 1778 C CA . GLU A 1 227 ? 0.709 4.206 5.422 1.00 94.50 227 GLU A CA 1
ATOM 1779 C C . GLU A 1 227 ? 0.397 3.642 4.021 1.00 94.50 227 GLU A C 1
ATOM 1781 O O . GLU A 1 227 ? 1.300 3.280 3.261 1.00 94.50 227 GLU A O 1
ATOM 1786 N N . VAL A 1 228 ? -0.887 3.581 3.655 1.00 96.44 228 VAL A N 1
ATOM 1787 C CA . VAL A 1 228 ? -1.323 3.149 2.321 1.00 96.44 228 VAL A CA 1
ATOM 1788 C C . VAL A 1 228 ? -0.957 4.174 1.246 1.00 96.44 228 VAL A C 1
ATOM 1790 O O . VAL A 1 228 ? -0.513 3.781 0.169 1.00 96.44 228 VAL A O 1
ATOM 1793 N N . ALA A 1 229 ? -1.088 5.473 1.519 1.00 97.62 229 ALA A N 1
ATOM 1794 C CA . ALA A 1 229 ? -0.668 6.508 0.579 1.00 97.62 229 ALA A CA 1
ATOM 1795 C C . ALA A 1 229 ? 0.846 6.448 0.308 1.00 97.62 229 ALA A C 1
ATOM 1797 O O . ALA A 1 229 ? 1.248 6.473 -0.854 1.00 97.62 229 ALA A O 1
ATOM 1798 N N . ASP A 1 230 ? 1.666 6.269 1.352 1.00 97.00 230 ASP A N 1
ATOM 1799 C CA . ASP A 1 230 ? 3.117 6.062 1.205 1.00 97.00 230 ASP A CA 1
ATOM 1800 C C . ASP A 1 230 ? 3.406 4.792 0.369 1.00 97.00 230 ASP A C 1
ATOM 1802 O O . ASP A 1 230 ? 4.277 4.766 -0.505 1.00 97.00 230 ASP A O 1
ATOM 1806 N N . THR A 1 231 ? 2.623 3.731 0.592 1.00 96.25 231 THR A N 1
ATOM 1807 C CA . THR A 1 231 ? 2.732 2.463 -0.143 1.00 96.25 231 THR A CA 1
ATOM 1808 C C . THR A 1 231 ? 2.397 2.604 -1.627 1.00 96.25 231 THR A C 1
ATOM 1810 O O . THR A 1 231 ? 3.103 2.027 -2.450 1.00 96.25 231 THR A O 1
ATOM 1813 N N . ILE A 1 232 ? 1.381 3.389 -1.998 1.00 97.75 232 ILE A N 1
ATOM 1814 C CA . ILE A 1 232 ? 1.039 3.647 -3.408 1.00 97.75 232 ILE A CA 1
ATOM 1815 C C . ILE A 1 232 ? 2.211 4.296 -4.150 1.00 97.75 232 ILE A C 1
ATOM 1817 O O . ILE A 1 232 ? 2.505 3.904 -5.283 1.00 97.75 232 ILE A O 1
ATOM 1821 N N . VAL A 1 233 ? 2.906 5.249 -3.519 1.00 97.69 233 VAL A N 1
ATOM 1822 C CA . VAL A 1 233 ? 4.074 5.904 -4.128 1.00 97.69 233 VAL A CA 1
ATOM 1823 C C . VAL A 1 233 ? 5.181 4.886 -4.393 1.00 97.69 233 VAL A C 1
ATOM 1825 O O . VAL A 1 233 ? 5.636 4.756 -5.531 1.00 97.69 233 VAL A O 1
ATOM 1828 N N . ARG A 1 234 ? 5.534 4.086 -3.381 1.00 96.69 234 ARG A N 1
ATOM 1829 C CA . ARG A 1 234 ? 6.546 3.027 -3.504 1.00 96.69 234 ARG A CA 1
ATOM 1830 C C . ARG A 1 234 ? 6.175 1.964 -4.543 1.00 96.69 234 ARG A C 1
ATOM 1832 O O . ARG A 1 234 ? 7.020 1.558 -5.334 1.00 96.69 234 ARG A O 1
ATOM 1839 N N . LEU A 1 235 ? 4.927 1.495 -4.558 1.00 97.56 235 LEU A N 1
ATOM 1840 C CA . LEU A 1 235 ? 4.464 0.499 -5.531 1.00 97.56 235 LEU A CA 1
ATOM 1841 C C . LEU A 1 235 ? 4.469 1.049 -6.956 1.00 97.56 235 LEU A C 1
ATOM 1843 O O . LEU A 1 235 ? 4.762 0.314 -7.895 1.00 97.56 235 LEU A O 1
ATOM 1847 N N . SER A 1 236 ? 4.174 2.337 -7.129 1.00 97.75 236 SER A N 1
ATOM 1848 C CA . SER A 1 236 ? 4.232 2.984 -8.440 1.00 97.75 236 SER A CA 1
ATOM 1849 C C . SER A 1 236 ? 5.664 3.048 -8.969 1.00 97.75 236 SER A C 1
ATOM 1851 O O . SER A 1 236 ? 5.886 2.777 -10.150 1.00 97.75 236 SER A O 1
ATOM 1853 N N . GLU A 1 237 ? 6.631 3.328 -8.092 1.00 96.50 237 GLU A N 1
ATOM 1854 C CA . GLU A 1 237 ? 8.058 3.265 -8.416 1.00 96.50 237 GLU A CA 1
ATOM 1855 C C . GLU A 1 237 ? 8.476 1.840 -8.792 1.00 96.50 237 GLU A C 1
ATOM 1857 O O . GLU A 1 237 ? 9.047 1.618 -9.859 1.00 96.50 237 GLU A O 1
ATOM 1862 N N . GLN A 1 238 ? 8.128 0.858 -7.954 1.00 95.94 238 GLN A N 1
ATOM 1863 C CA . GLN A 1 238 ? 8.423 -0.556 -8.187 1.00 95.94 238 GLN A CA 1
ATOM 1864 C C . GLN A 1 238 ? 7.848 -1.037 -9.526 1.00 95.94 238 GLN A C 1
ATOM 1866 O O . GLN A 1 238 ? 8.558 -1.651 -10.325 1.00 95.94 238 GLN A O 1
ATOM 1871 N N . LYS A 1 239 ? 6.578 -0.713 -9.801 1.00 97.56 239 LYS A N 1
ATOM 1872 C CA . LYS A 1 239 ? 5.901 -1.007 -11.068 1.00 97.56 239 LYS A CA 1
ATOM 1873 C C . LYS A 1 239 ? 6.683 -0.431 -12.242 1.00 97.56 239 LYS A C 1
ATOM 1875 O O . LYS A 1 239 ? 6.963 -1.150 -13.199 1.00 97.56 239 LYS A O 1
ATOM 1880 N N . ASN A 1 240 ? 7.052 0.848 -12.169 1.00 96.94 240 ASN A N 1
ATOM 1881 C CA . ASN A 1 240 ? 7.807 1.506 -13.227 1.00 96.94 240 ASN A CA 1
ATOM 1882 C C . ASN A 1 240 ? 9.175 0.835 -13.453 1.00 96.94 240 ASN A C 1
ATOM 1884 O O . ASN A 1 240 ? 9.523 0.502 -14.584 1.00 96.94 240 ASN A O 1
ATOM 1888 N N . CYS A 1 241 ? 9.911 0.545 -12.379 1.00 95.38 241 CYS A N 1
ATOM 1889 C CA . CYS A 1 241 ? 11.188 -0.170 -12.434 1.00 95.38 241 CYS A CA 1
ATOM 1890 C C . CYS A 1 241 ? 11.059 -1.563 -13.069 1.00 95.38 241 CYS A C 1
ATOM 1892 O O . CYS A 1 241 ? 11.908 -1.958 -13.874 1.00 95.38 241 CYS A O 1
ATOM 1894 N N . CYS A 1 242 ? 9.994 -2.301 -12.750 1.00 96.81 242 CYS A N 1
ATOM 1895 C CA . CYS A 1 242 ? 9.717 -3.605 -13.349 1.00 96.81 242 CYS A CA 1
ATOM 1896 C C . CYS A 1 242 ? 9.413 -3.489 -14.849 1.00 96.81 242 CYS A C 1
ATOM 1898 O O . CYS A 1 242 ? 9.950 -4.266 -15.633 1.00 96.81 242 CYS A O 1
ATOM 1900 N N . LEU A 1 243 ? 8.625 -2.497 -15.276 1.00 95.88 243 LEU A N 1
ATOM 1901 C CA . LEU A 1 243 ? 8.328 -2.271 -16.697 1.00 95.88 243 LEU A CA 1
ATOM 1902 C C . LEU A 1 243 ? 9.585 -1.917 -17.504 1.00 95.88 243 LEU A C 1
ATOM 1904 O O . LEU A 1 243 ? 9.806 -2.486 -18.576 1.00 95.88 243 LEU A O 1
ATOM 1908 N N . VAL A 1 244 ? 10.448 -1.051 -16.964 1.00 94.81 244 VAL A N 1
ATOM 1909 C CA . VAL A 1 244 ? 11.748 -0.721 -17.575 1.00 94.81 244 VAL A CA 1
ATOM 1910 C C . VAL A 1 244 ? 12.631 -1.969 -17.672 1.00 94.81 244 VAL A C 1
ATOM 1912 O O . VAL A 1 244 ? 13.213 -2.242 -18.723 1.00 94.81 244 VAL A O 1
ATOM 1915 N N . SER A 1 245 ? 12.681 -2.776 -16.610 1.00 94.00 245 SER A N 1
ATOM 1916 C CA . SER A 1 245 ? 13.464 -4.020 -16.579 1.00 94.00 245 SER A CA 1
ATOM 1917 C C . SER A 1 245 ? 12.930 -5.067 -17.562 1.00 94.00 245 SER A C 1
ATOM 1919 O O . SER A 1 245 ? 13.710 -5.735 -18.239 1.00 94.00 245 SER A O 1
ATOM 1921 N N . ALA A 1 246 ? 11.608 -5.175 -17.717 1.00 93.38 246 ALA A N 1
ATOM 1922 C CA . ALA A 1 246 ? 10.976 -6.040 -18.709 1.00 93.38 246 ALA A CA 1
ATOM 1923 C C . ALA A 1 246 ? 11.329 -5.618 -20.145 1.00 93.38 246 ALA A C 1
ATOM 1925 O O . ALA A 1 246 ? 11.644 -6.471 -20.981 1.00 93.38 246 ALA A O 1
ATOM 1926 N N . ALA A 1 247 ? 11.311 -4.310 -20.430 1.00 92.06 247 ALA A N 1
ATOM 1927 C CA . ALA A 1 247 ? 11.702 -3.764 -21.728 1.00 92.06 247 ALA A CA 1
ATOM 1928 C C . ALA A 1 247 ? 13.186 -4.024 -22.035 1.00 92.06 247 ALA A C 1
ATOM 1930 O O . ALA A 1 247 ? 13.513 -4.468 -23.138 1.00 92.06 247 ALA A O 1
ATOM 1931 N N . ALA A 1 248 ? 14.068 -3.829 -21.051 1.00 90.56 248 ALA A N 1
ATOM 1932 C CA . ALA A 1 248 ? 15.493 -4.127 -21.179 1.00 90.56 248 ALA A CA 1
ATOM 1933 C C . ALA A 1 248 ? 15.751 -5.626 -21.406 1.00 90.56 248 ALA A C 1
ATOM 1935 O O . ALA A 1 248 ? 16.493 -5.992 -22.319 1.00 90.56 248 ALA A O 1
ATOM 1936 N N . ALA A 1 249 ? 15.089 -6.501 -20.640 1.00 87.38 249 ALA A N 1
ATOM 1937 C CA . ALA A 1 249 ? 15.188 -7.950 -20.810 1.00 87.38 249 ALA A CA 1
ATOM 1938 C C . ALA A 1 249 ? 14.765 -8.376 -22.223 1.00 87.38 249 ALA A C 1
ATOM 1940 O O . ALA A 1 249 ? 15.488 -9.115 -22.885 1.00 87.38 249 ALA A O 1
ATOM 1941 N N . ARG A 1 250 ? 13.652 -7.830 -22.733 1.00 88.00 250 ARG A N 1
ATOM 1942 C CA . ARG A 1 250 ? 13.168 -8.091 -24.098 1.00 88.00 250 ARG A CA 1
ATOM 1943 C C . ARG A 1 250 ? 14.193 -7.712 -25.173 1.00 88.00 250 ARG A C 1
ATOM 1945 O O . ARG A 1 250 ? 14.270 -8.394 -26.192 1.00 88.00 250 ARG A O 1
ATOM 1952 N N . ALA A 1 251 ? 14.952 -6.638 -24.956 1.00 86.06 251 ALA A N 1
ATOM 1953 C CA . ALA A 1 251 ? 15.967 -6.166 -25.893 1.00 86.06 251 ALA A CA 1
ATOM 1954 C C . ALA A 1 251 ? 17.267 -6.993 -25.852 1.00 86.06 251 ALA A C 1
ATOM 1956 O O . ALA A 1 251 ? 17.887 -7.186 -26.895 1.00 86.06 251 ALA A O 1
ATOM 1957 N N . ALA A 1 252 ? 17.683 -7.474 -24.674 1.00 79.62 252 ALA A N 1
ATOM 1958 C CA . ALA A 1 252 ? 18.969 -8.154 -24.485 1.00 79.62 252 ALA A CA 1
ATOM 1959 C C . ALA A 1 252 ? 18.977 -9.608 -24.992 1.00 79.62 252 ALA A C 1
ATOM 1961 O O . ALA A 1 252 ? 19.929 -10.036 -25.639 1.00 79.62 252 ALA A O 1
ATOM 1962 N N . ALA A 1 253 ? 17.919 -10.366 -24.709 1.00 67.69 253 ALA A N 1
ATOM 1963 C CA . ALA A 1 253 ? 17.645 -11.691 -25.257 1.00 67.69 253 ALA A CA 1
ATOM 1964 C C . ALA A 1 253 ? 16.206 -12.052 -24.862 1.00 67.69 253 ALA A C 1
ATOM 1966 O O . ALA A 1 253 ? 15.841 -11.820 -23.712 1.00 67.69 253 ALA A O 1
ATOM 1967 N N . PRO A 1 254 ? 15.373 -12.634 -25.742 1.00 62.75 254 PRO A N 1
ATOM 1968 C CA . PRO A 1 254 ? 13.981 -12.956 -25.432 1.00 62.75 254 PRO A CA 1
ATOM 1969 C C . PRO A 1 254 ? 13.873 -14.183 -24.509 1.00 62.75 254 PRO A C 1
ATOM 1971 O O . PRO A 1 254 ? 13.237 -15.184 -24.843 1.00 62.75 254 PRO A O 1
ATOM 1974 N N . GLU A 1 255 ? 14.496 -14.127 -23.334 1.00 68.75 255 GLU A N 1
ATOM 1975 C CA . GLU A 1 255 ? 14.258 -15.065 -22.252 1.00 68.75 255 GLU A CA 1
ATOM 1976 C C . GLU A 1 255 ? 12.860 -14.787 -21.691 1.00 68.75 255 GLU A C 1
ATOM 1978 O O . GLU A 1 255 ? 12.649 -13.953 -20.808 1.00 68.75 255 GLU A O 1
ATOM 1983 N N . ARG A 1 256 ? 11.874 -15.472 -22.281 1.00 80.56 256 ARG A N 1
ATOM 1984 C CA . ARG A 1 256 ? 10.440 -15.229 -22.065 1.00 80.56 256 ARG A CA 1
ATOM 1985 C C . ARG A 1 256 ? 10.050 -15.236 -20.589 1.00 80.56 256 ARG A C 1
ATOM 1987 O O . ARG A 1 256 ? 9.199 -14.450 -20.190 1.00 80.56 256 ARG A O 1
ATOM 1994 N N . VAL A 1 257 ? 10.695 -16.081 -19.785 1.00 85.25 257 VAL A N 1
ATOM 1995 C CA . VAL A 1 257 ? 10.417 -16.220 -18.349 1.00 85.25 257 VAL A CA 1
ATOM 1996 C C . VAL A 1 257 ? 10.787 -14.950 -17.580 1.00 85.25 257 VAL A C 1
ATOM 1998 O O . VAL A 1 257 ? 10.026 -14.518 -16.715 1.00 85.25 257 VAL A O 1
ATOM 2001 N N . ARG A 1 258 ? 11.920 -14.317 -17.906 1.00 88.75 258 ARG A N 1
ATOM 2002 C CA . ARG A 1 258 ? 12.399 -13.112 -17.217 1.00 88.75 258 ARG A CA 1
ATOM 2003 C C . ARG A 1 258 ? 11.488 -11.919 -17.482 1.00 88.75 258 ARG A C 1
ATOM 2005 O O . ARG A 1 258 ? 11.026 -11.277 -16.542 1.00 88.75 258 ARG A O 1
ATOM 2012 N N . THR A 1 259 ? 11.184 -11.667 -18.757 1.00 91.19 259 THR A N 1
ATOM 2013 C CA . THR A 1 259 ? 10.238 -10.618 -19.164 1.00 91.19 259 THR A CA 1
ATOM 2014 C C . THR A 1 259 ? 8.869 -10.842 -18.523 1.00 91.19 259 THR A C 1
ATOM 2016 O O . THR A 1 259 ? 8.343 -9.921 -17.906 1.00 91.19 259 THR A O 1
ATOM 2019 N N . TYR A 1 260 ? 8.347 -12.073 -18.579 1.00 92.44 260 TYR A N 1
ATOM 2020 C CA . TYR A 1 260 ? 7.061 -12.429 -17.976 1.00 92.44 260 TYR A CA 1
ATOM 2021 C C . TYR A 1 260 ? 7.003 -12.113 -16.477 1.00 92.44 260 TYR A C 1
ATOM 2023 O O . TYR A 1 260 ? 6.032 -11.522 -16.015 1.00 92.44 260 TYR A O 1
ATOM 2031 N N . LYS A 1 261 ? 8.037 -12.469 -15.703 1.00 94.88 261 LYS A N 1
ATOM 2032 C CA . LYS A 1 261 ? 8.041 -12.227 -14.252 1.00 94.88 261 LYS A CA 1
ATOM 2033 C C . LYS A 1 261 ? 8.072 -10.738 -13.902 1.00 94.88 261 LYS A C 1
ATOM 2035 O O . LYS A 1 261 ? 7.347 -10.329 -13.001 1.00 94.88 261 LYS A O 1
ATOM 2040 N N . PHE A 1 262 ? 8.848 -9.917 -14.614 1.00 96.19 262 PHE A N 1
ATOM 2041 C CA . PHE A 1 262 ? 8.813 -8.466 -14.399 1.00 96.19 262 PHE A CA 1
ATOM 2042 C C . PHE A 1 262 ? 7.461 -7.852 -14.785 1.00 96.19 262 PHE A C 1
ATOM 2044 O O . PHE A 1 262 ? 6.949 -7.000 -14.063 1.00 96.19 262 PHE A O 1
ATOM 2051 N N . GLU A 1 263 ? 6.850 -8.300 -15.883 1.00 96.00 263 GLU A N 1
ATOM 2052 C CA . GLU A 1 263 ? 5.508 -7.849 -16.272 1.00 96.00 263 GLU A CA 1
ATOM 2053 C C . GLU A 1 263 ? 4.455 -8.257 -15.244 1.00 96.00 263 GLU A C 1
ATOM 2055 O O . GLU A 1 263 ? 3.622 -7.435 -14.869 1.00 96.00 263 GLU A O 1
ATOM 2060 N N . LYS A 1 264 ? 4.538 -9.484 -14.718 1.00 97.50 264 LYS A N 1
ATOM 2061 C CA . LYS A 1 264 ? 3.659 -9.943 -13.642 1.00 97.50 264 LYS A CA 1
ATOM 2062 C C . LYS A 1 264 ? 3.850 -9.157 -12.356 1.00 97.50 264 LYS A C 1
ATOM 2064 O O . LYS A 1 264 ? 2.851 -8.808 -11.740 1.00 97.50 264 LYS A O 1
ATOM 2069 N N . ALA A 1 265 ? 5.086 -8.826 -11.981 1.00 97.94 265 ALA A N 1
ATOM 2070 C CA . ALA A 1 265 ? 5.342 -7.961 -10.833 1.00 97.94 265 ALA A CA 1
ATOM 2071 C C . ALA A 1 265 ? 4.707 -6.571 -11.015 1.00 97.94 265 ALA A C 1
ATOM 2073 O O . ALA A 1 265 ? 4.051 -6.057 -10.111 1.00 97.94 265 ALA A O 1
ATOM 2074 N N . ALA A 1 266 ? 4.837 -5.977 -12.206 1.00 97.88 266 ALA A N 1
ATOM 2075 C CA . ALA A 1 266 ? 4.214 -4.693 -12.519 1.00 97.88 266 ALA A CA 1
ATOM 2076 C C . ALA A 1 266 ? 2.674 -4.762 -12.504 1.00 97.88 266 ALA A C 1
ATOM 2078 O O . ALA A 1 266 ? 2.019 -3.859 -11.980 1.00 97.88 266 ALA A O 1
ATOM 2079 N N . GLU A 1 267 ? 2.092 -5.833 -13.048 1.00 98.12 267 GLU A N 1
ATOM 2080 C CA . GLU A 1 267 ? 0.646 -6.071 -13.052 1.00 98.12 267 GLU A CA 1
ATOM 2081 C C . GLU A 1 267 ? 0.097 -6.198 -11.625 1.00 98.12 267 GLU A C 1
ATOM 2083 O O . GLU A 1 267 ? -0.863 -5.514 -11.268 1.00 98.12 267 GLU A O 1
ATOM 2088 N N . THR A 1 268 ? 0.722 -7.016 -10.776 1.00 98.06 268 THR A N 1
ATOM 2089 C CA . THR A 1 268 ? 0.261 -7.211 -9.395 1.00 98.06 268 THR A CA 1
ATOM 2090 C C . THR A 1 268 ? 0.531 -5.988 -8.515 1.00 98.06 268 THR A C 1
ATOM 2092 O O . THR A 1 268 ? -0.265 -5.694 -7.624 1.00 98.06 268 THR A O 1
ATOM 2095 N N . ALA A 1 269 ? 1.579 -5.202 -8.796 1.00 98.31 269 ALA A N 1
ATOM 2096 C CA . ALA A 1 269 ? 1.767 -3.889 -8.176 1.00 98.31 269 ALA A CA 1
ATOM 2097 C C . ALA A 1 269 ? 0.623 -2.923 -8.527 1.00 98.31 269 ALA A C 1
ATOM 2099 O O . ALA A 1 269 ? 0.135 -2.208 -7.651 1.00 98.31 269 ALA A O 1
ATOM 2100 N N . GLN A 1 270 ? 0.151 -2.921 -9.780 1.00 97.75 270 GLN A N 1
ATOM 2101 C CA . GLN A 1 270 ? -1.011 -2.122 -10.175 1.00 97.75 270 GLN A CA 1
ATOM 2102 C C . GLN A 1 270 ? -2.289 -2.596 -9.471 1.00 97.75 270 GLN A C 1
ATOM 2104 O O . GLN A 1 270 ? -3.013 -1.771 -8.919 1.00 97.75 270 GLN A O 1
ATOM 2109 N N . GLN A 1 271 ? -2.526 -3.910 -9.404 1.00 98.31 271 GLN A N 1
ATOM 2110 C CA . GLN A 1 271 ? -3.664 -4.477 -8.668 1.00 98.31 271 GLN A CA 1
ATOM 2111 C C . GLN A 1 271 ? -3.649 -4.067 -7.187 1.00 98.31 271 GLN A C 1
ATOM 2113 O O . GLN A 1 271 ? -4.694 -3.729 -6.626 1.00 98.31 271 GLN A O 1
ATOM 2118 N N . ALA A 1 272 ? -2.467 -4.039 -6.560 1.00 98.38 272 ALA A N 1
ATOM 2119 C CA . ALA A 1 272 ? -2.307 -3.560 -5.192 1.00 98.38 272 ALA A CA 1
ATOM 2120 C C . ALA A 1 272 ? -2.700 -2.079 -5.052 1.00 98.38 272 ALA A C 1
ATOM 2122 O O . ALA A 1 272 ? -3.482 -1.736 -4.163 1.00 98.38 272 ALA A O 1
ATOM 2123 N N . ILE A 1 273 ? -2.215 -1.213 -5.953 1.00 98.25 273 ILE A N 1
ATOM 2124 C CA . ILE A 1 273 ? -2.567 0.218 -5.991 1.00 98.25 273 ILE A CA 1
ATOM 2125 C C . ILE A 1 273 ? -4.085 0.403 -6.130 1.00 98.25 273 ILE A C 1
ATOM 2127 O O . ILE A 1 273 ? -4.678 1.179 -5.380 1.00 98.25 273 ILE A O 1
ATOM 2131 N N . ASP A 1 274 ? -4.728 -0.342 -7.029 1.00 97.50 274 ASP A N 1
ATOM 2132 C CA . ASP A 1 274 ? -6.170 -0.237 -7.271 1.00 97.50 274 ASP A CA 1
ATOM 2133 C C . ASP A 1 274 ? -6.992 -0.668 -6.045 1.00 97.50 274 ASP A C 1
ATOM 2135 O O . ASP A 1 274 ? -7.954 0.008 -5.667 1.00 97.50 274 ASP A O 1
ATOM 2139 N N . CYS A 1 275 ? -6.587 -1.751 -5.371 1.00 98.25 275 CYS A N 1
ATOM 2140 C CA . CYS A 1 275 ? -7.205 -2.187 -4.115 1.00 98.25 275 CYS A CA 1
ATOM 2141 C C . CYS A 1 275 ? -7.064 -1.124 -3.019 1.00 98.25 275 CYS A C 1
ATOM 2143 O O . CYS A 1 275 ? -8.015 -0.845 -2.287 1.00 98.25 275 CYS A O 1
ATOM 2145 N N . TYR A 1 276 ? -5.891 -0.501 -2.913 1.00 98.31 276 TYR A N 1
ATOM 2146 C CA . TYR A 1 276 ? -5.620 0.534 -1.921 1.00 98.31 276 TYR A CA 1
ATOM 2147 C C . TYR A 1 276 ? -6.398 1.835 -2.173 1.00 98.31 276 TYR A C 1
ATOM 2149 O O . TYR A 1 276 ? -6.891 2.443 -1.220 1.00 98.31 276 TYR A O 1
ATOM 2157 N N . LEU A 1 277 ? -6.589 2.226 -3.436 1.00 96.88 277 LEU A N 1
ATOM 2158 C CA . LEU A 1 277 ? -7.472 3.334 -3.815 1.00 96.88 277 LEU A CA 1
ATOM 2159 C C . LEU A 1 277 ? -8.923 3.063 -3.407 1.00 96.88 277 LEU A C 1
ATOM 2161 O O . LEU A 1 277 ? -9.561 3.907 -2.774 1.00 96.88 277 LEU A O 1
ATOM 2165 N N . GLN A 1 278 ? -9.427 1.860 -3.683 1.00 97.50 278 GLN A N 1
ATOM 2166 C CA . GLN A 1 278 ? -10.770 1.468 -3.253 1.00 97.50 278 GLN A CA 1
ATOM 2167 C C . GLN A 1 278 ? -10.887 1.356 -1.727 1.00 97.50 278 GLN A C 1
ATOM 2169 O O . GLN A 1 278 ? -11.929 1.693 -1.169 1.00 97.50 278 GLN A O 1
ATOM 2174 N N . TYR A 1 279 ? -9.829 0.932 -1.029 1.00 97.06 279 TYR A N 1
ATOM 2175 C CA . TYR A 1 279 ? -9.782 0.946 0.434 1.00 97.06 279 TYR A CA 1
ATOM 2176 C C . TYR A 1 279 ? -10.012 2.361 0.982 1.00 97.06 279 TYR A C 1
ATOM 2178 O O . TYR A 1 279 ? -10.866 2.536 1.852 1.00 97.06 279 TYR A O 1
ATOM 2186 N N . GLY A 1 280 ? -9.321 3.373 0.443 1.00 95.69 280 GLY A N 1
ATOM 2187 C CA . GLY A 1 280 ? -9.540 4.778 0.807 1.00 95.69 280 GLY A CA 1
ATOM 2188 C C . GLY A 1 280 ? -10.994 5.213 0.613 1.00 95.69 280 GLY A C 1
ATOM 2189 O O . GLY A 1 280 ? -11.617 5.754 1.532 1.00 95.69 280 GLY A O 1
ATOM 2190 N N . GLN A 1 281 ? -11.570 4.867 -0.538 1.00 95.00 281 GLN A N 1
ATOM 2191 C CA . GLN A 1 281 ? -12.967 5.148 -0.857 1.00 95.00 281 GLN A CA 1
ATOM 2192 C C . GLN A 1 281 ? -13.945 4.480 0.129 1.00 95.00 281 GLN A C 1
ATOM 2194 O O . GLN A 1 281 ? -14.830 5.147 0.668 1.00 95.00 281 GLN A O 1
ATOM 2199 N N . LYS A 1 282 ? -13.769 3.186 0.431 1.00 94.94 282 LYS A N 1
ATOM 2200 C CA . LYS A 1 282 ? -14.616 2.459 1.393 1.00 94.94 282 LYS A CA 1
ATOM 2201 C C . LYS A 1 282 ? -14.494 2.993 2.811 1.00 94.94 282 LYS A C 1
ATOM 2203 O O . LYS A 1 282 ? -15.497 3.092 3.519 1.00 94.94 282 LYS A O 1
ATOM 2208 N N . MET A 1 283 ? -13.294 3.411 3.208 1.00 93.06 283 MET A N 1
ATOM 2209 C CA . MET A 1 283 ? -13.096 4.101 4.478 1.00 93.06 283 MET A CA 1
ATOM 2210 C C . MET A 1 283 ? -13.906 5.395 4.524 1.00 93.06 283 MET A C 1
ATOM 2212 O O . MET A 1 283 ? -14.689 5.567 5.456 1.00 93.06 283 MET A O 1
ATOM 2216 N N . LYS A 1 284 ? -13.805 6.260 3.504 1.00 92.12 284 LYS A N 1
ATOM 2217 C CA . LYS A 1 284 ? -14.619 7.485 3.394 1.00 92.12 284 LYS A CA 1
ATOM 2218 C C . LYS A 1 284 ? -16.120 7.197 3.534 1.00 92.12 284 LYS A C 1
ATOM 2220 O O . LYS A 1 284 ? -16.805 7.879 4.298 1.00 92.12 284 LYS A O 1
ATOM 2225 N N . GLU A 1 285 ? -16.615 6.164 2.856 1.00 90.69 285 GLU A N 1
ATOM 2226 C CA . GLU A 1 285 ? -18.021 5.722 2.890 1.00 90.69 285 GLU A CA 1
ATOM 2227 C C . GLU A 1 285 ? -18.464 5.142 4.245 1.00 90.69 285 GLU A C 1
ATOM 2229 O O . GLU A 1 285 ? -19.660 4.999 4.491 1.00 90.69 285 GLU A O 1
ATOM 2234 N N . GLY A 1 286 ? -17.526 4.834 5.148 1.00 87.56 286 GLY A N 1
ATOM 2235 C CA . GLY A 1 286 ? -17.817 4.213 6.443 1.00 87.56 286 GLY A CA 1
ATOM 2236 C C . GLY A 1 286 ? -18.031 2.697 6.370 1.00 87.56 286 GLY A C 1
ATOM 2237 O O . GLY A 1 286 ? -18.445 2.091 7.360 1.00 87.56 286 GLY A O 1
ATOM 2238 N N . ASP A 1 287 ? -17.721 2.075 5.231 1.00 91.06 287 ASP A N 1
ATOM 2239 C CA . ASP A 1 287 ? -17.799 0.631 5.004 1.00 91.06 287 ASP A CA 1
ATOM 2240 C C . ASP A 1 287 ? -16.525 -0.061 5.513 1.00 91.06 287 ASP A C 1
ATOM 2242 O O . ASP A 1 287 ? -15.619 -0.422 4.759 1.00 91.06 287 ASP A O 1
ATOM 2246 N N . ALA A 1 288 ? -16.431 -0.211 6.837 1.00 87.62 288 ALA A N 1
ATOM 2247 C CA . ALA A 1 288 ? -15.266 -0.817 7.479 1.00 87.62 288 ALA A CA 1
ATOM 2248 C C . ALA A 1 288 ? -14.998 -2.280 7.046 1.00 87.62 288 ALA A C 1
ATOM 2250 O O . ALA A 1 288 ? -13.828 -2.610 6.828 1.00 87.62 288 ALA A O 1
ATOM 2251 N N . PRO A 1 289 ? -16.008 -3.167 6.894 1.00 88.06 289 PRO A N 1
ATOM 2252 C CA . PRO A 1 289 ? -15.778 -4.528 6.406 1.00 88.06 289 PRO A CA 1
ATOM 2253 C C . PRO A 1 289 ? -15.263 -4.572 4.963 1.00 88.06 289 PRO A C 1
ATOM 2255 O O . PRO A 1 289 ? -14.319 -5.317 4.688 1.00 88.06 289 PRO A O 1
ATOM 2258 N N . GLY A 1 290 ? -15.838 -3.767 4.059 1.00 92.00 290 GLY A N 1
ATOM 2259 C CA . GLY A 1 290 ? -15.374 -3.667 2.674 1.00 92.00 290 GLY A CA 1
ATOM 2260 C C . GLY A 1 290 ? -13.957 -3.103 2.587 1.00 92.00 290 GLY A C 1
ATOM 2261 O O . GLY A 1 290 ? -13.097 -3.664 1.908 1.00 92.00 290 GLY A O 1
ATOM 2262 N N . ALA A 1 291 ? -13.670 -2.055 3.363 1.00 93.81 291 ALA A N 1
ATOM 2263 C CA . ALA A 1 291 ? -12.335 -1.481 3.470 1.00 93.81 291 ALA A CA 1
ATOM 2264 C C . ALA A 1 291 ? -11.299 -2.504 3.971 1.00 93.81 291 ALA A C 1
ATOM 2266 O O . ALA A 1 291 ? -10.225 -2.641 3.384 1.00 93.81 291 ALA A O 1
ATOM 2267 N N . ARG A 1 292 ? -11.610 -3.269 5.028 1.00 90.38 292 ARG A N 1
ATOM 2268 C CA . ARG A 1 292 ? -10.699 -4.306 5.544 1.00 90.38 292 ARG A CA 1
ATOM 2269 C C . ARG A 1 292 ? -10.341 -5.324 4.462 1.00 90.38 292 ARG A C 1
ATOM 2271 O O . ARG A 1 292 ? -9.159 -5.620 4.301 1.00 90.38 292 ARG A O 1
ATOM 2278 N N . LEU A 1 293 ? -11.334 -5.826 3.725 1.00 91.69 293 LEU A N 1
ATOM 2279 C CA . LEU A 1 293 ? -11.119 -6.811 2.665 1.00 91.69 293 LEU A CA 1
ATOM 2280 C C . LEU A 1 293 ? -10.213 -6.263 1.554 1.00 91.69 293 LEU A C 1
ATOM 2282 O O . LEU A 1 293 ? -9.234 -6.912 1.193 1.00 91.69 293 LEU A O 1
ATOM 2286 N N . LEU A 1 294 ? -10.488 -5.048 1.074 1.00 96.12 294 LEU A N 1
ATOM 2287 C CA . LEU A 1 294 ? -9.680 -4.391 0.041 1.00 96.12 294 LEU A CA 1
ATOM 2288 C C . LEU A 1 294 ? -8.238 -4.157 0.494 1.00 96.12 294 LEU A C 1
ATOM 2290 O O . LEU A 1 294 ? -7.304 -4.354 -0.280 1.00 96.12 294 LEU A O 1
ATOM 2294 N N . ARG A 1 295 ? -8.028 -3.802 1.767 1.00 95.12 295 ARG A N 1
ATOM 2295 C CA . ARG A 1 295 ? -6.677 -3.670 2.323 1.00 95.12 295 ARG A CA 1
ATOM 2296 C C . ARG A 1 295 ? -5.918 -4.998 2.281 1.00 95.12 295 ARG A C 1
ATOM 2298 O O . ARG A 1 295 ? -4.752 -5.007 1.904 1.00 95.12 295 ARG A O 1
ATOM 2305 N N . LEU A 1 296 ? -6.570 -6.107 2.643 1.00 93.19 296 LEU A N 1
ATOM 2306 C CA . LEU A 1 296 ? -5.963 -7.444 2.582 1.00 93.19 296 LEU A CA 1
ATOM 2307 C C . LEU A 1 296 ? -5.634 -7.849 1.143 1.00 93.19 296 LEU A C 1
ATOM 2309 O O . LEU A 1 296 ? -4.542 -8.347 0.891 1.00 93.19 296 LEU A O 1
ATOM 2313 N N . GLN A 1 297 ? -6.540 -7.597 0.197 1.00 95.94 297 GLN A N 1
ATOM 2314 C CA . GLN A 1 297 ? -6.310 -7.861 -1.229 1.00 95.94 297 GLN A CA 1
ATOM 2315 C C . GLN A 1 297 ? -5.155 -7.023 -1.796 1.00 95.94 297 GLN A C 1
ATOM 2317 O O . GLN A 1 297 ? -4.337 -7.539 -2.561 1.00 95.94 297 GLN A O 1
ATOM 2322 N N . GLY A 1 298 ? -5.040 -5.759 -1.375 1.00 97.50 298 GLY A N 1
ATOM 2323 C CA . GLY A 1 298 ? -3.915 -4.895 -1.730 1.00 97.50 298 GLY A CA 1
ATOM 2324 C C . GLY A 1 298 ? -2.583 -5.456 -1.236 1.00 97.50 298 GLY A C 1
ATOM 2325 O O . GLY A 1 298 ? -1.653 -5.623 -2.023 1.00 97.50 298 GLY A O 1
ATOM 2326 N N . SER A 1 299 ? -2.511 -5.839 0.042 1.00 96.75 299 SER A N 1
ATOM 2327 C CA . SER A 1 299 ? -1.300 -6.432 0.625 1.00 96.75 299 SER A CA 1
ATOM 2328 C C . SER A 1 299 ? -0.948 -7.793 0.016 1.00 96.75 299 SER A C 1
ATOM 2330 O O . SER A 1 299 ? 0.225 -8.078 -0.208 1.00 96.75 299 SER A O 1
ATOM 2332 N N . TYR A 1 300 ? -1.946 -8.612 -0.317 1.00 97.31 300 TYR A N 1
ATOM 2333 C CA . TYR A 1 300 ? -1.751 -9.874 -1.032 1.00 97.31 300 TYR A CA 1
ATOM 2334 C C . TYR A 1 300 ? -1.115 -9.663 -2.413 1.00 97.31 300 TYR A C 1
ATOM 2336 O O . TYR A 1 300 ? -0.126 -10.308 -2.762 1.00 97.31 300 TYR A O 1
ATOM 2344 N N . SER A 1 301 ? -1.651 -8.717 -3.186 1.00 98.19 301 SER A N 1
ATOM 2345 C CA . SER A 1 301 ? -1.146 -8.382 -4.525 1.00 98.19 301 SER A CA 1
ATOM 2346 C C . SER A 1 301 ? 0.271 -7.799 -4.464 1.00 98.19 301 SER A C 1
ATOM 2348 O O . SER A 1 301 ? 1.126 -8.105 -5.298 1.00 98.19 301 SER A O 1
ATOM 2350 N N . GLU A 1 302 ? 0.563 -7.025 -3.419 1.00 98.00 302 GLU A N 1
ATOM 2351 C CA . GLU A 1 302 ? 1.905 -6.532 -3.135 1.00 98.00 302 GLU A CA 1
ATOM 2352 C C . GLU A 1 302 ? 2.904 -7.668 -2.852 1.00 98.00 302 GLU A C 1
ATOM 2354 O O . GLU A 1 302 ? 4.017 -7.647 -3.383 1.00 98.00 302 GLU A O 1
ATOM 2359 N N . CYS A 1 303 ? 2.524 -8.685 -2.071 1.00 97.94 303 CYS A N 1
ATOM 2360 C CA . CYS A 1 303 ? 3.381 -9.850 -1.844 1.00 97.94 303 CYS A CA 1
ATOM 2361 C C . CYS A 1 303 ? 3.712 -10.578 -3.153 1.00 97.94 303 CYS A C 1
ATOM 2363 O O . CYS A 1 303 ? 4.872 -10.927 -3.377 1.00 97.94 303 CYS A O 1
ATOM 2365 N N . TRP A 1 304 ? 2.730 -10.758 -4.043 1.00 98.00 304 TRP A N 1
ATOM 2366 C CA . TRP A 1 304 ? 2.976 -11.321 -5.373 1.00 98.00 304 TRP A CA 1
ATOM 2367 C C . TRP A 1 304 ? 3.968 -10.482 -6.181 1.00 98.00 304 TRP A C 1
ATOM 2369 O O . TRP A 1 304 ? 4.894 -11.038 -6.770 1.00 98.00 304 TRP A O 1
ATOM 2379 N N . SER A 1 305 ? 3.808 -9.154 -6.175 1.00 98.00 305 SER A N 1
ATOM 2380 C CA . SER A 1 305 ? 4.730 -8.232 -6.853 1.00 98.00 305 SER A CA 1
ATOM 2381 C C . SER A 1 305 ? 6.170 -8.395 -6.361 1.00 98.00 305 SER A C 1
ATOM 2383 O O . SER A 1 305 ? 7.077 -8.679 -7.148 1.00 98.00 305 SER A O 1
ATOM 2385 N N . LEU A 1 306 ? 6.369 -8.309 -5.039 1.00 97.25 306 LEU A N 1
ATOM 2386 C CA . LEU A 1 306 ? 7.679 -8.480 -4.406 1.00 97.25 306 LEU A CA 1
ATOM 2387 C C . LEU A 1 306 ? 8.297 -9.842 -4.721 1.00 97.25 306 LEU A C 1
ATOM 2389 O O . LEU A 1 306 ? 9.498 -9.925 -4.983 1.00 97.25 306 LEU A O 1
ATOM 2393 N N . MET A 1 307 ? 7.496 -10.907 -4.700 1.00 96.81 307 MET A N 1
ATOM 2394 C CA . MET A 1 307 ? 7.981 -12.252 -4.974 1.00 96.81 307 MET A CA 1
ATOM 2395 C C . MET A 1 307 ? 8.453 -12.397 -6.425 1.00 96.81 307 MET A C 1
ATOM 2397 O O . MET A 1 307 ? 9.569 -12.868 -6.646 1.00 96.81 307 MET A O 1
ATOM 2401 N N . TYR A 1 308 ? 7.645 -11.981 -7.405 1.00 96.50 308 TYR A N 1
ATOM 2402 C CA . TYR A 1 308 ? 8.011 -12.088 -8.820 1.00 96.50 308 TYR A CA 1
ATOM 2403 C C . TYR A 1 308 ? 9.269 -11.286 -9.150 1.00 96.50 308 TYR A C 1
ATOM 2405 O O . TYR A 1 308 ? 10.183 -11.822 -9.782 1.00 96.50 308 TYR A O 1
ATOM 2413 N N . GLU A 1 309 ? 9.347 -10.036 -8.685 1.00 97.25 309 GLU A N 1
ATOM 2414 C CA . GLU A 1 309 ? 10.526 -9.196 -8.894 1.00 97.25 309 GLU A CA 1
ATOM 2415 C C . GLU A 1 309 ? 11.773 -9.818 -8.249 1.00 97.25 309 GLU A C 1
ATOM 2417 O O . GLU A 1 309 ? 12.821 -9.937 -8.888 1.00 97.25 309 GLU A O 1
ATOM 2422 N N . SER A 1 310 ? 11.661 -10.261 -6.994 1.00 96.06 310 SER A N 1
ATOM 2423 C CA . SER A 1 310 ? 12.803 -10.791 -6.243 1.00 96.06 310 SER A CA 1
ATOM 2424 C C . SER A 1 310 ? 13.336 -12.091 -6.829 1.00 96.06 310 SER A C 1
ATOM 2426 O O . SER A 1 310 ? 14.546 -12.280 -6.866 1.00 96.06 310 SER A O 1
ATOM 2428 N N . GLN A 1 311 ? 12.473 -12.969 -7.343 1.00 94.38 311 GLN A N 1
ATOM 2429 C CA . GLN A 1 311 ? 12.918 -14.198 -8.006 1.00 94.38 311 GLN A CA 1
ATOM 2430 C C . GLN A 1 311 ? 13.789 -13.913 -9.233 1.00 94.38 311 GLN A C 1
ATOM 2432 O O . GLN A 1 311 ? 14.764 -14.624 -9.472 1.00 94.38 311 GLN A O 1
ATOM 2437 N N . VAL A 1 312 ? 13.450 -12.882 -10.014 1.00 94.25 312 VAL A N 1
ATOM 2438 C CA . VAL A 1 312 ? 14.274 -12.487 -11.162 1.00 94.25 312 VAL A CA 1
ATOM 2439 C C . VAL A 1 312 ? 15.597 -11.902 -10.685 1.00 94.25 312 VAL A C 1
ATOM 2441 O O . VAL A 1 312 ? 16.655 -12.378 -11.091 1.00 94.25 312 VAL A O 1
ATOM 2444 N N . ARG A 1 313 ? 15.548 -10.933 -9.763 1.00 95.06 313 ARG A N 1
ATOM 2445 C CA . ARG A 1 313 ? 16.754 -10.272 -9.244 1.00 95.06 313 ARG A CA 1
ATOM 2446 C C . ARG A 1 313 ? 17.700 -11.235 -8.517 1.00 95.06 313 ARG A C 1
ATOM 2448 O O . ARG A 1 313 ? 18.911 -11.052 -8.560 1.00 95.06 313 ARG A O 1
ATOM 2455 N N . GLN A 1 314 ? 17.171 -12.279 -7.881 1.00 94.50 314 GLN A N 1
ATOM 2456 C CA . GLN A 1 314 ? 17.962 -13.365 -7.302 1.00 94.50 314 GLN A CA 1
ATOM 2457 C C . GLN A 1 314 ? 18.730 -14.148 -8.375 1.00 94.50 314 GLN A C 1
ATOM 2459 O O . GLN A 1 314 ? 19.899 -14.476 -8.169 1.00 94.50 314 GLN A O 1
ATOM 2464 N N . GLY A 1 315 ? 18.074 -14.474 -9.494 1.00 92.06 315 GLY A N 1
ATOM 2465 C CA . GLY A 1 315 ? 18.702 -15.154 -10.628 1.00 92.06 315 GLY A CA 1
ATOM 2466 C C . GLY A 1 315 ? 19.802 -14.304 -11.259 1.00 92.06 315 GLY A C 1
ATOM 2467 O O . GLY A 1 315 ? 20.908 -14.798 -11.468 1.00 92.06 315 GLY A O 1
ATOM 2468 N N . ASP A 1 316 ? 19.528 -13.015 -11.456 1.00 91.56 316 ASP A N 1
ATOM 2469 C CA . ASP A 1 316 ? 20.496 -12.044 -11.976 1.00 91.56 316 ASP A CA 1
ATOM 2470 C C . ASP A 1 316 ? 21.742 -11.969 -11.086 1.00 91.56 316 ASP A C 1
ATOM 2472 O O . ASP A 1 316 ? 22.860 -12.174 -11.556 1.00 91.56 316 ASP A O 1
ATOM 2476 N N . ALA A 1 317 ? 21.545 -11.810 -9.773 1.00 94.50 317 ALA A N 1
ATOM 2477 C CA . ALA A 1 317 ? 22.634 -11.802 -8.801 1.00 94.50 317 ALA A CA 1
ATOM 2478 C C . ALA A 1 317 ? 23.444 -13.111 -8.806 1.00 94.50 317 ALA A C 1
ATOM 2480 O O . ALA A 1 317 ? 24.662 -13.097 -8.638 1.00 94.50 317 ALA A O 1
ATOM 2481 N N . ALA A 1 318 ? 22.794 -14.259 -9.025 1.00 93.12 318 ALA A N 1
ATOM 2482 C CA . ALA A 1 318 ? 23.487 -15.541 -9.125 1.00 93.12 318 ALA A CA 1
ATOM 2483 C C . ALA A 1 318 ? 24.379 -15.632 -10.375 1.00 93.12 318 ALA A C 1
ATOM 2485 O O . ALA A 1 318 ? 25.476 -16.181 -10.284 1.00 93.12 318 ALA A O 1
ATOM 2486 N N . ILE A 1 319 ? 23.928 -15.093 -11.512 1.00 91.50 319 ILE A N 1
ATOM 2487 C CA . ILE A 1 319 ? 24.702 -15.034 -12.763 1.00 91.50 319 ILE A CA 1
ATOM 2488 C C . ILE A 1 319 ? 25.895 -14.083 -12.612 1.00 91.50 319 ILE A C 1
ATOM 2490 O O . ILE A 1 319 ? 26.994 -14.391 -13.069 1.00 91.50 319 ILE A O 1
ATOM 2494 N N . GLU A 1 320 ? 25.691 -12.954 -11.935 1.00 94.00 320 GLU A N 1
ATOM 2495 C CA . GLU A 1 320 ? 26.726 -11.949 -11.663 1.00 94.00 320 GLU A CA 1
ATOM 2496 C C . GLU A 1 320 ? 27.721 -12.382 -10.572 1.00 94.00 320 GLU A C 1
ATOM 2498 O O . GLU A 1 320 ? 28.771 -11.762 -10.404 1.00 94.00 320 GLU A O 1
ATOM 2503 N N . GLY A 1 321 ? 27.424 -13.460 -9.839 1.00 94.62 321 GLY A N 1
ATOM 2504 C CA . GLY A 1 321 ? 28.241 -13.932 -8.722 1.00 94.62 321 GLY A CA 1
ATOM 2505 C C . GLY A 1 321 ? 28.106 -13.087 -7.448 1.00 94.62 321 GLY A C 1
ATOM 2506 O O . GLY A 1 321 ? 28.918 -13.237 -6.535 1.00 94.62 321 GLY A O 1
ATOM 2507 N N . ASP A 1 322 ? 27.084 -12.232 -7.356 1.00 97.12 322 ASP A N 1
ATOM 2508 C CA . ASP A 1 322 ? 26.780 -11.438 -6.165 1.00 97.12 322 ASP A CA 1
ATOM 2509 C C . ASP A 1 322 ? 26.002 -12.283 -5.143 1.00 97.12 322 ASP A C 1
ATOM 2511 O O . ASP A 1 322 ? 24.768 -12.365 -5.136 1.00 97.12 322 ASP A O 1
ATOM 2515 N N . SER A 1 323 ? 26.745 -12.943 -4.253 1.00 95.19 323 SER A N 1
ATOM 2516 C CA . SER A 1 323 ? 26.167 -13.780 -3.199 1.00 95.19 323 SER A CA 1
ATOM 2517 C C . SER A 1 323 ? 25.311 -12.991 -2.204 1.00 95.19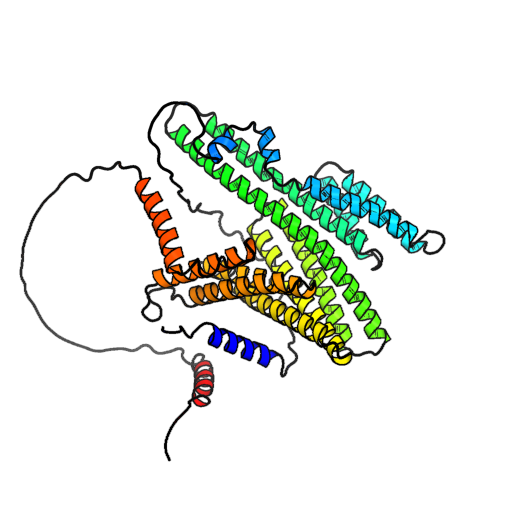 323 SER A C 1
ATOM 2519 O O . SER A 1 323 ? 24.325 -13.534 -1.703 1.00 95.19 323 SER A O 1
ATOM 2521 N N . ILE A 1 324 ? 25.638 -11.718 -1.952 1.00 94.62 324 ILE A N 1
ATOM 2522 C CA . ILE A 1 324 ? 24.924 -10.863 -0.996 1.00 94.62 324 ILE A CA 1
ATOM 2523 C C . ILE A 1 324 ? 23.558 -10.487 -1.569 1.00 94.62 324 ILE A C 1
ATOM 2525 O O . ILE A 1 324 ? 22.536 -10.655 -0.898 1.00 94.62 324 ILE A O 1
ATOM 2529 N N . ALA A 1 325 ? 23.512 -10.025 -2.821 1.00 93.81 325 ALA A N 1
ATOM 2530 C CA . ALA A 1 325 ? 22.252 -9.713 -3.489 1.00 93.81 325 ALA A CA 1
ATOM 2531 C C . ALA A 1 325 ? 21.390 -10.968 -3.679 1.00 93.81 325 ALA A C 1
ATOM 2533 O O . ALA A 1 325 ? 20.181 -10.929 -3.431 1.00 93.81 325 ALA A O 1
ATOM 2534 N N . LYS A 1 326 ? 22.001 -12.105 -4.031 1.00 95.75 326 LYS A N 1
ATOM 2535 C CA . LYS A 1 326 ? 21.292 -13.385 -4.154 1.00 95.75 326 LYS A CA 1
ATOM 2536 C C . LYS A 1 326 ? 20.613 -13.784 -2.842 1.00 95.75 326 LYS A C 1
ATOM 2538 O O . LYS A 1 326 ? 19.429 -14.122 -2.851 1.00 95.75 326 LYS A O 1
ATOM 2543 N N . GLU A 1 327 ? 21.333 -13.743 -1.720 1.00 94.62 327 GLU A N 1
ATOM 2544 C CA . GLU A 1 327 ? 20.770 -14.068 -0.404 1.00 94.62 327 GLU A CA 1
ATOM 2545 C C . GLU A 1 327 ? 19.650 -13.093 -0.023 1.00 94.62 327 GLU A C 1
ATOM 2547 O O . GLU A 1 327 ? 18.566 -13.517 0.388 1.00 94.62 327 GLU A O 1
ATOM 2552 N N . LYS A 1 328 ? 19.880 -11.789 -0.223 1.00 95.62 328 LYS A N 1
ATOM 2553 C CA . LYS A 1 328 ? 18.891 -10.735 0.023 1.00 95.62 328 LYS A CA 1
ATOM 2554 C C . LYS A 1 328 ? 17.578 -11.025 -0.704 1.00 95.62 328 LYS A C 1
ATOM 2556 O O . LYS A 1 328 ? 16.533 -11.096 -0.062 1.00 95.62 328 LYS A O 1
ATOM 2561 N N . PHE A 1 329 ? 17.611 -11.223 -2.022 1.00 95.88 329 PHE A N 1
ATOM 2562 C CA . PHE A 1 329 ? 16.393 -11.449 -2.805 1.00 95.88 329 PHE A CA 1
ATOM 2563 C C . PHE A 1 329 ? 15.743 -12.807 -2.522 1.00 95.88 329 PHE A C 1
ATOM 2565 O O . PHE A 1 329 ? 14.515 -12.897 -2.526 1.00 95.88 329 PHE A O 1
ATOM 2572 N N . SER A 1 330 ? 16.529 -13.830 -2.169 1.00 96.19 330 SER A N 1
ATOM 2573 C CA . SER A 1 330 ? 15.986 -15.101 -1.673 1.00 96.19 330 SER A CA 1
ATOM 2574 C C . SER A 1 330 ? 15.155 -14.904 -0.402 1.00 96.19 330 SER A C 1
ATOM 2576 O O . SER A 1 330 ? 14.068 -15.467 -0.283 1.00 96.19 330 SER A O 1
ATOM 2578 N N . LYS A 1 331 ? 15.635 -14.081 0.541 1.00 95.56 331 LYS A N 1
ATOM 2579 C CA . LYS A 1 331 ? 14.919 -13.764 1.787 1.00 95.56 331 LYS A CA 1
ATOM 2580 C C . LYS A 1 331 ? 13.648 -12.950 1.536 1.00 95.56 331 LYS A C 1
ATOM 2582 O O . LYS A 1 331 ? 12.622 -13.239 2.151 1.00 95.56 331 LYS A O 1
ATOM 2587 N N . VAL A 1 332 ? 13.686 -11.988 0.607 1.00 97.38 332 VAL A N 1
ATOM 2588 C CA . VAL A 1 332 ? 12.486 -11.235 0.190 1.00 97.38 332 VAL A CA 1
ATOM 2589 C C . VAL A 1 332 ? 11.432 -12.184 -0.380 1.00 97.38 332 VAL A C 1
ATOM 2591 O O . VAL A 1 332 ? 10.296 -12.180 0.091 1.00 97.38 332 VAL A O 1
ATOM 2594 N N . ALA A 1 333 ? 11.810 -13.030 -1.344 1.00 95.94 333 ALA A N 1
ATOM 2595 C CA . ALA A 1 333 ? 10.894 -13.974 -1.979 1.00 95.94 333 ALA A CA 1
ATOM 2596 C C . ALA A 1 333 ? 10.305 -14.974 -0.971 1.00 95.94 333 ALA A C 1
ATOM 2598 O O . ALA A 1 333 ? 9.098 -15.212 -0.980 1.00 95.94 333 ALA A O 1
ATOM 2599 N N . PHE A 1 334 ? 11.131 -15.505 -0.063 1.00 95.12 334 PHE A N 1
ATOM 2600 C CA . PHE A 1 334 ? 10.684 -16.413 0.993 1.00 95.12 334 PHE A CA 1
ATOM 2601 C C . PHE A 1 334 ? 9.638 -15.761 1.905 1.00 95.12 334 PHE A C 1
ATOM 2603 O O . PHE A 1 334 ? 8.557 -16.313 2.100 1.00 95.12 334 PHE A O 1
ATOM 2610 N N . ARG A 1 335 ? 9.914 -14.559 2.433 1.00 96.69 335 ARG A N 1
ATOM 2611 C CA . ARG A 1 335 ? 8.974 -13.872 3.334 1.00 96.69 335 ARG A CA 1
ATOM 2612 C C . ARG A 1 335 ? 7.704 -13.417 2.612 1.00 96.69 335 ARG A C 1
ATOM 2614 O O . ARG A 1 335 ? 6.624 -13.531 3.186 1.00 96.69 335 ARG A O 1
ATOM 2621 N N . ALA A 1 336 ? 7.800 -12.990 1.353 1.00 97.31 336 ALA A N 1
ATOM 2622 C CA . ALA A 1 336 ? 6.627 -12.693 0.534 1.00 97.31 336 ALA A CA 1
ATOM 2623 C C . ALA A 1 336 ? 5.748 -13.941 0.319 1.00 97.31 336 ALA A C 1
ATOM 2625 O O . ALA A 1 336 ? 4.534 -13.864 0.485 1.00 97.31 336 ALA A O 1
ATOM 2626 N N . CYS A 1 337 ? 6.348 -15.104 0.044 1.00 95.50 337 CYS A N 1
ATOM 2627 C CA . CYS A 1 337 ? 5.628 -16.375 -0.081 1.00 95.50 337 CYS A CA 1
ATOM 2628 C C . CYS A 1 337 ? 4.928 -16.775 1.231 1.00 95.50 337 CYS A C 1
ATOM 2630 O O . CYS A 1 337 ? 3.736 -17.083 1.236 1.00 95.50 337 CYS A O 1
ATOM 2632 N N . SER A 1 338 ? 5.621 -16.677 2.369 1.00 92.94 338 SER A N 1
ATOM 2633 C CA . SER A 1 338 ? 5.020 -16.933 3.685 1.00 92.94 338 SER A CA 1
ATOM 2634 C C . SER A 1 338 ? 3.842 -15.998 3.987 1.00 92.94 338 SER A C 1
ATOM 2636 O O . SER A 1 338 ? 2.852 -16.431 4.580 1.00 92.94 338 SER A O 1
ATOM 2638 N N . ALA A 1 339 ? 3.910 -14.733 3.554 1.00 96.31 339 ALA A N 1
ATOM 2639 C CA . ALA A 1 339 ? 2.786 -13.806 3.664 1.00 96.31 339 ALA A CA 1
ATOM 2640 C C . ALA A 1 339 ? 1.589 -14.243 2.805 1.00 96.31 339 ALA A C 1
ATOM 2642 O O . ALA A 1 339 ? 0.462 -14.237 3.298 1.00 96.31 339 ALA A O 1
ATOM 2643 N N . LEU A 1 340 ? 1.824 -14.666 1.557 1.00 96.19 340 LEU A N 1
ATOM 2644 C CA . LEU A 1 340 ? 0.777 -15.166 0.656 1.00 96.19 340 LEU A CA 1
ATOM 2645 C C . LEU A 1 340 ? 0.038 -16.366 1.253 1.00 96.19 340 LEU A C 1
ATOM 2647 O O . LEU A 1 340 ? -1.188 -16.357 1.301 1.00 96.19 340 LEU A O 1
ATOM 2651 N N . LEU A 1 341 ? 0.767 -17.347 1.795 1.00 91.69 341 LEU A N 1
ATOM 2652 C CA . LEU A 1 341 ? 0.164 -18.517 2.445 1.00 91.69 341 LEU A CA 1
ATOM 2653 C C . LEU A 1 341 ? -0.713 -18.129 3.646 1.00 91.69 341 LEU A C 1
ATOM 2655 O O . LEU A 1 341 ? -1.785 -18.702 3.858 1.00 91.69 341 LEU A O 1
ATOM 2659 N N . ALA A 1 342 ? -0.273 -17.147 4.435 1.00 93.00 342 ALA A N 1
ATOM 2660 C CA . ALA A 1 342 ? -1.041 -16.641 5.566 1.00 93.00 342 ALA A CA 1
ATOM 2661 C C . ALA A 1 342 ? -2.290 -15.858 5.120 1.00 93.00 342 ALA A C 1
ATOM 2663 O O . ALA A 1 342 ? -3.351 -15.999 5.733 1.00 93.00 342 ALA A O 1
ATOM 2664 N N . PHE A 1 343 ? -2.199 -15.088 4.031 1.00 93.25 343 PHE A N 1
ATOM 2665 C CA . PHE A 1 343 ? -3.350 -14.415 3.428 1.00 93.25 343 PHE A CA 1
ATOM 2666 C C . PHE A 1 343 ? -4.360 -15.397 2.831 1.00 93.25 343 PHE A C 1
ATOM 2668 O O . PHE A 1 343 ? -5.551 -15.236 3.079 1.00 93.25 343 PHE A O 1
ATOM 2675 N N . ASP A 1 344 ? -3.920 -16.427 2.104 1.00 92.75 344 ASP A N 1
ATOM 2676 C CA . ASP A 1 344 ? -4.810 -17.459 1.552 1.00 92.75 344 ASP A CA 1
ATOM 2677 C C . ASP A 1 344 ? -5.637 -18.115 2.659 1.00 92.75 344 ASP A C 1
ATOM 2679 O O . ASP A 1 344 ? -6.833 -18.380 2.504 1.00 92.75 344 ASP A O 1
ATOM 2683 N N . GLU A 1 345 ? -5.015 -18.350 3.812 1.00 89.44 345 GLU A N 1
ATOM 2684 C CA . GLU A 1 345 ? -5.736 -18.833 4.973 1.00 89.44 345 GLU A CA 1
ATOM 2685 C C . GLU A 1 345 ? -6.704 -17.792 5.542 1.00 89.44 345 GLU A C 1
ATOM 2687 O O . GLU A 1 345 ? -7.862 -18.119 5.812 1.00 89.44 345 GLU A O 1
ATOM 2692 N N . ALA A 1 346 ? -6.267 -16.542 5.703 1.00 89.31 346 ALA A N 1
ATOM 2693 C CA . ALA A 1 346 ? -7.133 -15.465 6.168 1.00 89.31 346 ALA A CA 1
ATOM 2694 C C . ALA A 1 346 ? -8.379 -15.328 5.272 1.00 89.31 346 ALA A C 1
ATOM 2696 O O . ALA A 1 346 ? -9.500 -15.271 5.777 1.00 89.31 346 ALA A O 1
ATOM 2697 N N . PHE A 1 347 ? -8.228 -15.391 3.946 1.00 89.44 347 PHE A N 1
ATOM 2698 C CA . PHE A 1 347 ? -9.352 -15.347 3.010 1.00 89.44 347 PHE A CA 1
ATOM 2699 C C . PHE A 1 347 ? -10.307 -16.532 3.174 1.00 89.44 347 PHE A C 1
ATOM 2701 O O . PHE A 1 347 ? -11.521 -16.337 3.166 1.00 89.44 347 PHE A O 1
ATOM 2708 N N . LYS A 1 348 ? -9.800 -17.751 3.410 1.00 89.06 348 LYS A N 1
ATOM 2709 C CA . LYS A 1 348 ? -10.655 -18.919 3.704 1.00 89.06 348 LYS A CA 1
ATOM 2710 C C . LYS A 1 348 ? -11.444 -18.764 5.001 1.00 89.06 348 LYS A C 1
ATOM 2712 O O . LYS A 1 348 ? -12.473 -19.427 5.151 1.00 89.06 348 LYS A O 1
ATOM 2717 N N . LEU A 1 349 ? -10.942 -17.994 5.962 1.00 85.50 349 LEU A N 1
ATOM 2718 C CA . LEU A 1 349 ? -11.580 -17.769 7.262 1.00 85.50 349 LEU A CA 1
ATOM 2719 C C . LEU A 1 349 ? -12.508 -16.549 7.263 1.00 85.50 349 LEU A C 1
ATOM 2721 O O . LEU A 1 349 ? -13.369 -16.441 8.137 1.00 85.50 349 LEU A O 1
ATOM 2725 N N . TYR A 1 350 ? -12.374 -15.659 6.281 1.00 82.12 350 TYR A N 1
ATOM 2726 C CA . TYR A 1 350 ? -13.174 -14.446 6.184 1.00 82.12 350 TYR A CA 1
ATOM 2727 C C . TYR A 1 350 ? -14.675 -14.770 6.110 1.00 82.12 350 TYR A C 1
ATOM 2729 O O . TYR A 1 350 ? -15.112 -15.615 5.330 1.00 82.12 350 TYR A O 1
ATOM 2737 N N . GLY A 1 351 ? -15.475 -14.126 6.964 1.00 76.31 351 GLY A N 1
ATOM 2738 C CA . GLY A 1 351 ? -16.924 -14.353 7.048 1.00 76.31 351 GLY A CA 1
ATOM 2739 C C . GLY A 1 351 ? -17.357 -15.650 7.750 1.00 76.31 351 GLY A C 1
ATOM 2740 O O . GLY A 1 351 ? -18.557 -15.875 7.902 1.00 76.31 351 GLY A O 1
ATOM 2741 N N . LYS A 1 352 ? -16.430 -16.499 8.220 1.00 80.44 352 LYS A N 1
ATOM 2742 C CA . LYS A 1 352 ? -16.781 -17.700 8.996 1.00 80.44 352 LYS A CA 1
ATOM 2743 C C . LYS A 1 352 ? -17.024 -17.357 10.466 1.00 80.44 352 LYS A C 1
ATOM 2745 O O . LYS A 1 352 ? -16.141 -16.844 11.152 1.00 80.44 352 LYS A O 1
ATOM 2750 N N . SER A 1 353 ? -18.210 -17.705 10.964 1.00 69.94 353 SER A N 1
ATOM 2751 C CA . SER A 1 353 ? -18.544 -17.579 12.388 1.00 69.94 353 SER A CA 1
ATOM 2752 C C . SER A 1 353 ? -17.593 -18.416 13.259 1.00 69.94 353 SER A C 1
ATOM 2754 O O . SER A 1 353 ? -17.273 -19.557 12.911 1.00 69.94 353 SER A O 1
ATOM 2756 N N . GLY A 1 354 ? -17.129 -17.837 14.372 1.00 71.62 354 GLY A N 1
ATOM 2757 C CA . GLY A 1 354 ? -16.235 -18.486 15.341 1.00 71.62 354 GLY A CA 1
ATOM 2758 C C . GLY A 1 354 ? -14.766 -18.620 14.914 1.00 71.62 354 GLY A C 1
ATOM 2759 O O . GLY A 1 354 ? -14.030 -19.369 15.542 1.00 71.62 354 GLY A O 1
ATOM 2760 N N . ALA A 1 355 ? -14.335 -17.943 13.844 1.00 79.12 355 ALA A N 1
ATOM 2761 C CA . ALA A 1 355 ? -12.946 -17.969 13.366 1.00 79.12 355 ALA A CA 1
ATOM 2762 C C . ALA A 1 355 ? -12.221 -16.615 13.502 1.00 79.12 355 ALA A C 1
ATOM 2764 O O . ALA A 1 355 ? -11.199 -16.401 12.852 1.00 79.12 355 ALA A O 1
ATOM 2765 N N . VAL A 1 356 ? -12.756 -15.686 14.301 1.00 82.50 356 VAL A N 1
ATOM 2766 C CA . VAL A 1 356 ? -12.297 -14.287 14.355 1.00 82.50 356 VAL A CA 1
ATOM 2767 C C . VAL A 1 356 ? -10.850 -14.192 14.843 1.00 82.50 356 VAL A C 1
ATOM 2769 O O . VAL A 1 356 ? -10.041 -13.490 14.238 1.00 82.50 356 VAL A O 1
ATOM 2772 N N . GLU A 1 357 ? -10.508 -14.942 15.884 1.00 83.62 357 GLU A N 1
ATOM 2773 C CA . GLU A 1 357 ? -9.186 -14.964 16.505 1.00 83.62 357 GLU A CA 1
ATOM 2774 C C . GLU A 1 357 ? -8.144 -15.590 15.574 1.00 83.62 357 GLU A C 1
ATOM 2776 O O . GLU A 1 357 ? -7.050 -15.051 15.408 1.00 83.62 357 GLU A O 1
ATOM 2781 N N . VAL A 1 358 ? -8.501 -16.697 14.910 1.00 85.38 358 VAL A N 1
ATOM 2782 C CA . VAL A 1 358 ? -7.625 -17.359 13.931 1.00 85.38 358 VAL A CA 1
ATOM 2783 C C . VAL A 1 358 ? -7.386 -16.443 12.733 1.00 85.38 358 VAL A C 1
ATOM 2785 O O . VAL A 1 358 ? -6.247 -16.278 12.303 1.00 85.38 358 VAL A O 1
ATOM 2788 N N . LEU A 1 359 ? -8.446 -15.814 12.216 1.00 88.38 359 LEU A N 1
ATOM 2789 C CA . LEU A 1 359 ? -8.360 -14.845 11.128 1.00 88.38 359 LEU A CA 1
ATOM 2790 C C . LEU A 1 359 ? -7.409 -13.702 11.497 1.00 88.38 359 LEU A C 1
ATOM 2792 O O . LEU A 1 359 ? -6.516 -13.377 10.719 1.00 88.38 359 LEU A O 1
ATOM 2796 N N . GLN A 1 360 ? -7.564 -13.123 12.688 1.00 88.88 360 GLN A N 1
ATOM 2797 C CA . GLN A 1 360 ? -6.707 -12.037 13.158 1.00 88.88 360 GLN A CA 1
ATOM 2798 C C . GLN A 1 360 ? -5.241 -12.473 13.289 1.00 88.88 360 GLN A C 1
ATOM 2800 O O . GLN A 1 360 ? -4.351 -11.731 12.873 1.00 88.88 360 GLN A O 1
ATOM 2805 N N . ALA A 1 361 ? -4.981 -13.673 13.813 1.00 88.88 361 ALA A N 1
ATOM 2806 C CA . ALA A 1 361 ? -3.629 -14.216 13.894 1.00 88.88 361 ALA A CA 1
ATOM 2807 C C . ALA A 1 361 ? -3.013 -14.412 12.497 1.00 88.88 361 ALA A C 1
ATOM 2809 O O . ALA A 1 361 ? -1.891 -13.973 12.257 1.00 88.88 361 ALA A O 1
ATOM 2810 N N . CYS A 1 362 ? -3.754 -14.989 11.543 1.00 91.31 362 CYS A N 1
ATOM 2811 C CA . CYS A 1 362 ? -3.290 -15.144 10.161 1.00 91.31 362 CYS A CA 1
ATOM 2812 C C . CYS A 1 362 ? -3.022 -13.793 9.477 1.00 91.31 362 CYS A C 1
ATOM 2814 O O . CYS A 1 362 ? -2.013 -13.646 8.790 1.00 91.31 362 CYS A O 1
ATOM 2816 N N . GLU A 1 363 ? -3.868 -12.785 9.702 1.00 92.44 363 GLU A N 1
ATOM 2817 C CA . GLU A 1 363 ? -3.632 -11.431 9.191 1.00 92.44 363 GLU A CA 1
ATOM 2818 C C . GLU A 1 363 ? -2.356 -10.804 9.767 1.00 92.44 363 GLU A C 1
ATOM 2820 O O . GLU A 1 363 ? -1.633 -10.132 9.032 1.00 92.44 363 GLU A O 1
ATOM 2825 N N . GLN A 1 364 ? -2.061 -11.022 11.054 1.00 91.44 364 GLN A N 1
ATOM 2826 C CA . GLN A 1 364 ? -0.820 -10.545 11.671 1.00 91.44 364 GLN A CA 1
ATOM 2827 C C . GLN A 1 364 ? 0.410 -11.247 11.089 1.00 91.44 364 GLN A C 1
ATOM 2829 O O . GLN A 1 364 ? 1.374 -10.568 10.741 1.00 91.44 364 GLN A O 1
ATOM 2834 N N . VAL A 1 365 ? 0.367 -12.574 10.906 1.00 93.81 365 VAL A N 1
ATOM 2835 C CA . VAL A 1 365 ? 1.445 -13.323 10.231 1.00 93.81 365 VAL A CA 1
ATOM 2836 C C . VAL A 1 365 ? 1.721 -12.732 8.856 1.00 93.81 365 VAL A C 1
ATOM 2838 O O . VAL A 1 365 ? 2.866 -12.420 8.533 1.00 93.81 365 VAL A O 1
ATOM 2841 N N . ALA A 1 366 ? 0.670 -12.549 8.057 1.00 95.50 366 ALA A N 1
ATOM 2842 C CA . ALA A 1 366 ? 0.797 -12.044 6.701 1.00 95.50 366 ALA A CA 1
ATOM 2843 C C . ALA A 1 366 ? 1.398 -10.630 6.672 1.00 95.50 366 ALA A C 1
ATOM 2845 O O . ALA A 1 366 ? 2.326 -10.363 5.908 1.00 95.50 366 ALA A O 1
ATOM 2846 N N . GLN A 1 367 ? 0.926 -9.743 7.555 1.00 94.31 367 GLN A N 1
ATOM 2847 C CA . GLN A 1 367 ? 1.430 -8.373 7.675 1.00 94.31 367 GLN A CA 1
ATOM 2848 C C . GLN A 1 367 ? 2.902 -8.332 8.098 1.00 94.31 367 GLN A C 1
ATOM 2850 O O . GLN A 1 367 ? 3.691 -7.642 7.455 1.00 94.31 367 GLN A O 1
ATOM 2855 N N . TYR A 1 368 ? 3.299 -9.086 9.126 1.00 95.31 368 TYR A N 1
ATOM 2856 C CA . TYR A 1 368 ? 4.689 -9.106 9.589 1.00 95.31 368 TYR A CA 1
ATOM 2857 C C . TYR A 1 368 ? 5.634 -9.744 8.564 1.00 95.31 368 TYR A C 1
ATOM 2859 O O . TYR A 1 368 ? 6.728 -9.229 8.340 1.00 95.31 368 TYR A O 1
ATOM 2867 N N . CYS A 1 369 ? 5.207 -10.801 7.866 1.00 97.50 369 CYS A N 1
ATOM 2868 C CA . CYS A 1 369 ? 5.970 -11.370 6.753 1.00 97.50 369 CYS A CA 1
ATOM 2869 C C . CYS A 1 369 ? 6.156 -10.360 5.607 1.00 97.50 369 CYS A C 1
ATOM 2871 O O . CYS A 1 369 ? 7.268 -10.222 5.094 1.00 97.50 369 CYS A O 1
ATOM 2873 N N . LEU A 1 370 ? 5.108 -9.616 5.234 1.00 97.00 370 LEU A N 1
ATOM 2874 C CA . LEU A 1 370 ? 5.208 -8.558 4.224 1.00 97.00 370 LEU A CA 1
ATOM 2875 C C . LEU A 1 370 ? 6.180 -7.450 4.665 1.00 97.00 370 LEU A C 1
ATOM 2877 O O . LEU A 1 370 ? 7.058 -7.065 3.895 1.00 97.00 370 LEU A O 1
ATOM 2881 N N . GLN A 1 371 ? 6.086 -6.987 5.913 1.00 95.12 371 GLN A N 1
ATOM 2882 C CA . GLN A 1 371 ? 7.002 -5.982 6.464 1.00 95.12 371 GLN A CA 1
ATOM 2883 C C . GLN A 1 371 ? 8.457 -6.473 6.501 1.00 95.12 371 GLN A C 1
ATOM 2885 O O . GLN A 1 371 ? 9.374 -5.716 6.178 1.00 95.12 371 GLN A O 1
ATOM 2890 N N . ALA A 1 372 ? 8.686 -7.748 6.830 1.00 95.75 372 ALA A N 1
ATOM 2891 C CA . ALA A 1 372 ? 10.010 -8.361 6.758 1.00 95.75 372 ALA A CA 1
ATOM 2892 C C . ALA A 1 372 ? 10.544 -8.393 5.317 1.00 95.75 372 ALA A C 1
ATOM 2894 O O . ALA A 1 372 ? 11.692 -8.017 5.077 1.00 95.75 372 ALA A O 1
ATOM 2895 N N . ALA A 1 373 ? 9.712 -8.787 4.346 1.00 97.00 373 ALA A N 1
ATOM 2896 C CA . ALA A 1 373 ? 10.079 -8.803 2.930 1.00 97.00 373 ALA A CA 1
ATOM 2897 C C . ALA A 1 373 ? 10.462 -7.400 2.426 1.00 97.00 373 ALA A C 1
ATOM 2899 O O . ALA A 1 373 ? 11.508 -7.232 1.798 1.00 97.00 373 ALA A O 1
ATOM 2900 N N . GLN A 1 374 ? 9.668 -6.380 2.765 1.00 95.12 374 GLN A N 1
ATOM 2901 C CA . GLN A 1 374 ? 9.961 -4.979 2.446 1.00 95.12 374 GLN A CA 1
ATOM 2902 C C . GLN A 1 374 ? 11.279 -4.510 3.082 1.00 95.12 374 GLN A C 1
ATOM 2904 O O . GLN A 1 374 ? 12.108 -3.890 2.416 1.00 95.12 374 GLN A O 1
ATOM 2909 N N . ALA A 1 375 ? 11.512 -4.830 4.358 1.00 94.00 375 ALA A N 1
ATOM 2910 C CA . ALA A 1 375 ? 12.738 -4.453 5.056 1.00 94.00 375 ALA A CA 1
ATOM 2911 C C . ALA A 1 375 ? 13.984 -5.111 4.436 1.00 94.00 375 ALA A C 1
ATOM 2913 O O . ALA A 1 375 ? 14.985 -4.423 4.216 1.00 94.00 375 ALA A O 1
ATOM 2914 N N . TYR A 1 376 ? 13.916 -6.397 4.063 1.00 95.31 376 TYR A N 1
ATOM 2915 C CA . TYR A 1 376 ? 14.995 -7.051 3.316 1.00 95.31 376 TYR A CA 1
ATOM 2916 C C . TYR A 1 376 ? 15.220 -6.388 1.955 1.00 95.31 376 TYR A C 1
ATOM 2918 O O . TYR A 1 376 ? 16.369 -6.128 1.604 1.00 95.31 376 TYR A O 1
ATOM 2926 N N . ALA A 1 377 ? 14.162 -6.057 1.206 1.00 93.19 377 ALA A N 1
ATOM 2927 C CA . ALA A 1 377 ? 14.274 -5.395 -0.098 1.00 93.19 377 ALA A CA 1
ATOM 2928 C C . ALA A 1 377 ? 14.976 -4.029 0.013 1.00 93.19 377 ALA A C 1
ATOM 2930 O O . ALA A 1 377 ? 15.857 -3.712 -0.793 1.00 93.19 377 ALA A O 1
ATOM 2931 N N . ASN A 1 378 ? 14.691 -3.292 1.087 1.00 91.69 378 ASN A N 1
ATOM 2932 C CA . ASN A 1 378 ? 15.313 -2.005 1.406 1.00 91.69 378 ASN A CA 1
ATOM 2933 C C . ASN A 1 378 ? 16.726 -2.130 2.007 1.00 91.69 378 ASN A C 1
ATOM 2935 O O . ASN A 1 378 ? 17.374 -1.122 2.268 1.00 91.69 378 ASN A O 1
ATOM 2939 N N . GLY A 1 379 ? 17.222 -3.351 2.239 1.00 91.00 379 GLY A N 1
ATOM 2940 C CA . GLY A 1 379 ? 18.541 -3.589 2.834 1.00 91.00 379 GLY A CA 1
ATOM 2941 C C . GLY A 1 379 ? 18.607 -3.351 4.347 1.00 91.00 379 GLY A C 1
ATOM 2942 O O . GLY A 1 379 ? 19.698 -3.345 4.911 1.00 91.00 379 GLY A O 1
ATOM 2943 N N . ASN A 1 380 ? 17.465 -3.193 5.023 1.00 92.06 380 ASN A N 1
ATOM 2944 C CA . ASN A 1 380 ? 17.402 -3.049 6.474 1.00 92.06 380 ASN A CA 1
ATOM 2945 C C . ASN A 1 380 ? 17.282 -4.426 7.144 1.00 92.06 380 ASN A C 1
ATOM 2947 O O . ASN A 1 380 ? 16.202 -4.844 7.568 1.00 92.06 380 ASN A O 1
ATOM 2951 N N . SER A 1 381 ? 18.403 -5.147 7.216 1.00 88.94 381 SER A N 1
ATOM 2952 C CA . SER A 1 381 ? 18.450 -6.513 7.753 1.00 88.94 381 SER A CA 1
ATOM 2953 C C . SER A 1 381 ? 17.976 -6.600 9.203 1.00 88.94 381 SER A C 1
ATOM 2955 O O . SER A 1 381 ? 17.210 -7.500 9.529 1.00 88.94 381 SER A O 1
ATOM 2957 N N . LEU A 1 382 ? 18.353 -5.647 10.062 1.00 89.75 382 LEU A N 1
ATOM 2958 C CA . LEU A 1 382 ? 17.934 -5.637 11.467 1.00 89.75 382 LEU A CA 1
ATOM 2959 C C . LEU A 1 382 ? 16.408 -5.561 11.596 1.00 89.75 382 LEU A C 1
ATOM 2961 O O . LEU A 1 382 ? 15.803 -6.355 12.312 1.00 89.75 382 LEU A O 1
ATOM 2965 N N . GLN A 1 383 ? 15.781 -4.629 10.877 1.00 89.94 383 GLN A N 1
ATOM 2966 C CA . GLN A 1 383 ? 14.327 -4.490 10.887 1.00 89.94 383 GLN A CA 1
ATOM 2967 C C . GLN A 1 383 ? 13.630 -5.715 10.281 1.00 89.94 383 GLN A C 1
ATOM 2969 O O . GLN A 1 383 ? 12.585 -6.139 10.773 1.00 89.94 383 GLN A O 1
ATOM 2974 N N . ALA A 1 384 ? 14.222 -6.317 9.250 1.00 92.06 384 ALA A N 1
ATOM 2975 C CA . ALA A 1 384 ? 13.690 -7.525 8.637 1.00 92.06 384 ALA A CA 1
ATOM 2976 C C . ALA A 1 384 ? 13.706 -8.730 9.592 1.00 92.06 384 ALA A C 1
ATOM 2978 O O . ALA A 1 384 ? 12.731 -9.479 9.645 1.00 92.06 384 ALA A O 1
ATOM 2979 N N . GLU A 1 385 ? 14.766 -8.890 10.388 1.00 90.31 385 GLU A N 1
ATOM 2980 C CA . GLU A 1 385 ? 14.848 -9.928 11.425 1.00 90.31 385 GLU A CA 1
ATOM 2981 C C . GLU A 1 385 ? 13.830 -9.693 12.552 1.00 90.31 385 GLU A C 1
ATOM 2983 O O . GLU A 1 385 ? 13.193 -10.632 13.027 1.00 90.31 385 GLU A O 1
ATOM 2988 N N . ILE A 1 386 ? 13.615 -8.437 12.953 1.00 89.44 386 ILE A N 1
ATOM 2989 C CA . ILE A 1 386 ? 12.597 -8.074 13.951 1.00 89.44 386 ILE A CA 1
ATOM 2990 C C . ILE A 1 386 ? 11.199 -8.487 13.476 1.00 89.44 386 ILE A C 1
ATOM 2992 O O . ILE A 1 386 ? 10.474 -9.175 14.197 1.00 89.44 386 ILE A O 1
ATOM 2996 N N . PHE A 1 387 ? 10.824 -8.110 12.251 1.00 92.31 387 PHE A N 1
ATOM 2997 C CA . PHE A 1 387 ? 9.523 -8.480 11.696 1.00 92.31 387 PHE A CA 1
ATOM 2998 C C . PHE A 1 387 ? 9.407 -9.978 11.415 1.00 92.31 387 PHE A C 1
ATOM 3000 O O . PHE A 1 387 ? 8.331 -10.544 11.578 1.00 92.31 387 PHE A O 1
ATOM 3007 N N . SER A 1 388 ? 10.512 -10.640 11.072 1.00 91.62 388 SER A N 1
ATOM 3008 C CA . SER A 1 388 ? 10.564 -12.097 10.947 1.00 91.62 388 SER A CA 1
ATOM 3009 C C . SER A 1 388 ? 10.199 -12.783 12.265 1.00 91.62 388 SER A C 1
ATOM 3011 O O . SER A 1 388 ? 9.301 -13.618 12.286 1.00 91.62 388 SER A O 1
ATOM 3013 N N . LYS A 1 389 ? 10.793 -12.358 13.388 1.00 89.25 389 LYS A N 1
ATOM 3014 C CA . LYS A 1 389 ? 10.449 -12.882 14.722 1.00 89.25 389 LYS A CA 1
ATOM 3015 C C . LYS A 1 389 ? 9.002 -12.593 15.122 1.00 89.25 389 LYS A C 1
ATOM 3017 O O . LYS A 1 389 ? 8.353 -13.437 15.749 1.00 89.25 389 LYS A O 1
ATOM 3022 N N . ALA A 1 390 ? 8.487 -11.416 14.761 1.00 89.94 390 ALA A N 1
ATOM 3023 C CA . ALA A 1 390 ? 7.083 -11.074 14.969 1.00 89.94 390 ALA A CA 1
ATOM 3024 C C . ALA A 1 390 ? 6.159 -12.021 14.186 1.00 89.94 390 ALA A C 1
ATOM 3026 O O . ALA A 1 390 ? 5.217 -12.575 14.753 1.00 89.94 390 ALA A O 1
ATOM 3027 N N . ALA A 1 391 ? 6.470 -12.269 12.911 1.00 92.12 391 ALA A N 1
ATOM 3028 C CA . ALA A 1 391 ? 5.724 -13.185 12.060 1.00 92.12 391 ALA A CA 1
ATOM 3029 C C . ALA A 1 391 ? 5.753 -14.621 12.591 1.00 92.12 391 ALA A C 1
ATOM 3031 O O . ALA A 1 391 ? 4.704 -15.253 12.688 1.00 92.12 391 ALA A O 1
ATOM 3032 N N . ASP A 1 392 ? 6.927 -15.111 12.992 1.00 88.75 392 ASP A N 1
ATOM 3033 C CA . ASP A 1 392 ? 7.096 -16.468 13.513 1.00 88.75 392 ASP A CA 1
ATOM 3034 C C . ASP A 1 392 ? 6.316 -16.644 14.836 1.00 88.75 392 ASP A C 1
ATOM 3036 O O . ASP A 1 392 ? 5.642 -17.653 15.045 1.00 88.75 392 ASP A O 1
ATOM 3040 N N . SER A 1 393 ? 6.295 -15.617 15.697 1.00 88.69 393 SER A N 1
ATOM 3041 C CA . SER A 1 393 ? 5.481 -15.615 16.924 1.00 88.69 393 SER A CA 1
ATOM 3042 C C . SER A 1 393 ? 3.978 -15.628 16.625 1.00 88.69 393 SER A C 1
ATOM 3044 O O . SER A 1 393 ? 3.237 -16.425 17.202 1.00 88.69 393 SER A O 1
ATOM 3046 N N . ALA A 1 394 ? 3.516 -14.794 15.690 1.00 90.69 394 ALA A N 1
ATOM 3047 C CA . ALA A 1 394 ? 2.117 -14.783 15.264 1.00 90.69 394 ALA A CA 1
ATOM 3048 C C . ALA A 1 394 ? 1.713 -16.110 14.592 1.00 90.69 394 ALA A C 1
ATOM 3050 O O . ALA A 1 394 ? 0.572 -16.558 14.731 1.00 90.69 394 ALA A O 1
ATOM 3051 N N . LEU A 1 395 ? 2.649 -16.773 13.903 1.00 88.25 395 LEU A N 1
ATOM 3052 C CA . LEU A 1 395 ? 2.412 -18.053 13.244 1.00 88.25 395 LEU A CA 1
ATOM 3053 C C . LEU A 1 395 ? 2.142 -19.133 14.282 1.00 88.25 395 LEU A C 1
ATOM 3055 O O . LEU A 1 395 ? 1.138 -19.834 14.160 1.00 88.25 395 LEU A O 1
ATOM 3059 N N . ILE A 1 396 ? 2.966 -19.205 15.331 1.00 83.44 396 ILE A N 1
ATOM 3060 C CA . ILE A 1 396 ? 2.749 -20.117 16.459 1.00 83.44 396 ILE A CA 1
ATOM 3061 C C . ILE A 1 396 ? 1.358 -19.892 17.060 1.00 83.44 396 ILE A C 1
ATOM 3063 O O . ILE A 1 396 ? 0.596 -20.848 17.195 1.00 83.44 396 ILE A O 1
ATOM 3067 N N . ALA A 1 397 ? 0.977 -18.639 17.332 1.00 87.75 397 ALA A N 1
ATOM 3068 C CA . ALA A 1 397 ? -0.362 -18.335 17.833 1.00 87.75 397 ALA A CA 1
ATOM 3069 C C . ALA A 1 397 ? -1.467 -18.833 16.889 1.00 87.75 397 ALA A C 1
ATOM 3071 O O . ALA A 1 397 ? -2.426 -19.460 17.334 1.00 87.75 397 ALA A O 1
ATOM 3072 N N . SER A 1 398 ? -1.325 -18.601 15.580 1.00 88.12 398 SER A N 1
ATOM 3073 C CA . SER A 1 398 ? -2.310 -19.048 14.591 1.00 88.12 398 SER A CA 1
ATOM 3074 C C . SER A 1 398 ? -2.442 -20.575 14.547 1.00 88.12 398 SER A C 1
ATOM 3076 O O . SER A 1 398 ? -3.552 -21.088 14.431 1.00 88.12 398 SER A O 1
ATOM 3078 N N . LEU A 1 399 ? -1.333 -21.311 14.683 1.00 82.62 399 LEU A N 1
ATOM 3079 C CA . LEU A 1 399 ? -1.326 -22.773 14.693 1.00 82.62 399 LEU A CA 1
ATOM 3080 C C . LEU A 1 399 ? -1.990 -23.322 15.955 1.00 82.62 399 LEU A C 1
ATOM 3082 O O . LEU A 1 399 ? -2.803 -24.238 15.852 1.00 82.62 399 LEU A O 1
ATOM 3086 N N . ILE A 1 400 ? -1.704 -22.724 17.117 1.00 83.31 400 ILE A N 1
ATOM 3087 C CA . ILE A 1 400 ? -2.365 -23.075 18.378 1.00 83.31 400 ILE A CA 1
ATOM 3088 C C . ILE A 1 400 ? -3.876 -22.868 18.238 1.00 83.31 400 ILE A C 1
ATOM 3090 O O . ILE A 1 400 ? -4.640 -23.797 18.480 1.00 83.31 400 ILE A O 1
ATOM 3094 N N . LEU A 1 401 ? -4.309 -21.693 17.766 1.00 83.38 401 LEU A N 1
ATOM 3095 C CA . LEU A 1 401 ? -5.730 -21.368 17.615 1.00 83.38 401 LEU A CA 1
ATOM 3096 C C . LEU A 1 401 ? -6.444 -22.267 16.592 1.00 83.38 401 LEU A C 1
ATOM 3098 O O . LEU A 1 401 ? -7.604 -22.609 16.797 1.00 83.38 401 LEU A O 1
ATOM 3102 N N . LYS A 1 402 ? -5.771 -22.680 15.509 1.00 79.25 402 LYS A N 1
ATOM 3103 C CA . LYS A 1 402 ? -6.321 -23.648 14.539 1.00 79.25 402 LYS A CA 1
ATOM 3104 C C . LYS A 1 402 ? -6.436 -25.061 15.097 1.00 79.25 402 LYS A C 1
ATOM 3106 O O . LYS A 1 402 ? -7.330 -25.795 14.687 1.00 79.25 402 LYS A O 1
ATOM 3111 N N . GLY A 1 403 ? -5.501 -25.449 15.962 1.00 69.25 403 GLY A N 1
ATOM 3112 C CA . GLY A 1 403 ? -5.478 -26.759 16.605 1.00 69.25 403 GLY A CA 1
ATOM 3113 C C . GLY A 1 403 ? -6.559 -26.927 17.672 1.00 69.25 403 GLY A C 1
ATOM 3114 O O . GLY A 1 403 ? -6.878 -28.058 18.021 1.00 69.25 403 GLY A O 1
ATOM 3115 N N . LEU A 1 404 ? -7.156 -25.836 18.168 1.00 59.78 404 LEU A N 1
ATOM 3116 C CA . LEU A 1 404 ? -8.218 -25.897 19.169 1.00 59.78 404 LEU A CA 1
ATOM 3117 C C . LEU A 1 404 ? -9.453 -26.645 18.622 1.00 59.78 404 LEU A C 1
ATOM 3119 O O . LEU A 1 404 ? -10.037 -26.217 17.620 1.00 59.78 404 LEU A O 1
ATOM 3123 N N . PRO A 1 405 ? -9.903 -27.740 19.264 1.00 54.75 405 PRO A N 1
ATOM 3124 C CA . PRO A 1 405 ? -11.185 -28.341 18.947 1.00 54.75 405 PRO A CA 1
ATOM 3125 C C . PRO A 1 405 ? -12.284 -27.331 19.278 1.00 54.75 405 PRO A C 1
ATOM 3127 O O . PRO A 1 405 ? -12.239 -26.665 20.312 1.00 54.75 405 PRO A O 1
ATOM 3130 N N . ARG A 1 406 ? -13.288 -27.231 18.397 1.00 53.53 406 ARG A N 1
ATOM 3131 C CA . ARG A 1 406 ? -14.457 -26.366 18.627 1.00 53.53 406 ARG A CA 1
ATOM 3132 C C . ARG A 1 406 ? -15.250 -26.784 19.868 1.00 53.53 406 ARG A C 1
ATOM 3134 O O . ARG A 1 406 ? -15.860 -25.923 20.485 1.00 53.53 406 ARG A O 1
ATOM 3141 N N . ASP A 1 407 ? -15.141 -28.057 20.260 1.00 46.19 407 ASP A N 1
ATOM 3142 C CA . ASP A 1 407 ? -15.761 -28.643 21.444 1.00 46.19 407 ASP A CA 1
ATOM 3143 C C . ASP A 1 407 ? -14.738 -29.537 22.184 1.00 46.19 407 ASP A C 1
ATOM 3145 O O . ASP A 1 407 ? -14.443 -30.637 21.730 1.00 46.19 407 ASP A O 1
ATOM 3149 N N . GLY A 1 408 ? -14.198 -29.066 23.317 1.00 49.31 408 GLY A N 1
ATOM 3150 C CA . GLY A 1 408 ? -13.582 -29.897 24.372 1.00 49.31 408 GLY A CA 1
ATOM 3151 C C . GLY A 1 408 ? -12.219 -30.566 24.094 1.00 49.31 408 GLY A C 1
ATOM 3152 O O . GLY A 1 408 ? -12.130 -31.523 23.344 1.00 49.31 408 GLY A O 1
ATOM 3153 N N . GLU A 1 409 ? -11.192 -30.105 24.825 1.00 43.50 409 GLU A N 1
ATOM 3154 C CA . GLU A 1 409 ? -9.851 -30.700 25.055 1.00 43.50 409 GLU A CA 1
ATOM 3155 C C . GLU A 1 409 ? -8.978 -31.067 23.833 1.00 43.50 409 GLU A C 1
ATOM 3157 O O . GLU A 1 409 ? -9.253 -31.987 23.069 1.00 43.50 409 GLU A O 1
ATOM 3162 N N . PHE A 1 410 ? -7.817 -30.404 23.718 1.00 46.47 410 PHE A N 1
ATOM 3163 C CA . PHE A 1 410 ? -6.768 -30.739 22.748 1.00 46.47 410 PHE A CA 1
ATOM 3164 C C . PHE A 1 410 ? -5.573 -31.381 23.457 1.00 46.47 410 PHE A C 1
ATOM 3166 O O . PHE A 1 410 ? -4.993 -30.773 24.353 1.00 46.47 410 PHE A O 1
ATOM 3173 N N . MET A 1 411 ? -5.188 -32.601 23.067 1.00 43.06 411 MET A N 1
ATOM 3174 C CA . MET A 1 411 ? -3.992 -33.302 23.578 1.00 43.06 411 MET A CA 1
ATOM 3175 C C . MET A 1 411 ? -3.826 -33.297 25.118 1.00 43.06 411 MET A C 1
ATOM 3177 O O . MET A 1 411 ? -2.714 -33.209 25.631 1.00 43.06 411 MET A O 1
ATOM 3181 N N . GLY A 1 412 ? -4.922 -33.384 25.880 1.00 50.53 412 GLY A N 1
ATOM 3182 C CA . GLY A 1 412 ? -4.869 -33.396 27.350 1.00 50.53 412 GLY A CA 1
ATOM 3183 C C . GLY A 1 412 ? -4.518 -32.049 28.002 1.00 50.53 412 GLY A C 1
ATOM 3184 O O . GLY A 1 412 ? -4.343 -31.995 29.219 1.00 50.53 412 GLY A O 1
ATOM 3185 N N . MET A 1 413 ? -4.442 -30.961 27.228 1.00 51.25 413 MET A N 1
ATOM 3186 C CA . MET A 1 413 ? -4.397 -29.592 27.740 1.00 51.25 413 MET A CA 1
ATOM 3187 C C . MET A 1 413 ? -5.807 -28.993 27.784 1.00 51.25 413 MET A C 1
ATOM 3189 O O . MET A 1 413 ? -6.621 -29.165 26.873 1.00 51.25 413 MET A O 1
ATOM 3193 N N . LYS A 1 414 ? -6.102 -28.254 28.860 1.00 61.25 414 LYS A N 1
ATOM 3194 C CA . LYS A 1 414 ? -7.352 -27.494 28.977 1.00 61.25 414 LYS A CA 1
ATOM 3195 C C . LYS A 1 414 ? -7.384 -26.414 27.893 1.00 61.25 414 LYS A C 1
ATOM 3197 O O . LYS A 1 414 ? -6.409 -25.685 27.746 1.00 61.25 414 LYS A O 1
ATOM 3202 N N . LEU A 1 415 ? -8.525 -26.250 27.218 1.00 64.88 415 LEU A N 1
ATOM 3203 C CA . LEU A 1 415 ? -8.760 -25.225 26.183 1.00 64.88 415 LEU A CA 1
ATOM 3204 C C . LEU A 1 415 ? -8.260 -23.827 26.607 1.00 64.88 415 LEU A C 1
ATOM 3206 O O . LEU A 1 415 ? -7.587 -23.140 25.846 1.00 64.88 415 LEU A O 1
ATOM 3210 N N . ALA A 1 416 ? -8.510 -23.461 27.868 1.00 67.06 416 ALA A N 1
ATOM 3211 C CA . ALA A 1 416 ? -8.079 -22.195 28.456 1.00 67.06 416 ALA A CA 1
ATOM 3212 C C . ALA A 1 416 ? -6.550 -21.995 28.459 1.00 67.06 416 ALA A C 1
ATOM 3214 O O . ALA A 1 416 ? -6.099 -20.865 28.301 1.00 67.06 416 ALA A O 1
ATOM 3215 N N . GLN A 1 417 ? -5.760 -23.066 28.609 1.00 71.25 417 GLN A N 1
ATOM 3216 C CA . GLN A 1 417 ? -4.296 -22.994 28.558 1.00 71.25 417 GLN A CA 1
ATOM 3217 C C . GLN A 1 417 ? -3.819 -22.720 27.129 1.00 71.25 417 GLN A C 1
ATOM 3219 O O . GLN A 1 417 ? -3.010 -21.829 26.909 1.00 71.25 417 GLN A O 1
ATOM 3224 N N . CYS A 1 418 ? -4.378 -23.421 26.143 1.00 70.88 418 CYS A N 1
ATOM 3225 C CA . CYS A 1 418 ? -4.034 -23.204 24.741 1.00 70.88 418 CYS A CA 1
ATOM 3226 C C . CYS A 1 418 ? -4.444 -21.798 24.254 1.00 70.88 418 CYS A C 1
ATOM 3228 O O . CYS A 1 418 ? -3.696 -21.153 23.522 1.00 70.88 418 CYS A O 1
ATOM 3230 N N . GLU A 1 419 ? -5.593 -21.272 24.690 1.00 76.25 419 GLU A N 1
ATOM 3231 C CA . GLU A 1 419 ? -5.972 -19.876 24.419 1.00 76.25 419 GLU A CA 1
ATOM 3232 C C . GLU A 1 419 ? -5.005 -18.866 25.051 1.00 76.25 419 GLU A C 1
ATOM 3234 O O . GLU A 1 419 ? -4.719 -17.820 24.465 1.00 76.25 419 GLU A O 1
ATOM 3239 N N . GLN A 1 420 ? -4.522 -19.153 26.259 1.00 78.75 420 GLN A N 1
ATOM 3240 C CA . GLN A 1 420 ? -3.577 -18.306 26.977 1.00 78.75 420 GLN A CA 1
ATOM 3241 C C . GLN A 1 420 ? -2.208 -18.294 26.292 1.00 78.75 420 GLN A C 1
ATOM 3243 O O . GLN A 1 420 ? -1.662 -17.216 26.055 1.00 78.75 420 GLN A O 1
ATOM 3248 N N . ASP A 1 421 ? -1.726 -19.458 25.859 1.00 80.31 421 ASP A N 1
ATOM 3249 C CA . ASP A 1 421 ? -0.489 -19.598 25.090 1.00 80.31 421 ASP A CA 1
ATOM 3250 C C . ASP A 1 421 ? -0.584 -18.869 23.736 1.00 80.31 421 ASP A C 1
ATOM 3252 O O . ASP A 1 421 ? 0.329 -18.140 23.343 1.00 80.31 421 ASP A O 1
ATOM 3256 N N . ALA A 1 422 ? -1.716 -18.978 23.032 1.00 83.44 422 ALA A N 1
ATOM 3257 C CA . ALA A 1 422 ? -1.934 -18.229 21.795 1.00 83.44 422 ALA A CA 1
ATOM 3258 C C . ALA A 1 422 ? -1.890 -16.709 22.022 1.00 83.44 422 ALA A C 1
ATOM 3260 O O . ALA A 1 422 ? -1.228 -15.986 21.273 1.00 83.44 422 ALA A O 1
ATOM 3261 N N . LYS A 1 423 ? -2.556 -16.210 23.071 1.00 83.50 423 LYS A N 1
ATOM 3262 C CA . LYS A 1 423 ? -2.542 -14.780 23.421 1.00 83.50 423 LYS A CA 1
ATOM 3263 C C . LYS A 1 423 ? -1.147 -14.299 23.818 1.00 83.50 423 LYS A C 1
ATOM 3265 O O . LYS A 1 423 ? -0.764 -13.195 23.433 1.00 83.50 423 LYS A O 1
ATOM 3270 N N . TYR A 1 424 ? -0.380 -15.128 24.524 1.00 85.94 424 TYR A N 1
ATOM 3271 C CA . TYR A 1 424 ? 1.025 -14.868 24.820 1.00 85.94 424 TYR A CA 1
ATOM 3272 C C . TYR A 1 424 ? 1.837 -14.665 23.532 1.00 85.94 424 TYR A C 1
ATOM 3274 O O . TYR A 1 424 ? 2.520 -13.651 23.378 1.00 85.94 424 TYR A O 1
ATOM 3282 N N . HIS A 1 425 ? 1.713 -15.579 22.569 1.00 85.19 425 HIS A N 1
ATOM 3283 C CA . HIS A 1 425 ? 2.451 -15.503 21.309 1.00 85.19 425 HIS A CA 1
ATOM 3284 C C . HIS A 1 425 ? 2.029 -14.315 20.427 1.00 85.19 425 HIS A C 1
ATOM 3286 O O . HIS A 1 425 ? 2.895 -13.669 19.834 1.00 85.19 425 HIS A O 1
ATOM 3292 N N . LEU A 1 426 ? 0.738 -13.957 20.397 1.00 86.50 426 LEU A N 1
ATOM 3293 C CA . LEU A 1 426 ? 0.273 -12.723 19.746 1.00 86.50 426 LEU A CA 1
ATOM 3294 C C . LEU A 1 426 ? 0.878 -11.485 20.410 1.00 86.50 426 LEU A C 1
ATOM 3296 O O . LEU A 1 426 ? 1.388 -10.597 19.729 1.00 86.50 426 LEU A O 1
ATOM 3300 N N . ARG A 1 427 ? 0.895 -11.441 21.748 1.00 84.44 427 ARG A N 1
ATOM 3301 C CA . ARG A 1 427 ? 1.488 -10.319 22.478 1.00 84.44 427 ARG A CA 1
ATOM 3302 C C . ARG A 1 427 ? 2.986 -10.198 22.210 1.00 84.44 427 ARG A C 1
ATOM 3304 O O . ARG A 1 427 ? 3.491 -9.093 22.023 1.00 84.44 427 ARG A O 1
ATOM 3311 N N . ARG A 1 428 ? 3.696 -11.324 22.154 1.00 84.19 428 ARG A N 1
ATOM 3312 C CA . ARG A 1 428 ? 5.118 -11.368 21.799 1.00 84.19 428 ARG A CA 1
ATOM 3313 C C . ARG A 1 428 ? 5.359 -10.823 20.388 1.00 84.19 428 ARG A C 1
ATOM 3315 O O . ARG A 1 428 ? 6.282 -10.034 20.198 1.00 84.19 428 ARG A O 1
ATOM 3322 N N . ALA A 1 429 ? 4.507 -11.184 19.426 1.00 86.44 429 ALA A N 1
ATOM 3323 C CA . ALA A 1 429 ? 4.574 -10.655 18.066 1.00 86.44 429 ALA A CA 1
ATOM 3324 C C . ALA A 1 429 ? 4.421 -9.122 18.030 1.00 86.44 429 ALA A C 1
ATOM 3326 O O . ALA A 1 429 ? 5.230 -8.433 17.406 1.00 86.44 429 ALA A O 1
ATOM 3327 N N . GLU A 1 430 ? 3.439 -8.582 18.758 1.00 85.00 430 GLU A N 1
ATOM 3328 C CA . GLU A 1 430 ? 3.225 -7.134 18.875 1.00 85.00 430 GLU A CA 1
ATOM 3329 C C . GLU A 1 430 ? 4.432 -6.408 19.479 1.00 85.00 430 GLU A C 1
ATOM 3331 O O . GLU A 1 430 ? 4.822 -5.352 18.979 1.00 85.00 430 GLU A O 1
ATOM 3336 N N . ILE A 1 431 ? 5.036 -6.971 20.532 1.00 81.94 431 ILE A N 1
ATOM 3337 C CA . ILE A 1 431 ? 6.214 -6.389 21.191 1.00 81.94 431 ILE A CA 1
ATOM 3338 C C . ILE A 1 431 ? 7.388 -6.325 20.217 1.00 81.94 431 ILE A C 1
ATOM 3340 O O . ILE A 1 431 ? 8.004 -5.267 20.098 1.00 81.94 431 ILE A O 1
ATOM 3344 N N . TYR A 1 432 ? 7.671 -7.403 19.476 1.00 81.56 432 TYR A N 1
ATOM 3345 C CA . TYR A 1 432 ? 8.723 -7.364 18.457 1.00 81.56 432 TYR A CA 1
ATOM 3346 C C . TYR A 1 432 ? 8.466 -6.259 17.434 1.00 81.56 432 TYR A C 1
ATOM 3348 O O . TYR A 1 432 ? 9.356 -5.454 17.168 1.00 81.56 432 TYR A O 1
ATOM 3356 N N . ALA A 1 433 ? 7.245 -6.179 16.904 1.00 80.38 433 ALA A N 1
ATOM 3357 C CA . ALA A 1 433 ? 6.900 -5.202 15.879 1.00 80.38 433 ALA A CA 1
ATOM 3358 C C . ALA A 1 433 ? 6.967 -3.741 16.366 1.00 80.38 433 ALA A C 1
ATOM 3360 O O . ALA A 1 433 ? 7.243 -2.849 15.565 1.00 80.38 433 ALA A O 1
ATOM 3361 N N . GLN A 1 434 ? 6.696 -3.481 17.650 1.00 78.75 434 GLN A N 1
ATOM 3362 C CA . GLN A 1 434 ? 6.663 -2.127 18.216 1.00 78.75 434 GLN A CA 1
ATOM 3363 C C . GLN A 1 434 ? 7.999 -1.685 18.809 1.00 78.75 434 GLN A C 1
ATOM 3365 O O . GLN A 1 434 ? 8.418 -0.548 18.604 1.00 78.75 434 GLN A O 1
ATOM 3370 N N . GLU A 1 435 ? 8.643 -2.556 19.582 1.00 75.38 435 GLU A N 1
ATOM 3371 C CA . GLU A 1 435 ? 9.802 -2.189 20.393 1.00 75.38 435 GLU A CA 1
ATOM 3372 C C . GLU A 1 435 ? 11.124 -2.540 19.709 1.00 75.38 435 GLU A C 1
ATOM 3374 O O . GLU A 1 435 ? 12.165 -2.030 20.112 1.00 75.38 435 GLU A O 1
ATOM 3379 N N . GLY A 1 436 ? 11.111 -3.387 18.674 1.00 63.97 436 GLY A N 1
ATOM 3380 C CA . GLY A 1 436 ? 12.308 -3.763 17.917 1.00 63.97 436 GLY A CA 1
ATOM 3381 C C . GLY A 1 436 ? 13.351 -4.552 18.711 1.00 63.97 436 GLY A C 1
ATOM 3382 O O . GLY A 1 436 ? 14.402 -4.908 18.184 1.00 63.97 436 GLY A O 1
ATOM 3383 N N . VAL A 1 437 ? 13.069 -4.853 19.974 1.00 59.97 437 VAL A N 1
ATOM 3384 C CA . VAL A 1 437 ? 13.923 -5.650 20.840 1.00 59.97 437 VAL A CA 1
ATOM 3385 C C . VAL A 1 437 ? 13.048 -6.674 21.536 1.00 59.97 437 VAL A C 1
ATOM 3387 O O . VAL A 1 437 ? 11.945 -6.382 21.995 1.00 59.97 437 VAL A O 1
ATOM 3390 N N . GLU A 1 438 ? 13.581 -7.879 21.677 1.00 48.06 438 GLU A N 1
ATOM 3391 C CA . GLU A 1 438 ? 13.216 -8.705 22.813 1.00 48.06 438 GLU A CA 1
ATOM 3392 C C . GLU A 1 438 ? 13.672 -7.900 24.037 1.00 48.06 438 GLU A C 1
ATOM 3394 O O . GLU A 1 438 ? 14.875 -7.748 24.257 1.00 48.06 438 GLU A O 1
ATOM 3399 N N . LYS A 1 439 ? 12.761 -7.319 24.828 1.00 42.19 439 LYS A N 1
ATOM 3400 C CA . LYS A 1 439 ? 13.101 -7.084 26.238 1.00 42.19 439 LYS A CA 1
ATOM 3401 C C . LYS A 1 439 ? 13.364 -8.485 26.792 1.00 42.19 439 LYS A C 1
ATOM 3403 O O . LYS A 1 439 ? 12.422 -9.214 27.092 1.00 42.19 439 LYS A O 1
ATOM 3408 N N . GLY A 1 440 ? 14.634 -8.885 26.685 1.00 36.41 440 GLY A N 1
ATOM 3409 C CA . GLY A 1 440 ? 15.076 -10.270 26.533 1.00 36.41 440 GLY A CA 1
ATOM 3410 C C . GLY A 1 440 ? 14.481 -11.164 27.590 1.00 36.41 440 GLY A C 1
ATOM 3411 O O . GLY A 1 440 ? 14.467 -10.753 28.740 1.00 36.41 440 GLY A O 1
ATOM 3412 N N . ASP A 1 441 ? 13.953 -12.326 27.211 1.00 42.91 441 ASP A N 1
ATOM 3413 C CA . ASP A 1 441 ? 13.413 -13.326 28.144 1.00 42.91 441 ASP A CA 1
ATOM 3414 C C . ASP A 1 441 ? 12.404 -12.807 29.202 1.00 42.91 441 ASP A C 1
ATOM 3416 O O . ASP A 1 441 ? 11.977 -13.561 30.073 1.00 42.91 441 ASP A O 1
ATOM 3420 N N . ALA A 1 442 ? 11.970 -11.541 29.141 1.00 43.34 442 ALA A N 1
ATOM 3421 C CA . ALA A 1 442 ? 11.215 -10.880 30.204 1.00 43.34 442 ALA A CA 1
ATOM 3422 C C . ALA A 1 442 ? 9.705 -11.109 30.079 1.00 43.34 442 ALA A C 1
ATOM 3424 O O . ALA A 1 442 ? 8.943 -10.691 30.941 1.00 43.34 442 ALA A O 1
ATOM 3425 N N . PHE A 1 443 ? 9.276 -11.787 29.017 1.00 52.09 443 PHE A N 1
ATOM 3426 C CA . PHE A 1 443 ? 7.932 -12.317 28.847 1.00 52.09 443 PHE A CA 1
ATOM 3427 C C . PHE A 1 443 ? 8.054 -13.829 28.649 1.00 52.09 443 PHE A C 1
ATOM 3429 O O . PHE A 1 443 ? 8.032 -14.325 27.525 1.00 52.09 443 PHE A O 1
ATOM 3436 N N . THR A 1 444 ? 8.217 -14.580 29.736 1.00 61.03 444 THR A N 1
ATOM 3437 C CA . THR A 1 444 ? 7.826 -15.997 29.752 1.00 61.03 444 THR A CA 1
ATOM 3438 C C . THR A 1 444 ? 6.294 -16.074 29.816 1.00 61.03 444 THR A C 1
ATOM 3440 O O . THR A 1 444 ? 5.658 -15.095 30.225 1.00 61.03 444 THR A O 1
ATOM 3443 N N . CYS A 1 445 ? 5.676 -17.206 29.446 1.00 56.31 445 CYS A N 1
ATOM 3444 C CA . CYS A 1 445 ? 4.235 -17.398 29.687 1.00 56.31 445 CYS A CA 1
ATOM 3445 C C . CYS A 1 445 ? 3.884 -17.075 31.149 1.00 56.31 445 CYS A C 1
ATOM 3447 O O . CYS A 1 445 ? 2.900 -16.406 31.412 1.00 56.31 445 CYS A O 1
ATOM 3449 N N . GLU A 1 446 ? 4.759 -17.418 32.097 1.00 57.53 446 GLU A N 1
ATOM 3450 C CA . GLU A 1 446 ? 4.579 -17.122 33.522 1.00 57.53 446 GLU A CA 1
ATOM 3451 C C . GLU A 1 446 ? 4.509 -15.616 33.833 1.00 57.53 446 GLU A C 1
ATOM 3453 O O . GLU A 1 446 ? 3.693 -15.200 34.654 1.00 57.53 446 GLU A O 1
ATOM 3458 N N . VAL A 1 447 ? 5.325 -14.778 33.181 1.00 58.97 447 VAL A N 1
ATOM 3459 C CA . VAL A 1 447 ? 5.272 -13.315 33.365 1.00 58.97 447 VAL A CA 1
ATOM 3460 C C . VAL A 1 447 ? 4.025 -12.722 32.705 1.00 58.97 447 VAL A C 1
ATOM 3462 O O . VAL A 1 447 ? 3.385 -11.843 33.283 1.00 58.97 447 VAL A O 1
ATOM 3465 N N . TYR A 1 448 ? 3.626 -13.239 31.539 1.00 63.75 448 TYR A N 1
ATOM 3466 C CA . TYR A 1 448 ? 2.360 -12.865 30.902 1.00 63.75 448 TYR A CA 1
ATOM 3467 C C . TYR A 1 448 ? 1.155 -13.233 31.779 1.00 63.75 448 TYR A C 1
ATOM 3469 O O . TYR A 1 448 ? 0.255 -12.420 31.987 1.00 63.75 448 TYR A O 1
ATOM 3477 N N . ASP A 1 449 ? 1.170 -14.425 32.365 1.00 61.78 449 ASP A N 1
ATOM 3478 C CA . ASP A 1 449 ? 0.135 -14.915 33.267 1.00 61.78 449 ASP A CA 1
ATOM 3479 C C . ASP A 1 449 ? 0.070 -14.068 34.537 1.00 61.78 449 ASP A C 1
ATOM 3481 O O . ASP A 1 449 ? -1.020 -13.733 34.999 1.00 61.78 449 ASP A O 1
ATOM 3485 N N . GLN A 1 450 ? 1.220 -13.660 35.081 1.00 62.69 450 GLN A N 1
ATOM 3486 C CA . GLN A 1 450 ? 1.290 -12.714 36.195 1.00 62.69 450 GLN A CA 1
ATOM 3487 C C . GLN A 1 450 ? 0.712 -11.347 35.821 1.00 62.69 450 GLN A C 1
ATOM 3489 O O . GLN A 1 450 ? -0.070 -10.806 36.599 1.00 62.69 450 GLN A O 1
ATOM 3494 N N . GLU A 1 451 ? 1.019 -10.803 34.642 1.00 65.31 451 GLU A N 1
ATOM 3495 C CA . GLU A 1 451 ? 0.459 -9.528 34.180 1.00 65.31 451 GLU A CA 1
ATOM 3496 C C . GLU A 1 451 ? -1.065 -9.618 33.980 1.00 65.31 451 GLU A C 1
ATOM 3498 O O . GLU A 1 451 ? -1.815 -8.761 34.456 1.00 65.31 451 GLU A O 1
ATOM 3503 N N . ILE A 1 452 ? -1.553 -10.681 33.333 1.00 64.06 452 ILE A N 1
ATOM 3504 C CA . ILE A 1 452 ? -2.986 -10.947 33.146 1.00 64.06 452 ILE A CA 1
ATOM 3505 C C . ILE A 1 452 ? -3.682 -11.100 34.500 1.00 64.06 452 ILE A C 1
ATOM 3507 O O . ILE A 1 452 ? -4.753 -10.530 34.709 1.00 64.06 452 ILE A O 1
ATOM 3511 N N . ASN A 1 453 ? -3.089 -11.847 35.432 1.00 62.91 453 ASN A N 1
ATOM 3512 C CA . ASN A 1 453 ? -3.652 -12.062 36.761 1.00 62.91 453 ASN A CA 1
ATOM 3513 C C . ASN A 1 453 ? -3.621 -10.789 37.611 1.00 62.91 453 ASN A C 1
ATOM 3515 O O . ASN A 1 453 ? -4.581 -10.540 38.333 1.00 62.91 453 ASN A O 1
ATOM 3519 N N . GLN A 1 454 ? -2.598 -9.942 37.481 1.00 62.06 454 GLN A N 1
ATOM 3520 C CA . GLN A 1 454 ? -2.569 -8.611 38.093 1.00 62.06 454 GLN A CA 1
ATOM 3521 C C . GLN A 1 454 ? -3.671 -7.716 37.518 1.00 62.06 454 GLN A C 1
ATOM 3523 O O . GLN A 1 454 ? -4.412 -7.106 38.283 1.00 62.06 454 GLN A O 1
ATOM 3528 N N . ARG A 1 455 ? -3.863 -7.698 36.192 1.00 54.59 455 ARG A N 1
ATOM 3529 C CA . ARG A 1 455 ? -4.964 -6.960 35.544 1.00 54.59 455 ARG A CA 1
ATOM 3530 C C . ARG A 1 455 ? -6.341 -7.476 35.983 1.00 54.59 455 ARG A C 1
ATOM 3532 O O . ARG A 1 455 ? -7.228 -6.682 36.286 1.00 54.59 455 ARG A O 1
ATOM 3539 N N . LYS A 1 456 ? -6.520 -8.798 36.087 1.00 55.66 456 LYS A N 1
ATOM 3540 C CA . LYS A 1 456 ? -7.753 -9.426 36.599 1.00 55.66 456 LYS A CA 1
ATOM 3541 C C . LYS A 1 456 ? -7.987 -9.117 38.080 1.00 55.66 456 LYS A C 1
ATOM 3543 O O . LYS A 1 456 ? -9.105 -8.772 38.445 1.00 55.66 456 LYS A O 1
ATOM 3548 N N . ALA A 1 457 ? -6.960 -9.197 38.925 1.00 49.62 457 ALA A N 1
ATOM 3549 C CA . ALA A 1 457 ? -7.046 -8.861 40.346 1.00 49.62 457 ALA A CA 1
ATOM 3550 C C . ALA A 1 457 ? -7.385 -7.377 40.551 1.00 49.62 457 ALA A C 1
ATOM 3552 O O . ALA A 1 457 ? -8.240 -7.055 41.372 1.00 49.62 457 ALA A O 1
ATOM 3553 N N . GLN A 1 458 ? -6.804 -6.488 39.741 1.00 45.00 458 GLN A N 1
ATOM 3554 C CA . GLN A 1 458 ? -7.146 -5.067 39.729 1.00 45.00 458 GLN A CA 1
ATOM 3555 C C . GLN A 1 458 ? -8.622 -4.846 39.351 1.00 45.00 458 GLN A C 1
ATOM 3557 O O . GLN A 1 458 ? -9.287 -4.019 39.967 1.00 45.00 458 GLN A O 1
ATOM 3562 N N . ASN A 1 459 ? -9.165 -5.625 38.409 1.00 43.12 459 ASN A N 1
ATOM 3563 C CA . ASN A 1 459 ? -10.583 -5.572 38.030 1.00 43.12 459 ASN A CA 1
ATOM 3564 C C . ASN A 1 459 ? -11.528 -6.144 39.103 1.00 43.12 459 ASN A C 1
ATOM 3566 O O . ASN A 1 459 ? -12.615 -5.609 39.295 1.00 43.12 459 ASN A O 1
ATOM 3570 N N . ILE A 1 460 ? -11.121 -7.180 39.847 1.00 43.19 460 ILE A N 1
ATOM 3571 C CA .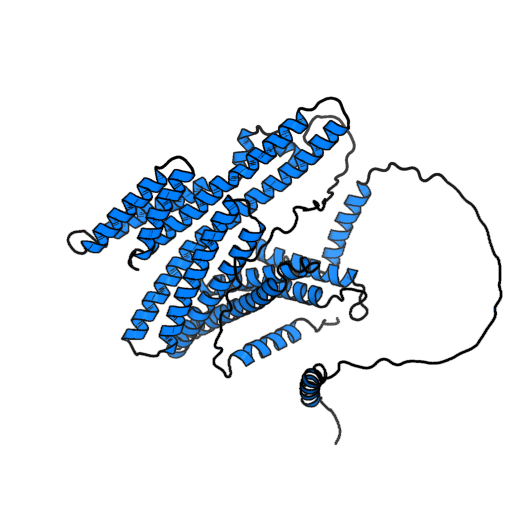 ILE A 1 460 ? -11.910 -7.747 40.960 1.00 43.19 460 ILE A CA 1
ATOM 3572 C C . ILE A 1 460 ? -11.980 -6.771 42.143 1.00 43.19 460 ILE A C 1
ATOM 3574 O O . ILE A 1 460 ? -13.031 -6.630 42.763 1.00 43.19 460 ILE A O 1
ATOM 3578 N N . ILE A 1 461 ? -10.891 -6.051 42.426 1.00 41.06 461 ILE A N 1
ATOM 3579 C CA . ILE A 1 461 ? -10.840 -5.017 43.473 1.00 41.06 461 ILE A CA 1
ATOM 3580 C C . ILE A 1 461 ? -11.759 -3.822 43.142 1.00 41.06 461 ILE A C 1
ATOM 3582 O O . ILE A 1 461 ? -12.203 -3.121 44.048 1.00 41.06 461 ILE A O 1
ATOM 3586 N N . ASN A 1 462 ? -12.106 -3.625 41.865 1.00 37.25 462 ASN A N 1
ATOM 3587 C CA . ASN A 1 462 ? -12.935 -2.513 41.391 1.00 37.25 462 ASN A CA 1
ATOM 3588 C C . ASN A 1 462 ? -14.388 -2.901 41.072 1.00 37.25 462 ASN A C 1
ATOM 3590 O O . ASN A 1 462 ? -15.152 -2.067 40.579 1.00 37.25 462 ASN A O 1
ATOM 3594 N N . ALA A 1 463 ? -14.791 -4.139 41.373 1.00 31.75 463 ALA A N 1
ATOM 3595 C CA . ALA A 1 463 ? -16.189 -4.537 41.318 1.00 31.75 463 ALA A CA 1
ATOM 3596 C C . ALA A 1 463 ? -16.972 -3.832 42.448 1.00 31.75 463 ALA A C 1
ATOM 3598 O O . ALA A 1 463 ? -16.534 -3.865 43.601 1.00 31.75 463 ALA A O 1
ATOM 3599 N N . PRO A 1 464 ? -18.125 -3.193 42.169 1.00 36.12 464 PRO A N 1
ATOM 3600 C CA . PRO A 1 464 ? -18.922 -2.557 43.210 1.00 36.12 464 PRO A CA 1
ATOM 3601 C C . PRO A 1 464 ? -19.409 -3.624 44.197 1.00 36.12 464 PRO A C 1
ATOM 3603 O O . PRO A 1 464 ? -20.233 -4.474 43.859 1.00 36.12 464 PRO A O 1
ATOM 3606 N N . GLN A 1 465 ? -18.895 -3.587 45.429 1.00 42.06 465 GLN A N 1
ATOM 3607 C CA . GLN A 1 465 ? -19.441 -4.376 46.528 1.00 42.06 465 GLN A CA 1
ATOM 3608 C C . GLN A 1 465 ? -20.851 -3.873 46.825 1.00 42.06 465 GLN A C 1
ATOM 3610 O O . GLN A 1 465 ? -21.040 -2.819 47.429 1.00 42.06 465 GLN A O 1
ATOM 3615 N N . GLY A 1 466 ? -21.847 -4.612 46.349 1.00 39.03 466 GLY A N 1
ATOM 3616 C CA . GLY A 1 466 ? -23.223 -4.165 46.455 1.00 39.03 466 GLY A CA 1
ATOM 3617 C C . GLY A 1 466 ? -24.266 -5.195 46.067 1.00 39.03 466 GLY A C 1
ATOM 3618 O O . GLY A 1 466 ? -25.214 -4.812 45.404 1.00 39.03 466 GLY A O 1
ATOM 3619 N N . VAL A 1 467 ? -24.132 -6.458 46.492 1.00 31.83 467 VAL A N 1
ATOM 3620 C CA . VAL A 1 467 ? -25.299 -7.260 46.904 1.00 31.83 467 VAL A CA 1
ATOM 3621 C C . VAL A 1 467 ? -24.878 -8.175 48.056 1.00 31.83 467 VAL A C 1
ATOM 3623 O O . VAL A 1 467 ? -24.052 -9.070 47.905 1.00 31.83 467 VAL A O 1
ATOM 3626 N N . SER A 1 468 ? -25.447 -7.895 49.222 1.00 33.66 468 SER A N 1
ATOM 3627 C CA . SER A 1 468 ? -25.443 -8.729 50.420 1.00 33.66 468 SER A CA 1
ATOM 3628 C C . SER A 1 468 ? -25.925 -10.149 50.096 1.00 33.66 468 SER A C 1
ATOM 3630 O O . SER A 1 468 ? -27.089 -10.330 49.742 1.00 33.66 468 SER A O 1
ATOM 3632 N N . ALA A 1 469 ? -25.064 -11.156 50.260 1.00 29.55 469 ALA A N 1
ATOM 3633 C CA . ALA A 1 469 ? -25.511 -12.532 50.436 1.00 29.55 469 ALA A CA 1
ATOM 3634 C C . ALA A 1 469 ? -25.916 -12.707 51.905 1.00 29.55 469 ALA A C 1
ATOM 3636 O O . ALA A 1 469 ? -25.073 -12.893 52.786 1.00 29.55 469 ALA A O 1
ATOM 3637 N N . GLU A 1 470 ? -27.217 -12.587 52.160 1.00 28.38 470 GLU A N 1
ATOM 3638 C CA . GLU A 1 470 ? -27.815 -12.992 53.424 1.00 28.38 470 GLU A CA 1
ATOM 3639 C C . GLU A 1 470 ? -27.507 -14.467 53.699 1.00 28.38 470 GLU A C 1
ATOM 3641 O O . GLU A 1 470 ? -27.555 -15.331 52.823 1.00 28.38 470 GLU A O 1
ATOM 3646 N N . HIS A 1 471 ? -27.172 -14.736 54.956 1.00 30.44 471 HIS A N 1
ATOM 3647 C CA . HIS A 1 471 ? -27.073 -16.071 55.512 1.00 30.44 471 HIS A CA 1
ATOM 3648 C C . HIS A 1 471 ? -28.384 -16.841 55.340 1.00 30.44 471 HIS A C 1
ATOM 3650 O O . HIS A 1 471 ? -29.390 -16.492 55.952 1.00 30.44 471 HIS A O 1
ATOM 3656 N N . THR A 1 472 ? -28.317 -17.994 54.684 1.00 26.88 472 THR A N 1
ATOM 3657 C CA . THR A 1 472 ? -29.153 -19.135 55.061 1.00 26.88 472 THR A CA 1
ATOM 3658 C C . THR A 1 472 ? -28.288 -20.378 55.156 1.00 26.88 472 THR A C 1
ATOM 3660 O O . THR A 1 472 ? -27.935 -21.000 54.157 1.00 26.88 472 THR A O 1
ATOM 3663 N N . SER A 1 473 ? -27.946 -20.738 56.392 1.00 27.45 473 SER A N 1
ATOM 3664 C CA . SER A 1 473 ? -27.591 -22.104 56.741 1.00 27.45 473 SER A CA 1
ATOM 3665 C C . SER A 1 473 ? -28.833 -22.988 56.628 1.00 27.45 473 SER A C 1
ATOM 3667 O O . SER A 1 473 ? -29.845 -22.694 57.265 1.00 27.45 473 SER A O 1
ATOM 3669 N N . SER A 1 474 ? -28.735 -24.126 55.951 1.00 27.14 474 SER A N 1
ATOM 3670 C CA . SER A 1 474 ? -29.453 -25.318 56.398 1.00 27.14 474 SER A CA 1
ATOM 3671 C C . SER A 1 474 ? -28.674 -26.569 56.019 1.00 27.14 474 SER A C 1
ATOM 3673 O O . SER A 1 474 ? -28.568 -26.931 54.849 1.00 27.14 474 SER A O 1
ATOM 3675 N N . ASN A 1 475 ? -28.157 -27.226 57.053 1.00 25.66 475 ASN A N 1
ATOM 3676 C CA . ASN A 1 475 ? -27.895 -28.655 57.079 1.00 25.66 475 ASN A CA 1
ATOM 3677 C C . ASN A 1 475 ? -29.090 -29.431 56.514 1.00 25.66 475 ASN A C 1
ATOM 3679 O O . ASN A 1 475 ? -30.222 -29.199 56.939 1.00 25.66 475 ASN A O 1
ATOM 3683 N N . THR A 1 476 ? -28.832 -30.454 55.704 1.00 26.38 476 THR A N 1
ATOM 3684 C CA . THR A 1 476 ? -29.449 -31.764 55.950 1.00 26.38 476 THR A CA 1
ATOM 3685 C C . THR A 1 476 ? -28.607 -32.878 55.336 1.00 26.38 476 THR A C 1
ATOM 3687 O O . THR A 1 476 ? -28.229 -32.841 54.169 1.00 26.38 476 THR A O 1
ATOM 3690 N N . GLN A 1 477 ? -28.282 -33.824 56.210 1.00 25.38 477 GLN A N 1
ATOM 3691 C CA . GLN A 1 477 ? -27.665 -35.119 55.978 1.00 25.38 477 GLN A CA 1
ATOM 3692 C C . GLN A 1 477 ? -28.606 -36.087 55.245 1.00 25.38 477 GLN A C 1
ATOM 3694 O O . GLN A 1 477 ? -29.823 -35.970 55.355 1.00 25.38 477 GLN A O 1
ATOM 3699 N N . ASP A 1 478 ? -27.977 -37.074 54.601 1.00 24.38 478 ASP A N 1
ATOM 3700 C CA . ASP A 1 478 ? -28.359 -38.489 54.501 1.00 24.38 478 ASP A CA 1
ATOM 3701 C C . ASP A 1 478 ? -29.796 -38.863 54.099 1.00 24.38 478 ASP A C 1
ATOM 3703 O O . ASP A 1 478 ? -30.701 -38.853 54.926 1.00 24.38 478 ASP A O 1
ATOM 3707 N N . VAL A 1 479 ? -29.941 -39.440 52.895 1.00 25.00 479 VAL A N 1
ATOM 3708 C CA . VAL A 1 479 ? -30.700 -40.694 52.716 1.00 25.00 479 VAL A CA 1
ATOM 3709 C C . VAL A 1 479 ? -29.970 -41.615 51.729 1.00 25.00 479 VAL A C 1
ATOM 3711 O O . VAL A 1 479 ? -29.608 -41.240 50.617 1.00 25.00 479 VAL A O 1
ATOM 3714 N N . ILE A 1 480 ? -29.772 -42.843 52.198 1.00 22.44 480 ILE A N 1
ATOM 3715 C CA . ILE A 1 480 ? -29.136 -44.009 51.588 1.00 22.44 480 ILE A CA 1
ATOM 3716 C C . ILE A 1 480 ? -30.193 -44.859 50.843 1.00 22.44 480 ILE A C 1
ATOM 3718 O O . ILE A 1 480 ? -31.159 -45.257 51.483 1.00 22.44 480 ILE A O 1
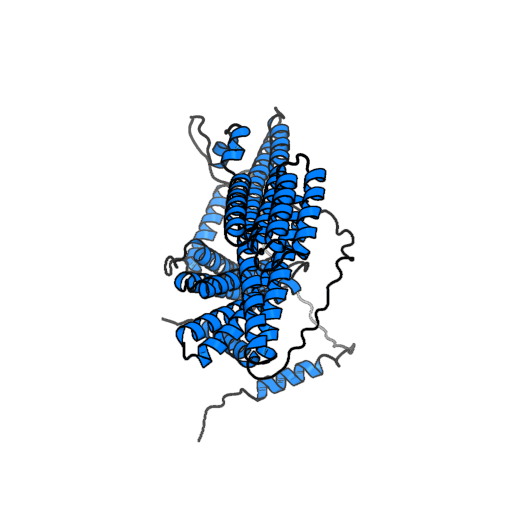ATOM 3722 N N . MET A 1 481 ? -29.914 -45.190 49.561 1.00 20.64 481 MET A N 1
ATOM 3723 C CA . MET A 1 481 ? -30.212 -46.440 48.787 1.00 20.64 481 MET A CA 1
ATOM 3724 C C . MET A 1 481 ? -31.688 -46.916 48.611 1.00 20.64 481 MET A C 1
ATOM 3726 O O . MET A 1 481 ? -32.543 -46.456 49.358 1.00 20.64 481 MET A O 1
ATOM 3730 N N . PRO A 1 482 ? -32.034 -47.872 47.694 1.00 29.08 482 PRO A N 1
ATOM 3731 C CA . PRO A 1 482 ? -31.178 -48.770 46.886 1.00 29.08 482 PRO A CA 1
ATOM 3732 C C . PRO A 1 482 ? -31.530 -48.973 45.383 1.00 29.08 482 PRO A C 1
ATOM 3734 O O . PRO A 1 482 ? -32.641 -48.738 44.922 1.00 29.08 482 PRO A O 1
ATOM 3737 N N . PHE A 1 483 ? -30.526 -49.485 44.655 1.00 21.30 483 PHE A N 1
ATOM 3738 C CA . PHE A 1 483 ? -30.540 -50.610 43.693 1.00 21.30 483 PHE A CA 1
ATOM 3739 C C . PHE A 1 483 ? -31.883 -51.145 43.143 1.00 21.30 483 PHE A C 1
ATOM 3741 O O . PHE A 1 483 ? -32.682 -51.666 43.916 1.00 21.30 483 PHE A O 1
ATOM 3748 N N . VAL A 1 484 ? -31.979 -51.254 41.804 1.00 24.64 484 VAL A N 1
ATOM 3749 C CA . VAL A 1 484 ? -32.315 -52.506 41.080 1.00 24.64 484 VAL A CA 1
ATOM 3750 C C . VAL A 1 484 ? -31.480 -52.574 39.787 1.00 24.64 484 VAL A C 1
ATOM 3752 O O . VAL A 1 484 ? -31.369 -51.589 39.061 1.00 24.64 484 VAL A O 1
ATOM 3755 N N . GLN A 1 485 ? -30.863 -53.737 39.569 1.00 24.23 485 GLN A N 1
ATOM 3756 C CA . GLN A 1 485 ? -30.033 -54.163 38.436 1.00 24.23 485 GLN A CA 1
ATOM 3757 C C . GLN A 1 485 ? -30.860 -54.688 37.244 1.00 24.23 485 GLN A C 1
ATOM 3759 O O . GLN A 1 485 ? -31.932 -55.240 37.466 1.00 24.23 485 GLN A O 1
ATOM 3764 N N . GLU A 1 486 ? -30.229 -54.624 36.055 1.00 24.27 486 GLU A N 1
ATOM 3765 C CA . GLU A 1 486 ? -30.301 -55.562 34.899 1.00 24.27 486 GLU A CA 1
ATOM 3766 C C . GLU A 1 486 ? -31.616 -55.570 34.072 1.00 24.27 486 GLU A C 1
ATOM 3768 O O . GLU A 1 486 ? -32.703 -55.419 34.610 1.00 24.27 486 GLU A O 1
ATOM 3773 N N . GLU A 1 487 ? -31.630 -55.625 32.731 1.00 24.61 487 GLU A N 1
ATOM 3774 C CA . GLU A 1 487 ? -30.810 -56.394 31.777 1.00 24.61 487 GLU A CA 1
ATOM 3775 C C . GLU A 1 487 ? -30.613 -55.704 30.398 1.00 24.61 487 GLU A C 1
ATOM 3777 O O . GLU A 1 487 ? -31.313 -54.766 30.011 1.00 24.61 487 GLU A O 1
ATOM 3782 N N . ASP A 1 488 ? -29.642 -56.257 29.664 1.00 24.58 488 ASP A N 1
ATOM 3783 C CA . ASP A 1 488 ? -29.154 -56.004 28.304 1.00 24.58 488 ASP A CA 1
ATOM 3784 C C . ASP A 1 488 ? -30.188 -56.019 27.153 1.00 24.58 488 ASP A C 1
ATOM 3786 O O . ASP A 1 488 ? -31.166 -56.762 27.172 1.00 24.58 488 ASP A O 1
ATOM 3790 N N . THR A 1 489 ? -29.882 -55.315 26.046 1.00 26.12 489 THR A N 1
ATOM 3791 C CA . THR A 1 489 ? -29.580 -55.937 24.724 1.00 26.12 489 THR A CA 1
ATOM 3792 C C . THR A 1 489 ? -29.311 -54.918 23.591 1.00 26.12 489 THR A C 1
ATOM 3794 O O . THR A 1 489 ? -30.156 -54.129 23.189 1.00 26.12 489 THR A O 1
ATOM 3797 N N . ALA A 1 490 ? -28.082 -54.990 23.064 1.00 25.23 490 ALA A N 1
ATOM 3798 C CA . ALA A 1 490 ? -27.631 -54.910 21.663 1.00 25.23 490 ALA A CA 1
ATOM 3799 C C . ALA A 1 490 ? -28.275 -53.953 20.613 1.00 25.23 490 ALA A C 1
ATOM 3801 O O . ALA A 1 490 ? -29.308 -54.228 20.018 1.00 25.23 490 ALA A O 1
ATOM 3802 N N . SER A 1 491 ? -27.473 -52.946 20.231 1.00 26.09 491 SER A N 1
ATOM 3803 C CA . SER A 1 491 ? -26.778 -52.785 18.927 1.00 26.09 491 SER A CA 1
ATOM 3804 C C . SER A 1 491 ? -27.536 -52.712 17.576 1.00 26.09 491 SER A C 1
ATOM 3806 O O . SER A 1 491 ? -27.994 -53.709 17.032 1.00 26.09 491 SER A O 1
ATOM 3808 N N . SER A 1 492 ? -27.422 -51.516 16.970 1.00 27.00 492 SER A N 1
ATOM 3809 C CA . SER A 1 492 ? -26.882 -51.198 15.623 1.00 27.00 492 SER A CA 1
ATOM 3810 C C . SER A 1 492 ? -27.548 -51.717 14.334 1.00 27.00 492 SER A C 1
ATOM 3812 O O . SER A 1 492 ? -27.526 -52.908 14.039 1.00 27.00 492 SER A O 1
ATOM 3814 N N . ARG A 1 493 ? -27.963 -50.764 13.471 1.00 25.64 493 ARG A N 1
ATOM 3815 C CA . ARG A 1 493 ? -27.504 -50.603 12.063 1.00 25.64 493 ARG A CA 1
ATOM 3816 C C . ARG A 1 493 ? -28.232 -49.456 11.339 1.00 25.64 493 ARG A C 1
ATOM 3818 O O . ARG A 1 493 ? -29.443 -49.528 11.162 1.00 25.64 493 ARG A O 1
ATOM 3825 N N . ARG A 1 494 ? -27.478 -48.481 10.808 1.00 27.47 494 ARG A N 1
ATOM 3826 C CA . ARG A 1 494 ? -27.705 -47.859 9.483 1.00 27.47 494 ARG A CA 1
ATOM 3827 C C . ARG A 1 494 ? -26.359 -47.442 8.873 1.00 27.47 494 ARG A C 1
ATOM 3829 O O . ARG A 1 494 ? -25.709 -46.524 9.357 1.00 27.47 494 ARG A O 1
ATOM 3836 N N . GLU A 1 495 ? -25.975 -48.185 7.837 1.00 29.20 495 GLU A N 1
ATOM 3837 C CA . GLU A 1 495 ? -25.026 -47.849 6.760 1.00 29.20 495 GLU A CA 1
ATOM 3838 C C . GLU A 1 495 ? -25.548 -46.615 5.984 1.00 29.20 495 GLU A C 1
ATOM 3840 O O . GLU A 1 495 ? -26.746 -46.340 6.023 1.00 29.20 495 GLU A O 1
ATOM 3845 N N . GLY A 1 496 ? -24.785 -45.820 5.234 1.00 27.88 496 GLY A N 1
ATOM 3846 C CA . GLY A 1 496 ? -23.384 -45.846 4.818 1.00 27.88 496 GLY A CA 1
ATOM 3847 C C . GLY A 1 496 ? -23.226 -44.823 3.677 1.00 27.88 496 GLY A C 1
ATOM 3848 O O . GLY A 1 496 ? -24.082 -44.752 2.799 1.00 27.88 496 GLY A O 1
ATOM 3849 N N . ASN A 1 497 ? -22.174 -44.001 3.715 1.00 27.91 497 ASN A N 1
ATOM 3850 C CA . ASN A 1 497 ? -21.764 -43.087 2.638 1.00 27.91 497 ASN A CA 1
ATOM 3851 C C . ASN A 1 497 ? -20.221 -42.993 2.676 1.00 27.91 497 ASN A C 1
ATOM 3853 O O . ASN A 1 497 ? -19.650 -41.980 3.065 1.00 27.91 497 ASN A O 1
ATOM 3857 N N . ASP A 1 498 ? -19.550 -44.104 2.348 1.00 34.41 498 ASP A N 1
ATOM 3858 C CA . ASP A 1 498 ? -18.104 -44.329 2.543 1.00 34.41 498 ASP A CA 1
ATOM 3859 C C . ASP A 1 498 ? -17.349 -44.604 1.226 1.00 34.41 498 ASP A C 1
ATOM 3861 O O . ASP A 1 498 ? -16.631 -45.593 1.094 1.00 34.41 498 ASP A O 1
ATOM 3865 N N . GLU A 1 499 ? -17.444 -43.711 0.235 1.00 32.16 499 GLU A N 1
ATOM 3866 C CA . GLU A 1 499 ? -16.585 -43.801 -0.968 1.00 32.16 499 GLU A CA 1
ATOM 3867 C C . GLU A 1 499 ? -15.641 -42.603 -1.191 1.00 32.16 499 GLU A C 1
ATOM 3869 O O . GLU A 1 499 ? -14.640 -42.742 -1.892 1.00 32.16 499 GLU A O 1
ATOM 3874 N N . LEU A 1 500 ? -15.827 -41.465 -0.507 1.00 32.19 500 LEU A N 1
ATOM 3875 C CA . LEU A 1 500 ? -14.902 -40.312 -0.584 1.00 32.19 500 LEU A CA 1
ATOM 3876 C C . LEU A 1 500 ? -13.802 -40.310 0.499 1.00 32.19 500 LEU A C 1
ATOM 3878 O O . LEU A 1 500 ? -12.762 -39.671 0.325 1.00 32.19 500 LEU A O 1
ATOM 3882 N N . SER A 1 501 ? -13.985 -41.081 1.576 1.00 40.72 501 SER A N 1
ATOM 3883 C CA . SER A 1 501 ? -13.021 -41.223 2.683 1.00 40.72 501 SER A CA 1
ATOM 3884 C C . SER A 1 501 ? -11.856 -42.173 2.341 1.00 40.72 501 SER A C 1
ATOM 3886 O O . SER A 1 501 ? -10.710 -41.956 2.737 1.00 40.72 501 SER A O 1
ATOM 3888 N N . SER A 1 502 ? -12.101 -43.184 1.496 1.00 37.47 502 SER A N 1
ATOM 3889 C CA . SER A 1 502 ? -11.117 -44.235 1.188 1.00 37.47 502 SER A CA 1
ATOM 3890 C C . SER A 1 502 ? -9.907 -43.743 0.378 1.00 37.47 502 SER A C 1
ATOM 3892 O O . SER A 1 502 ? -8.816 -44.303 0.499 1.00 37.47 502 SER A O 1
ATOM 3894 N N . LYS A 1 503 ? -10.055 -42.675 -0.424 1.00 35.38 503 LYS A N 1
ATOM 3895 C CA . LYS A 1 503 ? -8.950 -42.127 -1.232 1.00 35.38 503 LYS A CA 1
ATOM 3896 C C . LYS A 1 503 ? -7.970 -41.310 -0.380 1.00 35.38 503 LYS A C 1
ATOM 3898 O O . LYS A 1 503 ? -6.781 -41.606 -0.386 1.00 35.38 503 LYS A O 1
ATOM 3903 N N . HIS A 1 504 ? -8.479 -40.406 0.460 1.00 38.19 504 HIS A N 1
ATOM 3904 C CA . HIS A 1 504 ? -7.657 -39.624 1.395 1.00 38.19 504 HIS A CA 1
ATOM 3905 C C . HIS A 1 504 ? -6.989 -40.497 2.469 1.00 38.19 504 HIS A C 1
ATOM 3907 O O . HIS A 1 504 ? -5.852 -40.241 2.860 1.00 38.19 504 HIS A O 1
ATOM 3913 N N . GLN A 1 505 ? -7.645 -41.578 2.902 1.00 37.62 505 GLN A N 1
ATOM 3914 C CA . GLN A 1 505 ? -7.062 -42.505 3.871 1.00 37.62 505 GLN A CA 1
ATOM 3915 C C . GLN A 1 505 ? -5.976 -43.406 3.251 1.00 37.62 505 GLN A C 1
ATOM 3917 O O . GLN A 1 505 ? -5.025 -43.770 3.943 1.00 37.62 505 GLN A O 1
ATOM 3922 N N . LYS A 1 506 ? -6.068 -43.738 1.951 1.00 36.19 506 LYS A N 1
ATOM 3923 C CA . LYS A 1 506 ? -5.014 -44.467 1.219 1.00 36.19 506 LYS A CA 1
ATOM 3924 C C . LYS A 1 506 ? -3.783 -43.599 0.956 1.00 36.19 506 LYS A C 1
ATOM 3926 O O . LYS A 1 506 ? -2.672 -44.106 1.106 1.00 36.19 506 LYS A O 1
ATOM 3931 N N . ASP A 1 507 ? -3.968 -42.314 0.663 1.00 39.97 507 ASP A N 1
ATOM 3932 C CA . ASP A 1 507 ? -2.857 -41.373 0.470 1.00 39.97 507 ASP A CA 1
ATOM 3933 C C . ASP A 1 507 ? -2.141 -41.064 1.803 1.00 39.97 507 ASP A C 1
ATOM 3935 O O . ASP A 1 507 ? -0.911 -41.038 1.855 1.00 39.97 507 ASP A O 1
ATOM 3939 N N . TRP A 1 508 ? -2.879 -41.001 2.920 1.00 36.34 508 TRP A N 1
ATOM 3940 C CA . TRP A 1 508 ? -2.308 -40.874 4.272 1.00 36.34 508 TRP A CA 1
ATOM 3941 C C . TRP A 1 508 ? -1.567 -42.136 4.752 1.00 36.34 508 TRP A C 1
ATOM 3943 O O . TRP A 1 508 ? -0.552 -42.051 5.445 1.00 36.34 508 TRP A O 1
ATOM 3953 N N . LYS A 1 509 ? -2.026 -43.337 4.368 1.00 35.38 509 LYS A N 1
ATOM 3954 C CA . LYS A 1 509 ? -1.331 -44.592 4.713 1.00 35.38 509 LYS A CA 1
ATOM 3955 C C . LYS A 1 509 ? -0.020 -44.755 3.939 1.00 35.38 509 LYS A C 1
ATOM 3957 O O . LYS A 1 509 ? 0.970 -45.200 4.510 1.00 35.38 509 LYS A O 1
ATOM 3962 N N . LYS A 1 510 ? 0.011 -44.313 2.676 1.00 36.66 510 LYS A N 1
ATOM 3963 C CA . LYS A 1 510 ? 1.224 -44.300 1.843 1.00 36.66 510 LYS A CA 1
ATOM 3964 C C . LYS A 1 510 ? 2.271 -43.296 2.354 1.00 36.66 510 LYS A C 1
ATOM 3966 O O . LYS A 1 510 ? 3.459 -43.562 2.229 1.00 36.66 510 LYS A O 1
ATOM 3971 N N . PHE A 1 511 ? 1.830 -42.200 2.980 1.00 35.91 511 PHE A N 1
ATOM 3972 C CA . PHE A 1 511 ? 2.682 -41.232 3.684 1.00 35.91 511 PHE A CA 1
ATOM 3973 C C . PHE A 1 511 ? 3.314 -41.818 4.966 1.00 35.91 511 PHE A C 1
ATOM 3975 O O . PHE A 1 511 ? 4.496 -41.606 5.220 1.00 35.91 511 PHE A O 1
ATOM 3982 N N . ASN A 1 512 ? 2.575 -42.629 5.733 1.00 33.75 512 ASN A N 1
ATOM 3983 C CA . ASN A 1 512 ? 3.073 -43.228 6.983 1.00 33.75 512 ASN A CA 1
ATOM 3984 C C . ASN A 1 512 ? 3.965 -44.473 6.801 1.00 33.75 512 ASN A C 1
ATOM 3986 O O . ASN A 1 512 ? 4.823 -44.725 7.647 1.00 33.75 512 ASN A O 1
ATOM 3990 N N . ASP A 1 513 ? 3.802 -45.247 5.723 1.00 35.66 513 ASP A N 1
ATOM 3991 C CA . ASP A 1 513 ? 4.593 -46.473 5.506 1.00 35.66 513 ASP A CA 1
ATOM 3992 C C . ASP A 1 513 ? 6.020 -46.200 4.974 1.00 35.66 513 ASP A C 1
ATOM 3994 O O . ASP A 1 513 ? 6.885 -47.070 5.070 1.00 35.66 513 ASP A O 1
ATOM 3998 N N . VAL A 1 514 ? 6.303 -44.989 4.469 1.00 39.06 514 VAL A N 1
ATOM 3999 C CA . VAL A 1 514 ? 7.642 -44.593 3.976 1.00 39.06 514 VAL A CA 1
ATOM 4000 C C . VAL A 1 514 ? 8.558 -44.085 5.104 1.00 39.06 514 VAL A C 1
ATOM 4002 O O . VAL A 1 514 ? 9.777 -44.175 4.984 1.00 39.06 514 VAL A O 1
ATOM 4005 N N . TYR A 1 515 ? 8.008 -43.642 6.242 1.00 35.62 515 TYR A N 1
ATOM 4006 C CA . TYR A 1 515 ? 8.776 -43.027 7.336 1.00 35.62 515 TYR A CA 1
ATOM 4007 C C . TYR A 1 515 ? 8.584 -43.724 8.688 1.00 35.62 515 TYR A C 1
ATOM 4009 O O . TYR A 1 515 ? 8.207 -43.118 9.691 1.00 35.62 515 TYR A O 1
ATOM 4017 N N . ARG A 1 516 ? 8.926 -45.018 8.747 1.00 29.25 516 ARG A N 1
ATOM 4018 C CA . ARG A 1 516 ? 9.143 -45.721 10.021 1.00 29.25 516 ARG A CA 1
ATOM 4019 C C . ARG A 1 516 ? 10.639 -46.004 10.227 1.00 29.25 516 ARG A C 1
ATOM 4021 O O . ARG A 1 516 ? 11.158 -46.949 9.633 1.00 29.25 516 ARG A O 1
ATOM 4028 N N . PRO A 1 517 ? 11.360 -45.244 11.073 1.00 31.27 517 PRO A N 1
ATOM 4029 C CA . PRO A 1 517 ? 12.750 -45.549 11.387 1.00 31.27 517 PRO A CA 1
ATOM 4030 C C . PRO A 1 517 ? 12.815 -46.707 12.392 1.00 31.27 517 PRO A C 1
ATOM 4032 O O . PRO A 1 517 ? 12.549 -46.548 13.582 1.00 31.27 517 PRO A O 1
ATOM 4035 N N . GLY A 1 518 ? 13.181 -47.897 11.915 1.00 28.75 518 GLY A N 1
ATOM 4036 C CA . GLY A 1 518 ? 13.562 -49.027 12.760 1.00 28.75 518 GLY A CA 1
ATOM 4037 C C . GLY A 1 518 ? 15.071 -49.044 13.030 1.00 28.75 518 GLY A C 1
ATOM 4038 O O . GLY A 1 518 ? 15.856 -49.345 12.140 1.00 28.75 518 GLY A O 1
ATOM 4039 N N . ARG A 1 519 ? 15.486 -48.787 14.277 1.00 29.92 519 ARG A N 1
ATOM 4040 C CA . ARG A 1 519 ? 16.681 -49.416 14.891 1.00 29.92 519 ARG A CA 1
ATOM 4041 C C . ARG A 1 519 ? 16.149 -50.637 15.672 1.00 29.92 519 ARG A C 1
ATOM 4043 O O . ARG A 1 519 ? 15.132 -50.483 16.334 1.00 29.92 519 ARG A O 1
ATOM 4050 N N . ARG A 1 520 ? 16.733 -51.843 15.710 1.00 30.38 520 ARG A N 1
ATOM 4051 C CA . ARG A 1 520 ? 18.146 -52.271 15.692 1.00 30.38 520 ARG A CA 1
ATOM 4052 C C . ARG A 1 520 ? 18.231 -53.817 15.538 1.00 30.38 520 ARG A C 1
ATOM 4054 O O . ARG A 1 520 ? 17.311 -54.495 15.986 1.00 30.38 520 ARG A O 1
ATOM 4061 N N . GLY A 1 521 ? 19.381 -54.331 15.073 1.00 29.62 521 GLY A N 1
ATOM 4062 C CA . GLY A 1 521 ? 19.868 -55.727 15.205 1.00 29.62 521 GLY A CA 1
ATOM 4063 C C . GLY A 1 521 ? 19.898 -56.475 13.864 1.00 29.62 521 GLY A C 1
ATOM 4064 O O . GLY A 1 521 ? 18.847 -56.640 13.260 1.00 29.62 521 GLY A O 1
ATOM 4065 N N . ILE A 1 522 ? 21.029 -56.922 13.307 1.00 33.12 522 ILE A N 1
ATOM 4066 C CA . ILE A 1 522 ? 22.323 -57.379 13.858 1.00 33.12 522 ILE A CA 1
ATOM 4067 C C . ILE A 1 522 ? 23.477 -56.531 13.321 1.00 33.12 522 ILE A C 1
ATOM 4069 O O . ILE A 1 522 ? 23.417 -56.164 12.127 1.00 33.12 522 ILE A O 1
#

Secondary structure (DSSP, 8-state):
-----SHHHHHHHHHHHHHHTTSS--------PPPGGG---------------------------SSHHHHHHTS-HHHHGGGS--HHHHHHHHHHHHHHHHHHHHHHS-TTT-HHHHHHHHHHHHHHHHHHT--SHHHHHHHHHHHHHHHHT--GGGHHHHHHHHHHHHHHHHHHHTTHHHHHHHHHHHHHS--S-HHHHHHHHHHHHHHHHHHHHHHHHHHHHHHHHHHHHHHHHHHHHHHHHHHHHHHH---HHHHHHHHHHHHHHHHHHHHHHHHHHHHHHT-HHHHHHHHHHHHHHHHHHHHHHHHHHHHHHHHHT-HHHHHHHHHHHHHHHHHHHHHHHHHHHTT-TT-HHHHHHHHHHHHHHHHHHHHHHTT-HHHHHHHHHHHHHHHHHHHHHHHS-SSS-BTTB-HHHHHHHHHHHHHHHHHHHHHSS--TT---HHHHHHHHHHHHHHHHHTS-----------------------------------SSHHHHHHHHHHHHHS--------

Sequence (522 aa):
MASTPGGEEILESLIEKVSSFFEEGEVEGNLVPLPIDSIQEAPRTIEEGAFQETFPRDTHSITDPKNLGDHIMKLPADLFGGFLRSPKAKQEAYKAEHEEAVQELQTQYPSETSPELAQKITTWKQAVANWCGCSGSEAKESRYEEVKNLASEMPQELWRLVALSQAMKIMEDAITYSQYLPLALKKYNVDRDKQGTEEAKVAAARSKTILLGRLDNVNNNIKKLEEVADTIVRLSEQKNCCLVSAAAARAAAPERVRTYKFEKAAETAQQAIDCYLQYGQKMKEGDAPGARLLRLQGSYSECWSLMYESQVRQGDAAIEGDSIAKEKFSKVAFRACSALLAFDEAFKLYGKSGAVEVLQACEQVAQYCLQAAQAYANGNSLQAEIFSKAADSALIASLILKGLPRDGEFMGMKLAQCEQDAKYHLRRAEIYAQEGVEKGDAFTCEVYDQEINQRKAQNIINAPQGVSAEHTSSNTQDVIMPFVQEEDTASSRREGNDELSSKHQKDWKKFNDVYRPGRRGI

Radius of gyration: 29.86 Å; chains: 1; bounding box: 61×82×85 Å

Foldseek 3Di:
DDDDPDQVVVVVVVVVVVVVVVPDDDPPPDDDPDDPPPPDDDDPDDDPPDDDDFFDDDDDDDPDQPDPLSVLVPDDPVCLVVVFDQLVVVLVVLVVVLVVLLVVQCVVQPCVRHVPSNVLSVLLVVLLCCLVPDDDDVSNVVSVVVNVVSQVVDDLVSLLNNLSSLLSLLSVLLNLLVVVLVVLVVLLVVLQPDDDDPVSVVSNVVSSVVNVVVSVVSRVVSVVSNVLSVLSSVLSVLLSVLQVQLVVCVVVDPPVLLSVLSNLLNVLSVLLSVLSSVLSVCSSVVVPLSSVVSNLSSLLSNLSSLQSVLVSQLVVCVVVVNPLSNVLSVLLNVLSVQLNVLSVVLVVCPPPPPCPQLNVLSNQLNVLSSQLSVCSVVVNNLSNVLSVQLNSLSVQLNVLSVQQDPDDDDPNDGSVVSNLSSVLSNVVSVCSNPVSDPPDPCRDSVNSVVVVVVSVVSVVVRPPPDDDPDDDDDDDDDDDDDDDDDDDDDDDDDDDDPDVVVVVVVVVVVVVVVDDDDDDDD